Protein 2ZMV (pdb70)

InterPro domains:
  IPR007233 Trafficking protein particle complex subunit [PF04099] (3-207)
  IPR007233 Trafficking protein particle complex subunit [PTHR23249] (1-207)
  IPR007233 Trafficking protein particle complex subunit [SM01399] (3-209)
  IPR011012 Longin-like domain superfamily [SSF64356] (1-206)

Secondary structure (DSSP, 8-state):
-EEEEEEE-TTS-EEEEEE--SPPP-EEEEEESS-SSEEEEETTEEEEEE---TT--TT-EEEEETTEE-BTTB-SSS-BSGGGTS-SS--EEEEEEEPPPPPHHHHHHHHHHHHHHHHH---EEEEE-SS-EEEEEE-TT--EEEEEE-TT---HHHHHHHHHHHHHHHHHH-TT--TTS----HHHHHHHHHHHHHHHH-/-EEEEEEE-TTS-EEEEEE--------EEEEESSPSSEEEEETTEEEEEE---TTPPTTPEEEEETTEE-BTTB-TTS-BHHHHSS-STT-EEEEEEEPPPPPHHHHHHHHTTSS-SS-TT----EEEEE-SS-EEEEEE-TTS-EEEEEE-TT---HHHHHHHHHHHHHHHHHH-TT--TTSPP--HHHHHHHHHHHHHHH-

GO terms:
  GO:0030008 TRAPP complex (C, IMP)
  GO:0006888 endoplasmic reticulum to Golgi vesicle-mediated transport (P, IMP)
  GO:0006914 autophagy (P, IMP)
  GO:0005829 cytosol (C, TAS)
  GO:0005515 protein binding (F, IPI)
  GO:0030008 TRAPP complex (C, IDA)

CATH classification: 3.30.450.70

Structure (mmCIF, N/CA/C/O backbone):
data_2ZMV
#
_entry.id   2ZMV
#
_cell.length_a   124.391
_cell.length_b   124.391
_cell.length_c   124.391
_cell.angle_alpha   90.000
_cell.angle_beta   90.000
_cell.angle_gamma   90.000
#
_symmetry.space_group_name_H-M   'P 21 3'
#
loop_
_atom_site.group_PDB
_atom_site.id
_atom_site.type_symbol
_atom_site.label_atom_id
_atom_site.label_alt_id
_atom_site.label_comp_id
_atom_site.label_asym_id
_atom_site.label_entity_id
_atom_site.label_seq_id
_atom_site.pdbx_PDB_ins_code
_atom_site.Cartn_x
_atom_site.Cartn_y
_atom_site.Cartn_z
_atom_site.occupancy
_atom_site.B_iso_or_equiv
_atom_site.auth_seq_id
_atom_site.auth_comp_id
_atom_site.auth_asym_id
_atom_site.auth_atom_id
_atom_site.pdbx_PDB_model_num
ATOM 1 N N . ALA A 1 2 ? 55.490 33.167 3.059 1.00 58.48 2 ALA A N 1
ATOM 2 C CA . ALA A 1 2 ? 56.169 33.054 4.375 1.00 58.63 2 ALA A CA 1
ATOM 3 C C . ALA A 1 2 ? 55.308 33.658 5.481 1.00 58.47 2 ALA A C 1
ATOM 4 O O . ALA A 1 2 ? 54.489 34.541 5.219 1.00 59.89 2 ALA A O 1
ATOM 6 N N . ILE A 1 3 ? 55.499 33.169 6.705 1.00 56.29 3 ILE A N 1
ATOM 7 C CA . ILE A 1 3 ? 54.830 33.697 7.882 1.00 55.47 3 ILE A CA 1
ATOM 8 C C . ILE A 1 3 ? 55.865 34.296 8.834 1.00 56.71 3 ILE A C 1
ATOM 9 O O . ILE A 1 3 ? 56.792 33.617 9.277 1.00 58.24 3 ILE A O 1
ATOM 14 N N . PHE A 1 4 ? 55.698 35.571 9.156 1.00 57.05 4 PHE A N 1
ATOM 15 C CA . PHE A 1 4 ? 56.713 36.305 9.905 1.00 56.72 4 PHE A CA 1
ATOM 16 C C . PHE A 1 4 ? 56.442 36.349 11.400 1.00 55.46 4 PHE A C 1
ATOM 17 O O . PHE A 1 4 ? 57.371 36.482 12.207 1.00 54.63 4 PHE A O 1
ATOM 25 N N . SER A 1 5 ? 55.169 36.250 11.769 1.00 53.58 5 SER A N 1
ATOM 26 C CA . SER A 1 5 ? 54.784 36.398 13.160 1.00 51.77 5 SER A CA 1
ATOM 27 C C . SER A 1 5 ? 53.374 35.908 13.392 1.00 51.03 5 SER A C 1
ATOM 28 O O . SER A 1 5 ? 52.491 36.091 12.552 1.00 51.17 5 SER A O 1
ATOM 31 N N . VAL A 1 6 ? 53.175 35.275 14.540 1.00 51.13 6 VAL A N 1
ATOM 32 C CA . VAL A 1 6 ? 51.840 34.915 15.018 1.00 50.85 6 VAL A CA 1
ATOM 33 C C . VAL A 1 6 ? 51.709 35.481 16.424 1.00 50.42 6 VAL A C 1
ATOM 34 O O . VAL A 1 6 ? 52.539 35.187 17.303 1.00 50.87 6 VAL A O 1
ATOM 38 N N . TYR A 1 7 ? 50.698 36.313 16.642 1.00 49.29 7 TYR A N 1
ATOM 39 C CA . TYR A 1 7 ? 50.513 36.884 17.975 1.00 49.95 7 TYR A CA 1
ATOM 40 C C . TYR A 1 7 ? 49.063 37.112 18.346 1.00 50.08 7 TYR A C 1
ATOM 41 O O . TYR A 1 7 ? 48.186 37.113 17.474 1.00 50.99 7 TYR A O 1
ATOM 50 N N . VAL A 1 8 ? 48.826 37.264 19.649 1.00 49.80 8 VAL A N 1
ATOM 51 C CA . VAL A 1 8 ? 47.487 37.333 20.200 1.00 50.34 8 VAL A CA 1
ATOM 52 C C . VAL A 1 8 ? 47.396 38.644 20.947 1.00 50.80 8 VAL A C 1
ATOM 53 O O . VAL A 1 8 ? 48.191 38.897 21.857 1.00 52.78 8 VAL A O 1
ATOM 57 N N . VAL A 1 9 ? 46.429 39.471 20.569 1.00 50.29 9 VAL A N 1
ATOM 58 C CA . VAL A 1 9 ? 46.250 40.784 21.184 1.00 51.91 9 VAL A CA 1
ATOM 59 C C . VAL A 1 9 ? 44.971 40.793 22.004 1.00 52.83 9 VAL A C 1
ATOM 60 O O . VAL A 1 9 ? 43.957 40.273 21.560 1.00 53.82 9 VAL A O 1
ATOM 64 N N . ASN A 1 10 ? 45.000 41.376 23.196 1.00 53.19 10 ASN A N 1
ATOM 65 C CA . ASN A 1 10 ? 43.793 41.378 24.020 1.00 53.90 10 ASN A CA 1
ATOM 66 C C . ASN A 1 10 ? 42.836 42.501 23.630 1.00 54.90 10 ASN A C 1
ATOM 67 O O . ASN A 1 10 ? 43.186 43.381 22.838 1.00 55.61 10 ASN A O 1
ATOM 72 N N . LYS A 1 11 ? 41.627 42.466 24.182 1.00 54.58 11 LYS A N 1
ATOM 73 C CA . LYS A 1 11 ? 40.605 43.459 23.862 1.00 53.93 11 LYS A CA 1
ATOM 74 C C . LYS A 1 11 ? 41.111 44.896 23.973 1.00 53.21 11 LYS A C 1
ATOM 75 O O . LYS A 1 11 ? 40.791 45.720 23.1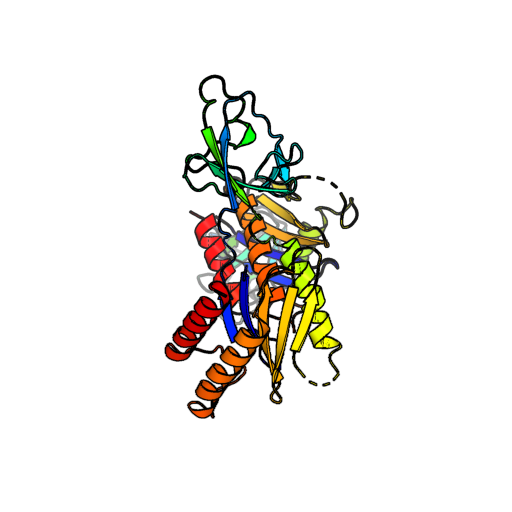29 1.00 55.58 11 LYS A O 1
ATOM 81 N N . ALA A 1 12 ? 41.902 45.192 25.001 1.00 52.50 12 ALA A N 1
ATOM 82 C CA . ALA A 1 12 ? 42.427 46.547 25.203 1.00 52.09 12 ALA A CA 1
ATOM 83 C C . ALA A 1 12 ? 43.547 46.928 24.224 1.00 52.71 12 ALA A C 1
ATOM 84 O O . ALA A 1 12 ? 44.060 48.046 24.287 1.00 55.42 12 ALA A O 1
ATOM 86 N N . GLY A 1 13 ? 43.926 46.011 23.336 1.00 51.11 13 GLY A N 1
ATOM 87 C CA . GLY A 1 13 ? 44.975 46.284 22.357 1.00 50.06 13 GLY A CA 1
ATOM 88 C C . GLY A 1 13 ? 46.406 46.017 22.805 1.00 51.22 13 GLY A C 1
ATOM 89 O O . GLY A 1 13 ? 47.352 46.464 22.154 1.00 51.91 13 GLY A O 1
ATOM 90 N N . GLY A 1 14 ? 46.580 45.275 23.897 1.00 51.42 14 GLY A N 1
ATOM 91 C CA . GLY A 1 14 ? 47.920 44.960 24.398 1.00 52.08 14 GLY A CA 1
ATOM 92 C C . GLY A 1 14 ? 48.316 43.535 24.079 1.00 53.87 14 GLY A C 1
ATOM 93 O O . GLY A 1 14 ? 47.442 42.664 23.986 1.00 56.00 14 GLY A O 1
ATOM 94 N N . LEU A 1 15 ? 49.621 43.294 23.901 1.00 53.62 15 LEU A N 1
ATOM 95 C CA . LEU A 1 15 ? 50.135 41.969 23.507 1.00 52.39 15 LEU A CA 1
ATOM 96 C C . LEU A 1 15 ? 50.023 40.950 24.631 1.00 52.66 15 LEU A C 1
ATOM 97 O O . LEU A 1 15 ? 50.484 41.206 25.747 1.00 53.94 15 LEU A O 1
ATOM 102 N N . ILE A 1 16 ? 49.438 39.789 24.349 1.00 52.09 16 ILE A N 1
ATOM 103 C CA . ILE A 1 16 ? 49.384 38.741 25.381 1.00 51.61 16 ILE A CA 1
ATOM 104 C C . ILE A 1 16 ? 50.096 37.436 25.029 1.00 51.18 16 ILE A C 1
ATOM 105 O O . ILE A 1 16 ? 50.299 36.592 25.896 1.00 53.97 16 ILE A O 1
ATOM 110 N N . TYR A 1 17 ? 50.468 37.270 23.767 1.00 50.65 17 TYR A N 1
ATOM 111 C CA . TYR A 1 17 ? 51.247 36.113 23.322 1.00 49.74 17 TYR A CA 1
ATOM 112 C C . TYR A 1 17 ? 51.875 36.420 21.966 1.00 51.32 17 TYR A C 1
ATOM 113 O O . TYR A 1 17 ? 51.227 37.021 21.109 1.00 53.20 17 TYR A O 1
ATOM 122 N N . GLN A 1 18 ? 53.126 36.012 21.765 1.00 53.03 18 GLN A N 1
ATOM 123 C CA . GLN A 1 18 ? 53.759 36.174 20.454 1.00 55.57 18 GLN A CA 1
ATOM 124 C C . GLN A 1 18 ? 54.663 35.003 20.074 1.00 57.22 18 GLN A C 1
ATOM 125 O O . GLN A 1 18 ? 55.221 34.351 20.940 1.00 57.36 18 GLN A O 1
ATOM 131 N N . LEU A 1 19 ? 54.775 34.742 18.773 1.00 60.54 19 LEU A N 1
ATOM 132 C CA . LEU A 1 19 ? 55.737 33.778 18.224 1.00 62.74 19 LEU A CA 1
ATOM 133 C C . LEU A 1 19 ? 56.349 34.323 16.934 1.00 64.80 19 LEU A C 1
ATOM 134 O O . LEU A 1 19 ? 55.680 34.376 15.899 1.00 64.92 19 LEU A O 1
ATOM 139 N N . ASP A 1 20 ? 57.613 34.737 17.009 1.00 67.56 20 ASP A N 1
ATOM 140 C CA . ASP A 1 20 ? 58.276 35.404 15.891 1.00 71.16 20 ASP A CA 1
ATOM 141 C C . ASP A 1 20 ? 59.102 34.455 15.046 1.00 73.95 20 ASP A C 1
ATOM 142 O O . ASP A 1 20 ? 59.699 33.514 15.559 1.00 73.31 20 ASP A O 1
ATOM 147 N N . SER A 1 21 ? 59.115 34.717 13.742 1.00 79.09 21 SER A N 1
ATOM 148 C CA . SER A 1 21 ? 60.001 34.039 12.799 1.00 83.70 21 SER A CA 1
ATOM 149 C C . SER A 1 21 ? 60.419 35.011 11.695 1.00 86.84 21 SER A C 1
ATOM 150 O O . SER A 1 21 ? 60.171 34.773 10.508 1.00 88.03 21 SER A O 1
ATOM 153 N N . TYR A 1 22 ? 61.058 36.109 12.106 1.00 89.92 22 TYR A N 1
ATOM 154 C CA . TYR A 1 22 ? 61.450 37.192 11.197 1.00 92.67 22 TYR A CA 1
ATOM 155 C C . TYR A 1 22 ? 62.636 36.843 10.292 1.00 95.16 22 TYR A C 1
ATOM 156 O O . TYR A 1 22 ? 62.764 37.394 9.194 1.00 94.79 22 TYR A O 1
ATOM 165 N N . ALA A 1 23 ? 63.505 35.949 10.763 1.00 98.25 23 ALA A N 1
ATOM 166 C CA . ALA A 1 23 ? 64.643 35.489 9.966 1.00 101.77 23 ALA A CA 1
ATOM 167 C C . ALA A 1 23 ? 64.159 34.660 8.772 1.00 103.86 23 ALA A C 1
ATOM 168 O O . ALA A 1 23 ? 63.489 33.636 8.950 1.00 105.07 23 ALA A O 1
ATOM 170 N N . PRO A 1 24 ? 64.493 35.107 7.548 1.00 105.15 24 PRO A N 1
ATOM 171 C CA . PRO A 1 24 ? 63.979 34.465 6.343 1.00 105.80 24 PRO A CA 1
ATOM 172 C C . PRO A 1 24 ? 64.743 33.193 5.986 1.00 106.39 24 PRO A C 1
ATOM 173 O O . PRO A 1 24 ? 65.777 32.893 6.588 1.00 106.88 24 PRO A O 1
ATOM 177 N N . ARG A 1 25 ? 64.213 32.451 5.018 1.00 106.57 25 ARG A N 1
ATOM 178 C CA . ARG A 1 25 ? 64.945 31.373 4.371 1.00 106.42 25 ARG A CA 1
ATOM 179 C C . ARG A 1 25 ? 65.443 31.882 3.020 1.00 107.03 25 ARG A C 1
ATOM 180 O O . ARG A 1 25 ? 64.754 32.660 2.350 1.00 107.02 25 ARG A O 1
ATOM 188 N N . ALA A 1 26 ? 66.643 31.456 2.632 1.00 107.23 26 ALA A N 1
ATOM 189 C CA . ALA A 1 26 ? 67.223 31.846 1.349 1.00 107.32 26 ALA A CA 1
ATOM 190 C C . ALA A 1 26 ? 66.392 31.309 0.184 1.00 107.03 26 ALA A C 1
ATOM 191 O O . ALA A 1 26 ? 65.949 30.156 0.204 1.00 106.81 26 ALA A O 1
ATOM 193 N N . GLU A 1 27 ? 66.174 32.161 -0.817 1.00 106.46 27 GLU A N 1
ATOM 194 C CA . GLU A 1 27 ? 65.382 31.804 -1.994 1.00 106.38 27 GLU A CA 1
ATOM 195 C C . GLU A 1 27 ? 66.253 31.291 -3.144 1.00 106.58 27 GLU A C 1
ATOM 196 O O . GLU A 1 27 ? 65.945 30.262 -3.754 1.00 106.39 27 GLU A O 1
ATOM 202 N N . ALA A 1 28 ? 67.340 32.012 -3.422 1.00 106.47 28 ALA A N 1
ATOM 203 C CA . ALA A 1 28 ? 68.239 31.687 -4.529 1.00 105.87 28 ALA A CA 1
ATOM 204 C C . ALA A 1 28 ? 69.685 31.513 -4.056 1.00 105.98 28 ALA A C 1
ATOM 205 O O . ALA A 1 28 ? 70.125 32.171 -3.109 1.00 106.05 28 ALA A O 1
ATOM 207 N N . GLU A 1 29 ? 70.413 30.618 -4.724 1.00 106.13 29 GLU A N 1
ATOM 208 C CA . GLU A 1 29 ? 71.830 30.393 -4.444 1.00 105.84 29 GLU A CA 1
ATOM 209 C C . GLU A 1 29 ? 72.593 30.135 -5.741 1.00 106.25 29 GLU A C 1
ATOM 210 O O . GLU A 1 29 ? 72.394 29.110 -6.402 1.00 106.41 29 GLU A O 1
ATOM 216 N N . LYS A 1 30 ? 73.458 31.080 -6.103 1.00 106.50 30 LYS A N 1
ATOM 217 C CA . LYS A 1 30 ? 74.238 30.993 -7.338 1.00 107.13 30 LYS A CA 1
ATOM 218 C C . LYS A 1 30 ? 75.724 31.246 -7.094 1.00 107.83 30 LYS A C 1
ATOM 219 O O . LYS A 1 30 ? 76.093 32.154 -6.343 1.00 107.98 30 LYS A O 1
ATOM 225 N N . THR A 1 31 ? 76.602 30.329 -7.793 1.00 108.43 31 THR A N 1
ATOM 226 C CA . THR A 1 31 ? 78.024 30.616 -7.633 1.00 108.62 31 THR A CA 1
ATOM 227 C C . THR A 1 31 ? 78.482 31.622 -8.689 1.00 108.87 31 THR A C 1
ATOM 228 O O . THR A 1 31 ? 78.194 31.460 -9.878 1.00 109.59 31 THR A O 1
ATOM 232 N N . PHE A 1 32 ? 79.288 32.598 -8.220 1.00 108.94 32 PHE A N 1
ATOM 233 C CA . PHE A 1 32 ? 79.729 33.711 -9.062 1.00 109.20 32 PHE A CA 1
ATOM 234 C C . PHE A 1 32 ? 81.232 33.671 -9.343 1.00 109.87 32 PHE A C 1
ATOM 235 O O . PHE A 1 32 ? 82.033 33.337 -8.464 1.00 109.91 32 PHE A O 1
ATOM 243 N N . SER A 1 33 ? 81.597 34.012 -10.577 1.00 110.49 33 SER A N 1
ATOM 244 C CA . SER A 1 33 ? 82.999 34.130 -10.978 1.00 111.29 33 SER A CA 1
ATOM 245 C C . SER A 1 33 ? 83.290 35.567 -11.415 1.00 111.76 33 SER A C 1
ATOM 246 O O . SER A 1 33 ? 83.110 35.927 -12.583 1.00 111.48 33 SER A O 1
ATOM 249 N N . TYR A 1 34 ? 83.735 36.380 -10.456 1.00 112.62 34 TYR A N 1
ATOM 250 C CA . TYR A 1 34 ? 83.971 37.815 -10.658 1.00 113.17 34 TYR A CA 1
ATOM 251 C C . TYR A 1 34 ? 84.997 38.128 -11.761 1.00 114.03 34 TYR A C 1
ATOM 252 O O . TYR A 1 34 ? 85.918 37.336 -11.983 1.00 114.23 34 TYR A O 1
ATOM 261 N N . PRO A 1 35 ? 84.852 39.283 -12.454 1.00 114.78 35 PRO A N 1
ATOM 262 C CA . PRO A 1 35 ? 83.911 40.408 -12.294 1.00 115.09 35 PRO A CA 1
ATOM 263 C C . PRO A 1 35 ? 82.461 39.993 -12.017 1.00 115.00 35 PRO A C 1
ATOM 264 O O . PRO A 1 35 ? 81.858 39.262 -12.811 1.00 115.18 35 PRO A O 1
ATOM 268 N N . LEU A 1 36 ? 81.926 40.471 -10.891 1.00 114.69 36 LEU A N 1
ATOM 269 C CA . LEU A 1 36 ? 80.610 40.062 -10.386 1.00 114.07 36 LEU A CA 1
ATOM 270 C C . LEU A 1 36 ? 79.455 40.613 -11.221 1.00 113.43 36 LEU A C 1
ATOM 271 O O . LEU A 1 36 ? 79.246 41.829 -11.297 1.00 114.05 36 LEU A O 1
ATOM 276 N N . ASP A 1 37 ? 78.698 39.701 -11.830 1.00 112.48 37 ASP A N 1
ATOM 277 C CA . ASP A 1 37 ? 77.611 40.061 -12.739 1.00 111.60 37 ASP A CA 1
ATOM 278 C C . ASP A 1 37 ? 76.328 40.483 -12.010 1.00 110.90 37 ASP A C 1
ATOM 279 O O . ASP A 1 37 ? 75.219 40.241 -12.496 1.00 111.85 37 ASP A O 1
ATOM 284 N N . LEU A 1 38 ? 76.490 41.118 -10.849 1.00 109.39 38 LEU A N 1
ATOM 285 C CA . LEU A 1 38 ? 75.370 41.632 -10.053 1.00 107.20 38 LEU A CA 1
ATOM 286 C C . LEU A 1 38 ? 75.798 42.877 -9.275 1.00 105.69 38 LEU A C 1
ATOM 287 O O . LEU A 1 38 ? 76.860 42.892 -8.647 1.00 105.42 38 LEU A O 1
ATOM 292 N N . LEU A 1 39 ? 74.966 43.915 -9.325 1.00 103.87 39 LEU A N 1
ATOM 293 C CA . LEU A 1 39 ? 75.295 45.206 -8.728 1.00 101.67 39 LEU A CA 1
ATOM 294 C C . LEU A 1 39 ? 74.579 45.407 -7.400 1.00 100.50 39 LEU A C 1
ATOM 295 O O . LEU A 1 39 ? 73.359 45.235 -7.299 1.00 100.37 39 LEU A O 1
ATOM 300 N N . LEU A 1 40 ? 75.348 45.789 -6.386 1.00 99.57 40 LEU A N 1
ATOM 301 C CA . LEU A 1 40 ? 74.848 45.859 -5.019 1.00 99.07 40 LEU A CA 1
ATOM 302 C C . LEU A 1 40 ? 74.977 47.245 -4.407 1.00 99.40 40 LEU A C 1
ATOM 303 O O . LEU A 1 40 ? 75.929 47.974 -4.701 1.00 98.97 40 LEU A O 1
ATOM 308 N N . LYS A 1 41 ? 74.015 47.591 -3.549 1.00 99.87 41 LYS A N 1
ATOM 309 C CA . LYS A 1 41 ? 73.988 48.879 -2.854 1.00 100.29 41 LYS A CA 1
ATOM 310 C C . LYS A 1 41 ? 73.587 48.719 -1.391 1.00 101.15 41 LYS A C 1
ATOM 311 O O . LYS A 1 41 ? 72.747 47.880 -1.059 1.00 101.76 41 LYS A O 1
ATOM 317 N N . LEU A 1 42 ? 74.192 49.530 -0.524 1.00 102.03 42 LEU A N 1
ATOM 318 C CA . LEU A 1 42 ? 73.795 49.602 0.882 1.00 102.82 42 LEU A CA 1
ATOM 319 C C . LEU A 1 42 ? 72.486 50.366 1.055 1.00 103.61 42 LEU A C 1
ATOM 320 O O . LEU A 1 42 ? 72.341 51.484 0.556 1.00 103.03 42 LEU A O 1
ATOM 325 N N . HIS A 1 43 ? 71.542 49.755 1.767 1.00 105.29 43 HIS A N 1
ATOM 326 C CA . HIS A 1 43 ? 70.240 50.362 2.034 1.00 107.77 43 HIS A CA 1
ATOM 327 C C . HIS A 1 43 ? 69.831 50.073 3.478 1.00 108.56 43 HIS A C 1
ATOM 328 O O . HIS A 1 43 ? 69.423 48.952 3.803 1.00 107.87 43 HIS A O 1
ATOM 335 N N . ASP A 1 44 ? 69.973 51.058 4.341 1.00 109.52 44 ASP A N 1
ATOM 336 C CA . ASP A 1 44 ? 69.688 50.809 5.724 1.00 110.24 44 ASP A CA 1
ATOM 337 C C . ASP A 1 44 ? 70.346 49.503 6.087 1.00 110.15 44 ASP A C 1
ATOM 338 O O . ASP A 1 44 ? 69.700 48.499 6.324 1.00 110.47 44 ASP A O 1
ATOM 343 N N . GLU A 1 45 ? 71.662 49.545 6.112 1.00 110.11 45 GLU A N 1
ATOM 344 C CA . GLU A 1 45 ? 72.476 48.415 6.586 1.00 110.54 45 GLU A CA 1
ATOM 345 C C . GLU A 1 45 ? 72.027 47.044 6.060 1.00 110.17 45 GLU A C 1
ATOM 346 O O . GLU A 1 45 ? 72.183 46.023 6.739 1.00 110.15 45 GLU A O 1
ATOM 352 N N . ARG A 1 46 ? 71.466 47.042 4.851 1.00 109.53 46 ARG A N 1
ATOM 353 C CA . ARG A 1 46 ? 71.175 45.815 4.105 1.00 108.97 46 ARG A CA 1
ATOM 354 C C . ARG A 1 46 ? 71.834 45.924 2.738 1.00 108.62 46 ARG A C 1
ATOM 355 O O . ARG A 1 46 ? 71.755 46.970 2.088 1.00 108.70 46 ARG A O 1
ATOM 363 N N . VAL A 1 47 ? 72.484 44.849 2.305 1.00 108.28 47 VAL A N 1
ATOM 364 C CA . VAL A 1 47 ? 73.064 44.797 0.967 1.00 107.75 47 VAL A CA 1
ATOM 365 C C . VAL A 1 47 ? 72.005 44.269 -0.001 1.00 107.86 47 VAL A C 1
ATOM 366 O O . VAL A 1 47 ? 71.683 43.079 0.010 1.00 108.47 47 VAL A O 1
ATOM 370 N N . LEU A 1 48 ? 71.457 45.167 -0.819 1.00 107.99 48 LEU A N 1
ATOM 371 C CA . LEU A 1 48 ? 70.398 44.814 -1.767 1.00 108.45 48 LEU A CA 1
ATOM 372 C C . LEU A 1 48 ? 70.918 44.716 -3.195 1.00 108.73 48 LEU A C 1
ATOM 373 O O . LEU A 1 48 ? 71.876 45.399 -3.568 1.00 108.78 48 LEU A O 1
ATOM 378 N N . VAL A 1 49 ? 70.267 43.872 -3.989 1.00 108.43 49 VAL A N 1
ATOM 379 C CA . VAL A 1 49 ? 70.537 43.781 -5.417 1.00 108.10 49 VAL A CA 1
ATOM 380 C C . VAL A 1 49 ? 69.779 44.894 -6.132 1.00 107.72 49 VAL A C 1
ATOM 381 O O . VAL A 1 49 ? 68.548 44.964 -6.066 1.00 107.64 49 VAL A O 1
ATOM 385 N N . ALA A 1 50 ? 70.521 45.768 -6.806 1.00 108.14 50 ALA A N 1
ATOM 386 C CA . ALA A 1 50 ? 69.922 46.892 -7.514 1.00 108.80 50 ALA A CA 1
ATOM 387 C C . ALA A 1 50 ? 69.550 46.519 -8.948 1.00 109.95 50 ALA A C 1
ATOM 388 O O . ALA A 1 50 ? 68.417 46.744 -9.380 1.00 110.68 50 ALA A O 1
ATOM 390 N N . PHE A 1 51 ? 70.504 45.941 -9.673 1.00 110.99 51 PHE A N 1
ATOM 391 C CA . PHE A 1 51 ? 70.324 45.628 -11.086 1.00 112.17 51 PHE A CA 1
ATOM 392 C C . PHE A 1 51 ? 70.627 44.167 -11.389 1.00 113.36 51 PHE A C 1
ATOM 393 O O . PHE A 1 51 ? 71.060 43.420 -10.510 1.00 113.89 51 PHE A O 1
ATOM 401 N N . GLY A 1 52 ? 70.389 43.773 -12.640 1.00 113.76 52 GLY A N 1
ATOM 402 C CA . GLY A 1 52 ? 70.756 42.450 -13.141 1.00 114.01 52 GLY A CA 1
ATOM 403 C C . GLY A 1 52 ? 69.968 41.310 -12.526 1.00 114.28 52 GLY A C 1
ATOM 404 O O . GLY A 1 52 ? 70.497 40.547 -11.715 1.00 114.31 52 GLY A O 1
ATOM 405 N N . GLN A 1 53 ? 68.701 41.199 -12.915 1.00 113.97 53 GLN A N 1
ATOM 406 C CA . GLN A 1 53 ? 67.856 40.092 -12.487 1.00 113.50 53 GLN A CA 1
ATOM 407 C C . GLN A 1 53 ? 68.174 38.851 -13.331 1.00 112.83 53 GLN A C 1
ATOM 408 O O . GLN A 1 53 ? 67.489 38.561 -14.317 1.00 112.41 53 GLN A O 1
ATOM 414 N N . ARG A 1 54 ? 69.230 38.135 -12.947 1.00 112.98 54 ARG A N 1
ATOM 415 C CA . ARG A 1 54 ? 69.641 36.915 -13.649 1.00 113.22 54 ARG A CA 1
ATOM 416 C C . ARG A 1 54 ? 68.789 35.718 -13.219 1.00 113.21 54 ARG A C 1
ATOM 417 O O . ARG A 1 54 ? 68.139 35.758 -12.170 1.00 113.61 54 ARG A O 1
ATOM 425 N N . ASP A 1 55 ? 68.799 34.666 -14.039 1.00 112.64 55 ASP A N 1
ATOM 426 C CA . ASP A 1 55 ? 67.975 33.476 -13.817 1.00 112.47 55 ASP A CA 1
ATOM 427 C C . ASP A 1 55 ? 68.060 32.944 -12.382 1.00 112.38 55 ASP A C 1
ATOM 428 O O . ASP A 1 55 ? 69.004 32.233 -12.020 1.00 112.21 55 ASP A O 1
ATOM 433 N N . GLY A 1 56 ? 67.064 33.310 -11.576 1.00 112.23 56 GLY A N 1
ATOM 434 C CA . GLY A 1 56 ? 67.001 32.920 -10.171 1.00 110.81 56 GLY A CA 1
ATOM 435 C C . GLY A 1 56 ? 66.764 34.103 -9.251 1.00 110.23 56 GLY A C 1
ATOM 436 O O . GLY A 1 56 ? 65.730 34.180 -8.583 1.00 109.98 56 GLY A O 1
ATOM 437 N N . ILE A 1 57 ? 67.724 35.026 -9.224 1.00 109.52 57 ILE A N 1
ATOM 438 C CA . ILE A 1 57 ? 67.693 36.183 -8.319 1.00 108.81 57 ILE A CA 1
ATOM 439 C C . ILE A 1 57 ? 66.796 37.295 -8.876 1.00 108.68 57 ILE A C 1
ATOM 440 O O . ILE A 1 57 ? 66.477 37.299 -10.069 1.00 108.61 57 ILE A O 1
ATOM 445 N N . ARG A 1 58 ? 66.390 38.222 -8.006 1.00 107.88 58 ARG A N 1
ATOM 446 C CA . ARG A 1 58 ? 65.515 39.333 -8.384 1.00 107.22 58 ARG A CA 1
ATOM 447 C C . ARG A 1 58 ? 65.999 40.673 -7.828 1.00 107.92 58 ARG A C 1
ATOM 448 O O . ARG A 1 58 ? 66.499 40.742 -6.700 1.00 108.80 58 ARG A O 1
ATOM 456 N N . VAL A 1 59 ? 65.842 41.730 -8.629 1.00 107.95 59 VAL A N 1
ATOM 457 C CA . VAL A 1 59 ? 66.170 43.099 -8.211 1.00 107.67 59 VAL A CA 1
ATOM 458 C C . VAL A 1 59 ? 65.332 43.518 -7.002 1.00 107.35 59 VAL A C 1
ATOM 459 O O . VAL A 1 59 ? 64.144 43.823 -7.128 1.00 107.37 59 VAL A O 1
ATOM 463 N N . GLY A 1 60 ? 65.961 43.516 -5.830 1.00 106.48 60 GLY A N 1
ATOM 464 C CA . GLY A 1 60 ? 65.269 43.795 -4.576 1.00 106.10 60 GLY A CA 1
ATOM 465 C C . GLY A 1 60 ? 65.619 42.797 -3.487 1.00 105.96 60 GLY A C 1
ATOM 466 O O . GLY A 1 60 ? 65.448 43.081 -2.301 1.00 105.85 60 GLY A O 1
ATOM 467 N N . HIS A 1 61 ? 66.098 41.621 -3.892 1.00 105.48 61 HIS A N 1
ATOM 468 C CA . HIS A 1 61 ? 66.599 40.622 -2.950 1.00 104.82 61 HIS A CA 1
ATOM 469 C C . HIS A 1 61 ? 67.847 41.138 -2.226 1.00 104.34 61 HIS A C 1
ATOM 470 O O . HIS A 1 61 ? 68.607 41.940 -2.771 1.00 103.81 61 HIS A O 1
ATOM 477 N N . ALA A 1 62 ? 68.041 40.681 -0.992 1.00 104.36 62 ALA A N 1
ATOM 478 C CA . ALA A 1 62 ? 69.212 41.055 -0.205 1.00 104.64 62 ALA A CA 1
ATOM 479 C C . ALA A 1 62 ? 70.225 39.920 -0.143 1.00 105.01 62 ALA A C 1
ATOM 480 O O . ALA A 1 62 ? 69.865 38.749 -0.269 1.00 105.21 62 ALA A O 1
ATOM 482 N N . VAL A 1 63 ? 71.494 40.276 0.048 1.00 105.17 63 VAL A N 1
ATOM 483 C CA . VAL A 1 63 ? 72.548 39.287 0.239 1.00 105.80 63 VAL A CA 1
ATOM 484 C C . VAL A 1 63 ? 72.449 38.746 1.661 1.00 106.81 63 VAL A C 1
ATOM 485 O O . VAL A 1 63 ? 72.742 39.452 2.633 1.00 107.06 63 VAL A O 1
ATOM 489 N N . LEU A 1 64 ? 72.016 37.494 1.772 1.00 108.21 64 LEU A N 1
ATOM 490 C CA . LEU A 1 64 ? 71.741 36.887 3.074 1.00 109.69 64 LEU A CA 1
ATOM 491 C C . LEU A 1 64 ? 72.968 36.200 3.674 1.00 110.76 64 LEU A C 1
ATOM 492 O O . LEU A 1 64 ? 73.289 36.410 4.847 1.00 110.72 64 LEU A O 1
ATOM 497 N N . ALA A 1 65 ? 73.645 35.387 2.864 1.00 111.51 65 ALA A N 1
ATOM 498 C CA . ALA A 1 65 ? 74.820 34.640 3.308 1.00 112.47 65 ALA A CA 1
ATOM 499 C C . ALA A 1 65 ? 75.968 34.758 2.307 1.00 113.06 65 ALA A C 1
ATOM 500 O O . ALA A 1 65 ? 75.745 35.001 1.116 1.00 112.71 65 ALA A O 1
ATOM 502 N N . ILE A 1 66 ? 77.194 34.592 2.803 1.00 113.99 66 ILE A N 1
ATOM 503 C CA . ILE A 1 66 ? 78.389 34.578 1.960 1.00 114.77 66 ILE A CA 1
ATOM 504 C C . ILE A 1 66 ? 79.087 33.223 2.083 1.00 115.10 66 ILE A C 1
ATOM 505 O O . ILE A 1 66 ? 79.518 32.837 3.172 1.00 115.21 66 ILE A O 1
ATOM 510 N N . ASN A 1 67 ? 79.182 32.516 0.952 1.00 115.70 67 ASN A N 1
ATOM 511 C CA . ASN A 1 67 ? 79.669 31.123 0.869 1.00 116.31 67 ASN A CA 1
ATOM 512 C C . ASN A 1 67 ? 79.306 30.200 2.050 1.00 116.89 67 ASN A C 1
ATOM 513 O O . ASN A 1 67 ? 80.142 29.430 2.540 1.00 117.49 67 ASN A O 1
ATOM 518 N N . GLY A 1 68 ? 78.043 30.286 2.484 1.00 117.31 68 GLY A N 1
ATOM 519 C CA . GLY A 1 68 ? 77.505 29.425 3.539 1.00 117.67 68 GLY A CA 1
ATOM 520 C C . GLY A 1 68 ? 77.381 30.079 4.909 1.00 118.20 68 GLY A C 1
ATOM 521 O O . GLY A 1 68 ? 76.462 29.749 5.669 1.00 118.41 68 GLY A O 1
ATOM 522 N N . MET A 1 69 ? 78.331 31.027 5.180 1.00 118.54 69 MET A N 1
ATOM 523 C CA . MET A 1 69 ? 78.380 31.655 6.508 1.00 119.08 69 MET A CA 1
ATOM 524 C C . MET A 1 69 ? 77.413 32.844 6.672 1.00 119.57 69 MET A C 1
ATOM 525 O O . MET A 1 69 ? 77.136 33.593 5.717 1.00 119.75 69 MET A O 1
ATOM 530 N N . ASP A 1 70 ? 76.916 33.006 7.909 1.00 120.05 70 ASP A N 1
ATOM 531 C CA . ASP A 1 70 ? 75.929 34.038 8.248 1.00 120.63 70 ASP A CA 1
ATOM 532 C C . ASP A 1 70 ? 76.556 35.432 8.327 1.00 121.08 70 ASP A C 1
ATOM 533 O O . ASP A 1 70 ? 77.544 35.644 9.041 1.00 121.33 70 ASP A O 1
ATOM 538 N N . VAL A 1 71 ? 75.978 36.375 7.574 1.00 121.32 71 VAL A N 1
ATOM 539 C CA . VAL A 1 71 ? 76.432 37.769 7.601 1.00 121.99 71 VAL A CA 1
ATOM 540 C C . VAL A 1 71 ? 75.351 38.697 8.169 1.00 122.63 71 VAL A C 1
ATOM 541 O O . VAL A 1 71 ? 74.184 38.625 7.773 1.00 122.57 71 VAL A O 1
ATOM 545 N N . ASN A 1 72 ? 75.750 39.554 9.107 1.00 123.28 72 ASN A N 1
ATOM 546 C CA . ASN A 1 72 ? 74.823 40.461 9.782 1.00 123.53 72 ASN A CA 1
ATOM 547 C C . ASN A 1 72 ? 75.107 41.921 9.448 1.00 123.65 72 ASN A C 1
ATOM 548 O O . ASN A 1 72 ? 76.257 42.367 9.503 1.00 123.54 72 ASN A O 1
ATOM 553 N N . GLY A 1 73 ? 74.050 42.657 9.101 1.00 124.07 73 GLY A N 1
ATOM 554 C CA . GLY A 1 73 ? 74.157 44.075 8.758 1.00 124.46 73 GLY A CA 1
ATOM 555 C C . GLY A 1 73 ? 74.841 44.305 7.423 1.00 124.62 73 GLY A C 1
ATOM 556 O O . GLY A 1 73 ? 74.281 44.000 6.367 1.00 124.34 73 GLY A O 1
ATOM 557 N N . ARG A 1 74 ? 76.057 44.846 7.475 1.00 124.87 74 ARG A N 1
ATOM 558 C CA . ARG A 1 74 ? 76.857 45.085 6.272 1.00 125.47 74 ARG A CA 1
ATOM 559 C C . ARG A 1 74 ? 78.249 44.445 6.348 1.00 125.86 74 ARG A C 1
ATOM 560 O O . ARG A 1 74 ? 79.080 44.641 5.455 1.00 125.61 74 ARG A O 1
ATOM 568 N N . TYR A 1 75 ? 78.492 43.682 7.413 1.00 126.41 75 TYR A N 1
ATOM 569 C CA . TYR A 1 75 ? 79.774 43.005 7.619 1.00 126.89 75 TYR A CA 1
ATOM 570 C C . TYR A 1 75 ? 79.625 41.479 7.570 1.00 127.29 75 TYR A C 1
ATOM 571 O O . TYR A 1 75 ? 78.554 40.939 7.866 1.00 127.36 75 TYR A O 1
ATOM 580 N N . THR A 1 76 ? 80.710 40.798 7.197 1.00 127.33 76 THR A N 1
ATOM 581 C CA . THR A 1 76 ? 80.733 39.335 7.070 1.00 126.86 76 THR A CA 1
ATOM 582 C C . THR A 1 76 ? 80.758 38.618 8.421 1.00 126.43 76 THR A C 1
ATOM 583 O O . THR A 1 76 ? 80.776 39.261 9.476 1.00 126.63 76 THR A O 1
ATOM 587 N N . ALA A 1 77 ? 80.754 37.285 8.375 1.00 125.90 77 ALA A N 1
ATOM 588 C CA . ALA A 1 77 ? 80.911 36.450 9.566 1.00 125.55 77 ALA A CA 1
ATOM 589 C C . ALA A 1 77 ? 82.245 36.722 10.260 1.00 125.34 77 ALA A C 1
ATOM 590 O O . ALA A 1 77 ? 82.345 36.632 11.485 1.00 125.08 77 ALA A O 1
ATOM 592 N N . ASP A 1 78 ? 83.259 37.055 9.468 1.00 125.29 78 ASP A N 1
ATOM 593 C CA . ASP A 1 78 ? 84.575 37.431 9.980 1.00 125.26 78 ASP A CA 1
ATOM 594 C C . ASP A 1 78 ? 84.561 38.849 10.557 1.00 125.54 78 ASP A C 1
ATOM 595 O O . ASP A 1 78 ? 84.948 39.058 11.711 1.00 125.54 78 ASP A O 1
ATOM 600 N N . GLY A 1 79 ? 84.120 39.810 9.746 1.00 125.54 79 GLY A N 1
ATOM 601 C CA . GLY A 1 79 ? 84.037 41.207 10.174 1.00 125.06 79 GLY A CA 1
ATOM 602 C C . GLY A 1 79 ? 84.606 42.208 9.184 1.00 124.89 79 GLY A C 1
ATOM 603 O O . GLY A 1 79 ? 85.088 43.273 9.579 1.00 124.98 79 GLY A O 1
ATOM 604 N N . LYS A 1 80 ? 84.556 41.864 7.899 1.00 124.66 80 LYS A N 1
ATOM 605 C CA . LYS A 1 80 ? 84.964 42.772 6.827 1.00 124.64 80 LYS A CA 1
ATOM 606 C C . LYS A 1 80 ? 83.735 43.231 6.047 1.00 124.96 80 LYS A C 1
ATOM 607 O O . LYS A 1 80 ? 82.748 42.498 5.951 1.00 125.00 80 LYS A O 1
ATOM 613 N N . GLU A 1 81 ? 83.798 44.443 5.495 1.00 125.52 81 GLU A N 1
ATOM 614 C CA . GLU A 1 81 ? 82.665 45.023 4.768 1.00 126.41 81 GLU A CA 1
ATOM 615 C C . GLU A 1 81 ? 82.377 44.281 3.464 1.00 126.00 81 GLU A C 1
ATOM 616 O O . GLU A 1 81 ? 83.291 43.994 2.688 1.00 125.88 81 GLU A O 1
ATOM 622 N N . VAL A 1 82 ? 81.095 43.984 3.244 1.00 125.78 82 VAL A N 1
ATOM 623 C CA . VAL A 1 82 ? 80.618 43.242 2.071 1.00 125.33 82 VAL A CA 1
ATOM 624 C C . VAL A 1 82 ? 81.171 43.796 0.754 1.00 125.06 82 VAL A C 1
ATOM 625 O O . VAL A 1 82 ? 81.773 43.061 -0.031 1.00 125.51 82 VAL A O 1
ATOM 629 N N . LEU A 1 83 ? 80.974 45.094 0.534 1.00 124.34 83 LEU A N 1
ATOM 630 C CA . LEU A 1 83 ? 81.420 45.756 -0.690 1.00 123.24 83 LEU A CA 1
ATOM 631 C C . LEU A 1 83 ? 82.946 45.784 -0.800 1.00 122.48 83 LEU A C 1
ATOM 632 O O . LEU A 1 83 ? 83.501 45.569 -1.882 1.00 122.68 83 LEU A O 1
ATOM 637 N N . GLU A 1 84 ? 83.616 46.028 0.327 1.00 121.64 84 GLU A N 1
ATOM 638 C CA . GLU A 1 84 ? 85.079 46.105 0.375 1.00 120.30 84 GLU A CA 1
ATOM 639 C C . GLU A 1 84 ? 85.731 44.719 0.458 1.00 119.42 84 GLU A C 1
ATOM 640 O O . GLU A 1 84 ? 86.825 44.566 1.012 1.00 119.31 84 GLU A O 1
ATOM 646 N N . TYR A 1 85 ? 85.054 43.719 -0.106 1.00 118.11 85 TYR A N 1
ATOM 647 C CA . TYR A 1 85 ? 85.528 42.337 -0.076 1.00 117.04 85 TYR A CA 1
ATOM 648 C C . TYR A 1 85 ? 85.149 41.570 -1.342 1.00 117.02 85 TYR A C 1
ATOM 649 O O . TYR A 1 85 ? 85.529 40.406 -1.503 1.00 117.74 85 TYR A O 1
ATOM 658 N N . LEU A 1 86 ? 84.412 42.226 -2.239 1.00 116.50 86 LEU A N 1
ATOM 659 C CA . LEU A 1 86 ? 83.948 41.586 -3.474 1.00 115.77 86 LEU A CA 1
ATOM 660 C C . LEU A 1 86 ? 84.729 42.027 -4.714 1.00 115.14 86 LEU A C 1
ATOM 661 O O . LEU A 1 86 ? 85.082 41.181 -5.561 1.00 115.84 86 LEU A O 1
ATOM 666 N N . GLY A 1 87 ? 85.175 43.171 -4.711 0.00 200.00 87 GLY A N 1
ATOM 667 C CA . GLY A 1 87 ? 86.109 43.601 -5.753 0.00 200.00 87 GLY A CA 1
ATOM 668 C C . GLY A 1 87 ? 87.546 43.349 -5.327 0.00 200.00 87 GLY A C 1
ATOM 669 O O . GLY A 1 87 ? 88.416 44.210 -5.499 0.00 200.00 87 GLY A O 1
ATOM 670 N N . ASN A 1 88 ? 87.786 42.156 -4.779 0.00 200.00 88 ASN A N 1
ATOM 671 C CA . ASN A 1 88 ? 89.065 41.801 -4.169 0.00 200.00 88 ASN A CA 1
ATOM 672 C C . ASN A 1 88 ? 89.939 40.934 -5.077 0.00 200.00 88 ASN A C 1
ATOM 673 O O . ASN A 1 88 ? 89.511 39.859 -5.502 0.00 200.00 88 ASN A O 1
ATOM 678 N N . PRO A 1 89 ? 91.173 41.400 -5.367 0.00 200.00 89 PRO A N 1
ATOM 679 C CA . PRO A 1 89 ? 92.132 40.672 -6.212 0.00 200.00 89 PRO A CA 1
ATOM 680 C C . PRO A 1 89 ? 92.534 39.302 -5.655 0.00 200.00 89 PRO A C 1
ATOM 681 O O . PRO A 1 89 ? 92.906 38.407 -6.429 0.00 200.00 89 PRO A O 1
ATOM 685 N N . ALA A 1 90 ? 92.462 39.150 -4.329 0.00 200.00 90 ALA A N 1
ATOM 686 C CA . ALA A 1 90 ? 92.783 37.884 -3.673 0.00 200.00 90 ALA A CA 1
ATOM 687 C C . ALA A 1 90 ? 91.551 36.991 -3.517 0.00 200.00 90 ALA A C 1
ATOM 688 O O . ALA A 1 90 ? 91.656 35.764 -3.587 0.00 200.00 90 ALA A O 1
ATOM 690 N N . ASN A 1 91 ? 90.577 37.679 -3.291 1.00 113.84 91 ASN A N 1
ATOM 691 C CA . ASN A 1 91 ? 89.306 36.972 -3.171 1.00 116.66 91 ASN A CA 1
ATOM 692 C C . ASN A 1 91 ? 88.320 37.364 -4.269 1.00 118.32 91 ASN A C 1
ATOM 693 O O . ASN A 1 91 ? 87.878 38.553 -4.346 1.00 119.19 91 ASN A O 1
ATOM 698 N N . TYR A 1 92 ? 87.981 36.348 -5.110 1.00 119.32 92 TYR A N 1
ATOM 699 C CA . TYR A 1 92 ? 87.012 36.555 -6.187 1.00 119.96 92 TYR A CA 1
ATOM 700 C C . TYR A 1 92 ? 85.957 35.440 -6.332 1.00 119.98 92 TYR A C 1
ATOM 701 O O . TYR A 1 92 ? 84.761 35.745 -6.376 1.00 120.30 92 TYR A O 1
ATOM 710 N N . PRO A 1 93 ? 86.384 34.155 -6.409 1.00 119.51 93 PRO A N 1
ATOM 711 C CA . PRO A 1 93 ? 85.379 33.090 -6.546 1.00 119.23 93 PRO A CA 1
ATOM 712 C C . PRO A 1 93 ? 84.593 32.839 -5.252 1.00 119.20 93 PRO A C 1
ATOM 713 O O . PRO A 1 93 ? 85.156 32.341 -4.264 1.00 119.51 93 PRO A O 1
ATOM 717 N N . VAL A 1 94 ? 83.301 33.188 -5.270 1.00 118.69 94 VAL A N 1
ATOM 718 C CA . VAL A 1 94 ? 82.438 33.075 -4.087 1.00 117.74 94 VAL A CA 1
ATOM 719 C C . VAL A 1 94 ? 80.968 32.798 -4.425 1.00 116.86 94 VAL A C 1
ATOM 720 O O . VAL A 1 94 ? 80.421 33.352 -5.398 1.00 116.93 94 VAL A O 1
ATOM 724 N N . SER A 1 95 ? 80.340 31.939 -3.611 1.00 115.56 95 SER A N 1
ATOM 725 C CA . SER A 1 95 ? 78.909 31.644 -3.731 1.00 114.51 95 SER A CA 1
ATOM 726 C C . SER A 1 95 ? 78.090 32.526 -2.781 1.00 113.86 95 SER A C 1
ATOM 727 O O . SER A 1 95 ? 78.532 32.826 -1.668 1.00 113.27 95 SER A O 1
ATOM 730 N N . ILE A 1 96 ? 76.899 32.933 -3.220 1.00 112.55 96 ILE A N 1
ATOM 731 C CA . ILE A 1 96 ? 76.062 33.841 -2.432 1.00 110.88 96 ILE A CA 1
ATOM 732 C C . ILE A 1 96 ? 74.585 33.446 -2.402 1.00 109.74 96 ILE A C 1
ATOM 733 O O . ILE A 1 96 ? 74.011 33.074 -3.430 1.00 109.49 96 ILE A O 1
ATOM 738 N N . ARG A 1 97 ? 73.984 33.537 -1.213 1.00 108.92 97 ARG A N 1
ATOM 739 C CA . ARG A 1 97 ? 72.556 33.264 -1.024 1.00 107.88 97 ARG A CA 1
ATOM 740 C C . ARG A 1 97 ? 71.741 34.562 -1.027 1.00 107.50 97 ARG A C 1
ATOM 741 O O . ARG A 1 97 ? 72.134 35.563 -0.412 1.00 106.45 97 ARG A O 1
ATOM 749 N N . PHE A 1 98 ? 70.605 34.528 -1.729 1.00 107.23 98 PHE A N 1
ATOM 750 C CA . PHE A 1 98 ? 69.739 35.695 -1.874 1.00 107.61 98 PHE A CA 1
ATOM 751 C C . PHE A 1 98 ? 68.283 35.372 -1.548 1.00 107.20 98 PHE A C 1
ATOM 752 O O . PHE A 1 98 ? 67.863 34.213 -1.613 1.00 107.04 98 PHE A O 1
ATOM 760 N N . GLY A 1 99 ? 67.522 36.411 -1.203 1.00 106.86 99 GLY A N 1
ATOM 761 C CA . GLY A 1 99 ? 66.107 36.275 -0.860 1.00 105.32 99 GLY A CA 1
ATOM 762 C C . GLY A 1 99 ? 65.568 37.523 -0.183 1.00 104.35 99 GLY A C 1
ATOM 763 O O . GLY A 1 99 ? 66.265 38.543 -0.098 1.00 105.41 99 GLY A O 1
ATOM 764 N N . ARG A 1 100 ? 64.321 37.445 0.291 1.00 102.37 100 ARG A N 1
ATOM 765 C CA . ARG A 1 100 ? 63.698 38.560 1.005 1.00 99.64 100 ARG A CA 1
ATOM 766 C C . ARG A 1 100 ? 64.548 38.962 2.212 1.00 97.76 100 ARG A C 1
ATOM 767 O O . ARG A 1 100 ? 64.970 38.098 2.986 1.00 98.10 100 ARG A O 1
ATOM 775 N N . PRO A 1 101 ? 64.810 40.279 2.374 1.00 95.15 101 PRO A N 1
ATOM 776 C CA . PRO A 1 101 ? 65.580 40.794 3.515 1.00 93.32 101 PRO A CA 1
ATOM 777 C C . PRO A 1 101 ? 64.806 40.592 4.810 1.00 91.91 101 PRO A C 1
ATOM 778 O O . PRO A 1 101 ? 63.593 40.372 4.760 1.00 92.31 101 PRO A O 1
ATOM 782 N N . ARG A 1 102 ? 65.489 40.661 5.958 1.00 90.12 102 ARG A N 1
ATOM 783 C C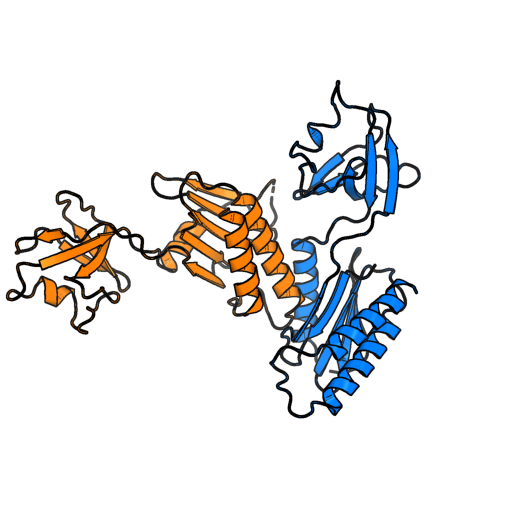A . ARG A 1 102 ? 64.790 40.605 7.251 1.00 87.45 102 ARG A CA 1
ATOM 784 C C . ARG A 1 102 ? 63.868 41.810 7.360 1.00 85.64 102 ARG A C 1
ATOM 785 O O . ARG A 1 102 ? 64.144 42.864 6.784 1.00 86.89 102 ARG A O 1
ATOM 793 N N . LEU A 1 103 ? 62.769 41.642 8.084 1.00 82.96 103 LEU A N 1
ATOM 794 C CA . LEU A 1 103 ? 61.776 42.700 8.285 1.00 80.43 103 LEU A CA 1
ATOM 795 C C . LEU A 1 103 ? 62.394 43.945 8.949 1.00 77.51 103 LEU A C 1
ATOM 796 O O . LEU A 1 103 ? 63.112 43.835 9.947 1.00 76.61 103 LEU A O 1
ATOM 801 N N . THR A 1 104 ? 62.143 45.121 8.375 1.00 74.19 104 THR A N 1
ATOM 802 C CA . THR A 1 104 ? 62.754 46.358 8.879 1.00 71.89 104 THR A CA 1
ATOM 803 C C . THR A 1 104 ? 61.878 47.077 9.908 1.00 70.09 104 THR A C 1
ATOM 804 O O . THR A 1 104 ? 60.714 46.726 10.102 1.00 71.12 104 THR A O 1
ATOM 808 N N . SER A 1 105 ? 62.449 48.083 10.564 1.00 66.75 105 SER A N 1
ATOM 809 C CA . SER A 1 105 ? 61.712 48.889 11.523 1.00 63.70 105 SER A CA 1
ATOM 810 C C . SER A 1 105 ? 60.614 49.699 10.856 1.00 62.71 105 SER A C 1
ATOM 811 O O . SER A 1 105 ? 59.470 49.680 11.315 1.00 63.39 105 SER A O 1
ATOM 814 N N . ASN A 1 106 ? 60.964 50.395 9.775 1.00 60.29 106 ASN A N 1
ATOM 815 C CA . ASN A 1 106 ? 60.020 51.238 9.044 1.00 60.14 106 ASN A CA 1
ATOM 816 C C . ASN A 1 106 ? 58.796 50.459 8.602 1.00 60.87 106 ASN A C 1
ATOM 817 O O . ASN A 1 106 ? 57.655 50.907 8.792 1.00 60.41 106 ASN A O 1
ATOM 822 N N . GLU A 1 107 ? 59.044 49.286 8.025 1.00 61.58 107 GLU A N 1
ATOM 823 C CA . GLU A 1 107 ? 57.980 48.376 7.628 1.00 61.40 107 GLU A CA 1
ATOM 824 C C . GLU A 1 107 ? 57.107 48.010 8.819 1.00 59.38 107 GLU A C 1
ATOM 825 O O . GLU A 1 107 ? 55.890 48.178 8.769 1.00 58.39 107 GLU A O 1
ATOM 831 N N . LYS A 1 108 ? 57.731 47.533 9.892 1.00 57.83 108 LYS A N 1
ATOM 832 C CA . LYS A 1 108 ? 56.997 47.238 11.117 1.00 58.99 108 LYS A CA 1
ATOM 833 C C . LYS A 1 108 ? 56.158 48.446 11.545 1.00 59.19 108 LYS A C 1
ATOM 834 O O . LYS A 1 108 ? 54.962 48.314 11.841 1.00 59.92 108 LYS A O 1
ATOM 840 N N . LEU A 1 109 ? 56.768 49.628 11.516 1.00 58.68 109 LEU A N 1
ATOM 841 C CA . LEU A 1 109 ? 56.085 50.845 11.941 1.00 57.73 109 LEU A CA 1
ATOM 842 C C . LEU A 1 109 ? 54.897 51.178 11.051 1.00 57.66 109 LEU A C 1
ATOM 843 O O . LEU A 1 109 ? 53.865 51.611 11.541 1.00 58.80 109 LEU A O 1
ATOM 848 N N . MET A 1 110 ? 55.060 50.975 9.748 1.00 58.68 110 MET A N 1
ATOM 849 C CA . MET A 1 110 ? 53.999 51.168 8.753 1.00 60.47 110 MET A CA 1
ATOM 850 C C . MET A 1 110 ? 52.765 50.274 9.010 1.00 59.89 110 MET A C 1
ATOM 851 O O . MET A 1 110 ? 51.626 50.748 8.975 1.00 59.55 110 MET A O 1
ATOM 856 N N . LEU A 1 111 ? 53.010 48.990 9.270 1.00 58.57 111 LEU A N 1
ATOM 857 C CA . LEU A 1 111 ? 51.958 48.048 9.588 1.00 57.13 111 LEU A CA 1
ATOM 858 C C . LEU A 1 111 ? 51.315 48.391 10.920 1.00 55.98 111 LEU A C 1
ATOM 859 O O . LEU A 1 111 ? 50.079 48.307 11.071 1.00 55.31 111 LEU A O 1
ATOM 864 N N . ALA A 1 112 ? 52.156 48.772 11.885 1.00 51.71 112 ALA A N 1
ATOM 865 C CA . ALA A 1 112 ? 51.678 49.152 13.209 1.00 49.25 112 ALA A CA 1
ATOM 866 C C . ALA A 1 112 ? 50.691 50.289 13.062 1.00 49.72 112 ALA A C 1
ATOM 867 O O . ALA A 1 112 ? 49.639 50.313 13.706 1.00 50.71 112 ALA A O 1
ATOM 869 N N . SER A 1 113 ? 51.024 51.211 12.175 1.00 50.16 113 SER A N 1
ATOM 870 C CA . SER A 1 113 ? 50.211 52.380 11.952 1.00 50.96 113 SER A CA 1
ATOM 871 C C . SER A 1 113 ? 48.868 52.033 11.313 1.00 51.29 113 SER A C 1
ATOM 872 O O . SER A 1 113 ? 47.859 52.702 11.576 1.00 51.18 113 SER A O 1
ATOM 875 N N . MET A 1 114 ? 48.856 51.001 10.466 1.00 52.55 114 MET A N 1
ATOM 876 C CA . MET A 1 114 ? 47.598 50.502 9.898 1.00 54.39 114 MET A CA 1
ATOM 877 C C . MET A 1 114 ? 46.800 49.750 10.958 1.00 55.58 114 MET A C 1
ATOM 878 O O . MET A 1 114 ? 45.610 50.018 11.151 1.00 56.43 114 MET A O 1
ATOM 883 N N . PHE A 1 115 ? 47.475 48.841 11.660 1.00 54.41 115 PHE A N 1
ATOM 884 C CA . PHE A 1 115 ? 46.820 48.005 12.650 1.00 53.42 115 PHE A CA 1
ATOM 885 C C . PHE A 1 115 ? 46.217 48.823 13.783 1.00 53.35 115 PHE A C 1
ATOM 886 O O . PHE A 1 115 ? 45.043 48.644 14.131 1.00 53.55 115 PHE A O 1
ATOM 894 N N . HIS A 1 116 ? 47.009 49.746 14.325 1.00 52.63 116 HIS A N 1
ATOM 895 C CA . HIS A 1 116 ? 46.521 50.671 15.339 1.00 52.28 116 HIS A CA 1
ATOM 896 C C . HIS A 1 116 ? 45.273 51.407 14.859 1.00 53.71 116 HIS A C 1
ATOM 897 O O . HIS A 1 116 ? 44.297 51.520 15.597 1.00 54.96 116 HIS A O 1
ATOM 904 N N . SER A 1 117 ? 45.303 51.906 13.625 1.00 54.88 117 SER A N 1
ATOM 905 C CA . SER A 1 117 ? 44.148 52.610 13.067 1.00 56.00 117 SER A CA 1
ATOM 906 C C . SER A 1 117 ? 42.919 51.711 12.953 1.00 56.55 117 SER A C 1
ATOM 907 O O . SER A 1 117 ? 41.793 52.155 13.193 1.00 54.89 117 SER A O 1
ATOM 910 N N . LEU A 1 118 ? 43.141 50.452 12.575 1.00 57.74 118 LEU A N 1
ATOM 911 C CA . LEU A 1 118 ? 42.041 49.517 12.464 1.00 59.01 118 LEU A CA 1
ATOM 912 C C . LEU A 1 118 ? 41.436 49.336 13.846 1.00 61.03 118 LEU A C 1
ATOM 913 O O . LEU A 1 118 ? 40.208 49.391 14.007 1.00 60.82 118 LEU A O 1
ATOM 918 N N . PHE A 1 119 ? 42.315 49.156 14.835 1.00 62.45 119 PHE A N 1
ATOM 919 C CA . PHE A 1 119 ? 41.909 48.961 16.213 1.00 63.07 119 PHE A CA 1
ATOM 920 C C . PHE A 1 119 ? 41.051 50.114 16.719 1.00 65.67 119 PHE A C 1
ATOM 921 O O . PHE A 1 119 ? 40.058 49.884 17.398 1.00 68.54 119 PHE A O 1
ATOM 929 N N . ALA A 1 120 ? 41.418 51.342 16.366 1.00 67.28 120 ALA A N 1
ATOM 930 C CA . ALA A 1 120 ? 40.757 52.541 16.888 1.00 67.88 120 ALA A CA 1
ATOM 931 C C . ALA A 1 120 ? 39.464 52.878 16.165 1.00 69.76 120 ALA A C 1
ATOM 932 O O . ALA A 1 120 ? 38.486 53.274 16.796 1.00 70.31 120 ALA A O 1
ATOM 934 N N . ILE A 1 121 ? 39.467 52.740 14.841 1.00 73.68 121 ILE A N 1
ATOM 935 C CA . ILE A 1 121 ? 38.277 53.031 14.031 1.00 76.80 121 ILE A CA 1
ATOM 936 C C . ILE A 1 121 ? 37.240 51.921 14.160 1.00 79.13 121 ILE A C 1
ATOM 937 O O . ILE A 1 121 ? 36.042 52.184 14.058 1.00 79.66 121 ILE A O 1
ATOM 942 N N . GLY A 1 122 ? 37.714 50.696 14.405 1.00 81.87 122 GLY A N 1
ATOM 943 C CA . GLY A 1 122 ? 36.867 49.511 14.581 1.00 84.49 122 GLY A CA 1
ATOM 944 C C . GLY A 1 122 ? 35.574 49.783 15.329 1.00 87.09 122 GLY A C 1
ATOM 945 O O . GLY A 1 122 ? 35.592 50.236 16.483 1.00 87.08 122 GLY A O 1
ATOM 946 N N . SER A 1 123 ? 34.454 49.510 14.657 1.00 88.77 123 SER A N 1
ATOM 947 C CA . SER A 1 123 ? 33.115 49.833 15.160 1.00 89.65 123 SER A CA 1
ATOM 948 C C . SER A 1 123 ? 32.060 48.888 14.562 1.00 90.24 123 SER A C 1
ATOM 949 O O . SER A 1 123 ? 30.975 49.311 14.144 1.00 89.93 123 SER A O 1
ATOM 952 N N . GLY A 1 133 ? 34.423 37.337 12.128 1.00 70.03 133 GLY A N 1
ATOM 953 C CA . GLY A 1 133 ? 35.047 37.857 10.908 1.00 68.68 133 GLY A CA 1
ATOM 954 C C . GLY A 1 133 ? 36.572 37.922 10.936 1.00 67.24 133 GLY A C 1
ATOM 955 O O . GLY A 1 133 ? 37.195 38.059 12.004 1.00 68.04 133 GLY A O 1
ATOM 956 N N . ILE A 1 134 ? 37.164 37.802 9.747 1.00 64.22 134 ILE A N 1
ATOM 957 C CA . ILE A 1 134 ? 38.595 38.014 9.544 1.00 61.76 134 ILE A CA 1
ATOM 958 C C . ILE A 1 134 ? 38.778 39.266 8.692 1.00 61.83 134 ILE A C 1
ATOM 959 O O . ILE A 1 134 ? 38.125 39.428 7.663 1.00 62.93 134 ILE A O 1
ATOM 964 N N . GLU A 1 135 ? 39.649 40.155 9.150 1.00 62.27 135 GLU A N 1
ATOM 965 C CA . GLU A 1 135 ? 39.979 41.375 8.437 1.00 62.40 135 GLU A CA 1
ATOM 966 C C . GLU A 1 135 ? 41.469 41.369 8.143 1.00 62.30 135 GLU A C 1
ATOM 967 O O . GLU A 1 135 ? 42.276 40.949 8.973 1.00 61.79 135 GLU A O 1
ATOM 973 N N . MET A 1 136 ? 41.829 41.853 6.959 1.00 62.40 136 MET A N 1
ATOM 974 C CA . MET A 1 136 ? 43.205 41.790 6.479 1.00 61.38 136 MET A CA 1
ATOM 975 C C . MET A 1 136 ? 43.699 43.152 6.036 1.00 61.14 136 MET A C 1
ATOM 976 O O . MET A 1 136 ? 42.999 43.868 5.317 1.00 62.51 136 MET A O 1
ATOM 981 N N . LEU A 1 137 ? 44.897 43.512 6.482 1.00 60.04 137 LEU A N 1
ATOM 982 C CA . LEU A 1 137 ? 45.559 44.725 6.023 1.00 58.89 137 LEU A CA 1
ATOM 983 C C . LEU A 1 137 ? 46.698 44.299 5.118 1.00 59.68 137 LEU A C 1
ATOM 984 O O . LEU A 1 137 ? 47.449 43.384 5.461 1.00 59.44 137 LEU A O 1
ATOM 989 N N . GLU A 1 138 ? 46.830 44.960 3.972 1.00 60.28 138 GLU A N 1
ATOM 990 C CA . GLU A 1 138 ? 47.824 44.557 2.984 1.00 62.00 138 GLU A CA 1
ATOM 991 C C . GLU A 1 138 ? 48.667 45.707 2.436 1.00 63.40 138 GLU A C 1
ATOM 992 O O . GLU A 1 138 ? 48.197 46.837 2.297 1.00 64.26 138 GLU A O 1
ATOM 998 N N . THR A 1 139 ? 49.924 45.403 2.135 1.00 64.82 139 THR A N 1
ATOM 999 C CA . THR A 1 139 ? 50.807 46.312 1.413 1.00 66.55 139 THR A CA 1
ATOM 1000 C C . THR A 1 139 ? 51.417 45.532 0.244 1.00 68.89 139 THR A C 1
ATOM 1001 O O . THR A 1 139 ? 50.962 44.422 -0.054 1.00 69.27 139 THR A O 1
ATOM 1005 N N . ASP A 1 140 ? 52.427 46.094 -0.424 1.00 71.11 140 ASP A N 1
ATOM 1006 C CA . ASP A 1 140 ? 53.067 45.407 -1.554 1.00 73.13 140 ASP A CA 1
ATOM 1007 C C . ASP A 1 140 ? 53.761 44.137 -1.073 1.00 73.27 140 ASP A C 1
ATOM 1008 O O . ASP A 1 140 ? 53.765 43.110 -1.762 1.00 73.45 140 ASP A O 1
ATOM 1013 N N . THR A 1 141 ? 54.336 44.226 0.125 1.00 72.40 141 THR A N 1
ATOM 1014 C CA . THR A 1 141 ? 55.214 43.187 0.656 1.00 71.24 141 THR A CA 1
ATOM 1015 C C . THR A 1 141 ? 54.671 42.499 1.916 1.00 69.53 141 THR A C 1
ATOM 1016 O O . THR A 1 141 ? 55.257 41.527 2.387 1.00 70.83 141 THR A O 1
ATOM 1020 N N . PHE A 1 142 ? 53.558 42.996 2.454 1.00 66.74 142 PHE A N 1
ATOM 1021 C CA . PHE A 1 142 ? 52.998 42.463 3.697 1.00 63.99 142 PHE A CA 1
ATOM 1022 C C . PHE A 1 142 ? 51.485 42.307 3.667 1.00 62.68 142 PHE A C 1
ATOM 1023 O O . PHE A 1 142 ? 50.786 43.031 2.957 1.00 62.82 142 PHE A O 1
ATOM 1031 N N . LYS A 1 143 ? 50.997 41.331 4.426 1.00 60.73 143 LYS A N 1
ATOM 1032 C CA . LYS A 1 143 ? 49.579 41.136 4.607 1.00 60.15 143 LYS A CA 1
ATOM 1033 C C . LYS A 1 143 ? 49.342 40.688 6.038 1.00 59.63 143 LYS A C 1
ATOM 1034 O O . LYS A 1 143 ? 49.840 39.650 6.468 1.00 59.81 143 LYS A O 1
ATOM 1040 N N . LEU A 1 144 ? 48.601 41.497 6.785 1.00 59.49 144 LEU A N 1
ATOM 1041 C CA . LEU A 1 144 ? 48.330 41.208 8.186 1.00 57.99 144 LEU A CA 1
ATOM 1042 C C . LEU A 1 144 ? 46.907 40.679 8.320 1.00 55.65 144 LEU A C 1
ATOM 1043 O O . LEU A 1 144 ? 45.962 41.333 7.877 1.00 54.96 144 LEU A O 1
ATOM 1048 N N . HIS A 1 145 ? 46.758 39.495 8.911 1.00 54.37 145 HIS A N 1
ATOM 1049 C CA . HIS A 1 145 ? 45.435 38.852 9.034 1.00 54.90 145 HIS A CA 1
ATOM 1050 C C . HIS A 1 145 ? 44.978 38.913 10.488 1.00 52.94 145 HIS A C 1
ATOM 1051 O O . HIS A 1 145 ? 45.725 38.540 11.390 1.00 54.40 145 HIS A O 1
ATOM 1058 N N . CYS A 1 146 ? 43.762 39.389 10.721 1.00 53.62 146 CYS A N 1
ATOM 1059 C CA . CYS A 1 146 ? 43.277 39.591 12.085 1.00 55.68 146 CYS A CA 1
ATOM 1060 C C . CYS A 1 146 ? 41.913 38.960 12.290 1.00 56.73 146 CYS A C 1
ATOM 1061 O O . CYS A 1 146 ? 40.937 39.340 11.640 1.00 56.59 146 CYS A O 1
ATOM 1064 N N . TYR A 1 147 ? 41.851 37.995 13.199 1.00 58.43 147 TYR A N 1
ATOM 1065 C CA . TYR A 1 147 ? 40.592 37.357 13.563 1.00 60.67 147 TYR A CA 1
ATOM 1066 C C . TYR A 1 147 ? 40.195 37.874 14.944 1.00 59.90 147 TYR A C 1
ATOM 1067 O O . TYR A 1 147 ? 40.947 37.731 15.913 1.00 60.27 147 TYR A O 1
ATOM 1076 N N . GLN A 1 148 ? 39.040 38.522 15.030 1.00 59.57 148 GLN A N 1
ATOM 1077 C CA . GLN A 1 148 ? 38.580 39.005 16.323 1.00 60.95 148 GLN A CA 1
ATOM 1078 C C . GLN A 1 148 ? 37.419 38.197 16.844 1.00 61.35 148 GLN A C 1
ATOM 1079 O O . GLN A 1 148 ? 36.450 37.961 16.127 1.00 62.75 148 GLN A O 1
ATOM 1085 N N . THR A 1 149 ? 37.529 37.778 18.101 1.00 61.68 149 THR A N 1
ATOM 1086 C CA . THR A 1 149 ? 36.475 37.004 18.745 1.00 61.85 149 THR A CA 1
ATOM 1087 C C . THR A 1 149 ? 35.380 37.905 19.303 1.00 62.43 149 THR A C 1
ATOM 1088 O O . THR A 1 149 ? 35.553 39.119 19.437 1.00 61.94 149 THR A O 1
ATOM 1092 N N . LEU A 1 150 ? 34.254 37.285 19.636 1.00 62.55 150 LEU A N 1
ATOM 1093 C CA . LEU A 1 150 ? 33.143 37.962 20.289 1.00 62.69 150 LEU A CA 1
ATOM 1094 C C . LEU A 1 150 ? 33.626 38.700 21.533 1.00 61.20 150 LEU A C 1
ATOM 1095 O O . LEU A 1 150 ? 33.181 39.804 21.839 1.00 59.65 150 LEU A O 1
ATOM 1100 N N . THR A 1 151 ? 34.561 38.063 22.222 1.00 60.58 151 THR A N 1
ATOM 1101 C CA . THR A 1 151 ? 35.124 38.537 23.470 1.00 59.03 151 THR A CA 1
ATOM 1102 C C . THR A 1 151 ? 36.200 39.608 23.260 1.00 59.13 151 THR A C 1
ATOM 1103 O O . THR A 1 151 ? 36.667 40.225 24.223 1.00 58.93 151 THR A O 1
ATOM 1107 N N . GLY A 1 152 ? 36.568 39.849 22.001 1.00 58.17 152 GLY A N 1
ATOM 1108 C CA . GLY A 1 152 ? 37.482 40.935 21.667 1.00 58.65 152 GLY A CA 1
ATOM 1109 C C . GLY A 1 152 ? 38.936 40.517 21.588 1.00 58.70 152 GLY A C 1
ATOM 1110 O O . GLY A 1 152 ? 39.813 41.344 21.323 1.00 60.35 152 GLY A O 1
ATOM 1111 N N . ILE A 1 153 ? 39.202 39.235 21.817 1.00 57.52 153 ILE A N 1
ATOM 1112 C CA . ILE A 1 153 ? 40.538 38.692 21.616 1.00 55.28 153 ILE A CA 1
ATOM 1113 C C . ILE A 1 153 ? 40.841 38.653 20.125 1.00 55.25 153 ILE A C 1
ATOM 1114 O O . ILE A 1 153 ? 39.990 38.231 19.325 1.00 57.54 153 ILE A O 1
ATOM 1119 N N . LYS A 1 154 ? 42.042 39.104 19.764 1.00 54.54 154 LYS A N 1
ATOM 1120 C CA . LYS A 1 154 ? 42.481 39.207 18.368 1.00 52.92 154 LYS A CA 1
ATOM 1121 C C . LYS A 1 154 ? 43.615 38.253 18.094 1.00 51.29 154 LYS A C 1
ATOM 1122 O O . LYS A 1 154 ? 44.661 38.327 18.754 1.00 54.44 154 LYS A O 1
ATOM 1128 N N . PHE A 1 155 ? 43.434 37.368 17.119 1.00 48.87 155 PHE A N 1
ATOM 1129 C CA . PHE A 1 155 ? 44.550 36.552 16.668 1.00 50.09 155 PHE A CA 1
ATOM 1130 C C . PHE A 1 155 ? 45.094 37.132 15.382 1.00 50.08 155 PHE A C 1
ATOM 1131 O O . PHE A 1 155 ? 44.348 37.323 14.413 1.00 50.70 155 PHE A O 1
ATOM 1139 N N . VAL A 1 156 ? 46.389 37.428 15.380 1.00 49.55 156 VAL A N 1
ATOM 1140 C CA . VAL A 1 156 ? 47.003 38.128 14.263 1.00 51.51 156 VAL A CA 1
ATOM 1141 C C . VAL A 1 156 ? 48.092 37.280 13.646 1.00 50.56 156 VAL A C 1
ATOM 1142 O O . VAL A 1 156 ? 48.943 36.748 14.361 1.00 52.03 156 VAL A O 1
ATOM 1146 N N . VAL A 1 157 ? 48.077 37.170 12.321 1.00 51.32 157 VAL A N 1
ATOM 1147 C CA . VAL A 1 157 ? 49.167 36.520 11.591 1.00 54.15 157 VAL A CA 1
ATOM 1148 C C . VAL A 1 157 ? 49.764 37.492 10.582 1.00 53.27 157 VAL A C 1
ATOM 1149 O O . VAL A 1 157 ? 49.043 38.026 9.732 1.00 55.26 157 VAL A O 1
ATOM 1153 N N . LEU A 1 158 ? 51.073 37.720 10.686 1.00 53.12 158 LEU A N 1
ATOM 1154 C CA . LEU A 1 158 ? 51.795 38.596 9.759 1.00 55.26 158 LEU A CA 1
ATOM 1155 C C . LEU A 1 158 ? 52.516 37.772 8.696 1.00 55.63 158 LEU A C 1
ATOM 1156 O O . LEU A 1 158 ? 53.294 36.870 9.020 1.00 55.06 158 LEU A O 1
ATOM 1161 N N . ALA A 1 159 ? 52.259 38.088 7.430 1.00 56.19 159 ALA A N 1
ATOM 1162 C CA . ALA A 1 159 ? 52.719 37.259 6.318 1.00 57.93 159 ALA A CA 1
ATOM 1163 C C . ALA A 1 159 ? 52.998 38.095 5.083 1.00 59.51 159 ALA A C 1
ATOM 1164 O O . ALA A 1 159 ? 52.731 39.304 5.069 1.00 58.96 159 ALA A O 1
ATOM 1166 N N . ASP A 1 160 ? 53.534 37.463 4.039 1.00 60.75 160 ASP A N 1
ATOM 1167 C CA . ASP A 1 160 ? 53.616 38.150 2.755 1.00 61.83 160 ASP A CA 1
ATOM 1168 C C . ASP A 1 160 ? 52.279 37.990 2.023 1.00 61.88 160 ASP A C 1
ATOM 1169 O O . ASP A 1 160 ? 51.508 37.087 2.357 1.00 63.18 160 ASP A O 1
ATOM 1174 N N . PRO A 1 161 ? 51.978 38.888 1.065 1.00 60.87 161 PRO A N 1
ATOM 1175 C CA . PRO A 1 161 ? 50.724 38.866 0.301 1.00 60.54 161 PRO A CA 1
ATOM 1176 C C . PRO A 1 161 ? 50.296 37.528 -0.308 1.00 61.25 161 PRO A C 1
ATOM 1177 O O . PRO A 1 161 ? 49.116 37.358 -0.596 1.00 60.08 161 PRO A O 1
ATOM 1181 N N . ARG A 1 162 ? 51.223 36.595 -0.499 1.00 64.33 162 ARG A N 1
ATOM 1182 C CA . ARG A 1 162 ? 50.900 35.375 -1.244 1.00 68.51 162 ARG A CA 1
ATOM 1183 C C . ARG A 1 162 ? 50.700 34.132 -0.391 1.00 68.66 162 ARG A C 1
ATOM 1184 O O . ARG A 1 162 ? 50.224 33.111 -0.896 1.00 68.78 162 ARG A O 1
ATOM 1192 N N . GLN A 1 163 ? 51.061 34.209 0.886 1.00 68.30 163 GLN A N 1
ATOM 1193 C CA . GLN A 1 163 ? 50.974 33.047 1.764 1.00 67.77 163 GLN A CA 1
ATOM 1194 C C . GLN A 1 163 ? 49.536 32.570 1.829 1.00 68.44 163 GLN A C 1
ATOM 1195 O O . GLN A 1 163 ? 48.621 33.365 2.027 1.00 68.83 163 GLN A O 1
ATOM 1201 N N . ALA A 1 164 ? 49.348 31.270 1.631 1.00 69.67 164 ALA A N 1
ATOM 1202 C CA . ALA A 1 164 ? 48.017 30.672 1.621 1.00 70.44 164 ALA A CA 1
ATOM 1203 C C . ALA A 1 164 ? 47.719 29.976 2.948 1.00 70.71 164 ALA A C 1
ATOM 1204 O O . ALA A 1 164 ? 48.632 29.727 3.737 1.00 70.93 164 ALA A O 1
ATOM 1206 N N . GLY A 1 165 ? 46.443 29.681 3.196 1.00 69.66 165 GLY A N 1
ATOM 1207 C CA . GLY A 1 165 ? 46.033 28.890 4.361 1.00 69.79 165 GLY A CA 1
ATOM 1208 C C . GLY A 1 165 ? 46.163 29.548 5.726 1.00 69.87 165 GLY A C 1
ATOM 1209 O O . GLY A 1 165 ? 46.197 28.857 6.744 1.00 71.16 165 GLY A O 1
ATOM 1210 N N . ILE A 1 166 ? 46.240 30.878 5.751 1.00 69.02 166 ILE A N 1
ATOM 1211 C CA . ILE A 1 166 ? 46.233 31.634 7.000 1.00 67.02 166 ILE A CA 1
ATOM 1212 C C . ILE A 1 166 ? 44.840 31.558 7.626 1.00 67.00 166 ILE A C 1
ATOM 1213 O O . ILE A 1 166 ? 44.696 31.466 8.846 1.00 67.39 166 ILE A O 1
ATOM 1218 N N . ASP A 1 167 ? 43.825 31.598 6.769 1.00 67.72 167 ASP A N 1
ATOM 1219 C CA . ASP A 1 167 ? 42.429 31.442 7.155 1.00 68.27 167 ASP A CA 1
ATOM 1220 C C . ASP A 1 167 ? 42.262 30.235 8.090 1.00 67.59 167 ASP A C 1
ATOM 1221 O O . ASP A 1 167 ? 41.715 30.359 9.190 1.00 67.04 167 ASP A O 1
ATOM 1226 N N . SER A 1 168 ? 42.754 29.078 7.655 1.00 66.24 168 SER A N 1
ATOM 1227 C CA . SER A 1 168 ? 42.680 27.860 8.450 1.00 63.84 168 SER A CA 1
ATOM 1228 C C . SER A 1 168 ? 43.579 27.911 9.671 1.00 61.68 168 SER A C 1
ATOM 1229 O O . SER A 1 168 ? 43.215 27.409 10.732 1.00 62.35 168 SER A O 1
ATOM 1232 N N . LEU A 1 169 ? 44.751 28.519 9.534 1.00 59.27 169 LEU A N 1
ATOM 1233 C CA . LEU A 1 169 ? 45.627 28.686 10.685 1.00 56.87 169 LEU A CA 1
ATOM 1234 C C . LEU A 1 169 ? 44.946 29.494 11.790 1.00 57.34 169 LEU A C 1
ATOM 1235 O O . LEU A 1 169 ? 45.055 29.156 12.974 1.00 58.31 169 LEU A O 1
ATOM 1240 N N . LEU A 1 170 ? 44.240 30.554 11.397 1.00 55.93 170 LEU A N 1
ATOM 1241 C CA . LEU A 1 170 ? 43.576 31.430 12.351 1.00 54.22 170 LEU A CA 1
ATOM 1242 C C . LEU A 1 170 ? 42.428 30.731 13.049 1.00 54.78 170 LEU A C 1
ATOM 1243 O O . LEU A 1 170 ? 42.209 30.934 14.243 1.00 55.09 170 LEU A O 1
ATOM 1248 N N . ARG A 1 171 ? 41.707 29.896 12.306 1.00 56.02 171 ARG A N 1
ATOM 1249 C CA . ARG A 1 171 ? 40.635 29.101 12.894 1.00 56.32 171 ARG A CA 1
ATOM 1250 C C . ARG A 1 171 ? 41.174 28.103 13.926 1.00 55.53 171 ARG A C 1
ATOM 1251 O O . ARG A 1 171 ? 40.540 27.872 14.959 1.00 55.45 171 ARG A O 1
ATOM 1259 N N . LYS A 1 172 ? 42.366 27.562 13.669 1.00 54.77 172 LYS A N 1
ATOM 1260 C CA . LYS A 1 172 ? 43.040 26.676 14.616 1.00 55.29 172 LYS A CA 1
ATOM 1261 C C . LYS A 1 172 ? 43.471 27.373 15.900 1.00 56.74 172 LYS A C 1
ATOM 1262 O O . LYS A 1 172 ? 43.244 26.858 17.001 1.00 57.79 172 LYS A O 1
ATOM 1268 N N . ILE A 1 173 ? 44.114 28.528 15.767 1.00 55.36 173 ILE A N 1
ATOM 1269 C CA . ILE A 1 173 ? 44.513 29.283 16.942 1.00 54.99 173 ILE A CA 1
ATOM 1270 C C . ILE A 1 173 ? 43.269 29.599 17.772 1.00 55.79 173 ILE A C 1
ATOM 1271 O O . ILE A 1 173 ? 43.277 29.431 18.987 1.00 57.72 173 ILE A O 1
ATOM 1276 N N . TYR A 1 174 ? 42.186 29.998 17.116 1.00 55.61 174 TYR A N 1
ATOM 1277 C CA . TYR A 1 174 ? 40.925 30.166 17.812 1.00 57.05 174 TYR A CA 1
ATOM 1278 C C . TYR A 1 174 ? 40.526 28.927 18.609 1.00 57.21 174 TYR A C 1
ATOM 1279 O O . TYR A 1 174 ? 40.117 29.051 19.758 1.00 57.52 174 TYR A O 1
ATOM 1288 N N . GLU A 1 175 ? 40.639 27.742 18.009 1.00 57.35 175 GLU A N 1
ATOM 1289 C CA . GLU A 1 175 ? 40.264 26.491 18.698 1.00 56.85 175 GLU A CA 1
ATOM 1290 C C . GLU A 1 175 ? 41.151 26.219 19.901 1.00 56.52 175 GLU A C 1
ATOM 1291 O O . GLU A 1 175 ? 40.663 25.813 20.959 1.00 56.65 175 GLU A O 1
ATOM 1297 N N . ILE A 1 176 ? 42.450 26.449 19.724 1.00 54.63 176 ILE A N 1
ATOM 1298 C CA . ILE A 1 176 ? 43.440 26.215 20.770 1.00 52.77 176 ILE A CA 1
ATOM 1299 C C . ILE A 1 176 ? 43.282 27.217 21.914 1.00 54.60 176 ILE A C 1
ATOM 1300 O O . ILE A 1 176 ? 43.376 26.833 23.088 1.00 55.02 176 ILE A O 1
ATOM 1305 N N . TYR A 1 177 ? 43.035 28.487 21.574 1.00 55.27 177 TYR A N 1
ATOM 1306 C CA . TYR A 1 177 ? 42.790 29.516 22.583 1.00 55.28 177 TYR A CA 1
ATOM 1307 C C . TYR A 1 177 ? 41.519 29.201 23.363 1.00 57.51 177 TYR A C 1
ATOM 1308 O O . TYR A 1 177 ? 41.493 29.351 24.588 1.00 58.71 177 TYR A O 1
ATOM 1317 N N . SER A 1 178 ? 40.479 28.757 22.654 1.00 58.75 178 SER A N 1
ATOM 1318 C CA . SER A 1 178 ? 39.216 28.356 23.284 1.00 60.09 178 SER A CA 1
ATOM 1319 C C . SER A 1 178 ? 39.406 27.228 24.271 1.00 61.12 178 SER A C 1
ATOM 1320 O O . SER A 1 178 ? 38.825 27.255 25.353 1.00 63.49 178 SER A O 1
ATOM 1323 N N . ASP A 1 179 ? 40.214 26.238 23.899 1.00 60.74 179 ASP A N 1
ATOM 1324 C CA . ASP A 1 179 ? 40.532 25.144 24.800 1.00 60.98 179 ASP A CA 1
ATOM 1325 C C . ASP A 1 179 ? 41.234 25.682 26.042 1.00 61.69 179 ASP A C 1
ATOM 1326 O O . ASP A 1 179 ? 40.924 25.266 27.163 1.00 62.83 179 ASP A O 1
ATOM 1331 N N . PHE A 1 180 ? 42.162 26.619 25.834 1.00 60.85 180 PHE A N 1
ATOM 1332 C CA . PHE A 1 180 ? 42.892 27.228 26.932 1.00 59.34 180 PHE A CA 1
ATOM 1333 C C . PHE A 1 180 ? 41.939 28.000 27.839 1.00 59.90 180 PHE A C 1
ATOM 1334 O O . PHE A 1 180 ? 42.019 27.891 29.066 1.00 60.75 180 PHE A O 1
ATOM 1342 N N . ALA A 1 181 ? 41.029 28.763 27.238 1.00 60.51 181 ALA A N 1
ATOM 1343 C CA . ALA A 1 181 ? 40.119 29.616 28.005 1.00 60.68 181 ALA A CA 1
ATOM 1344 C C . ALA A 1 181 ? 39.088 28.817 28.805 1.00 61.44 181 ALA A C 1
ATOM 1345 O O . ALA A 1 181 ? 38.687 29.230 29.895 1.00 62.31 181 ALA A O 1
ATOM 1347 N N . LEU A 1 182 ? 38.671 27.675 28.266 1.00 61.11 182 LEU A N 1
ATOM 1348 C CA . LEU A 1 182 ? 37.738 26.794 28.954 1.00 62.37 182 LEU A CA 1
ATOM 1349 C C . LEU A 1 182 ? 38.366 26.141 30.179 1.00 62.80 182 LEU A C 1
ATOM 1350 O O . LEU A 1 182 ? 37.701 25.922 31.188 1.00 62.42 182 LEU A O 1
ATOM 1355 N N . LYS A 1 183 ? 39.651 25.822 30.067 1.00 63.74 183 LYS A N 1
ATOM 1356 C CA . LYS A 1 183 ? 40.385 25.150 31.123 1.00 64.69 183 LYS A CA 1
ATOM 1357 C C . LYS A 1 183 ? 40.915 26.144 32.139 1.00 67.20 183 LYS A C 1
ATOM 1358 O O . LYS A 1 183 ? 41.204 25.778 33.283 1.00 68.08 183 LYS A O 1
ATOM 1364 N N . ASN A 1 184 ? 41.020 27.403 31.724 1.00 69.74 184 ASN A N 1
ATOM 1365 C CA . ASN A 1 184 ? 41.489 28.472 32.602 1.00 72.56 184 ASN A CA 1
ATOM 1366 C C . ASN A 1 184 ? 40.529 29.662 32.600 1.00 75.65 184 ASN A C 1
ATOM 1367 O O . ASN A 1 184 ? 40.887 30.751 32.143 1.00 76.39 184 ASN A O 1
ATOM 1372 N N . PRO A 1 185 ? 39.305 29.462 33.130 1.00 78.54 185 PRO A N 1
ATOM 1373 C CA . PRO A 1 185 ? 38.246 30.460 32.962 1.00 80.89 185 PRO A CA 1
ATOM 1374 C C . PRO A 1 185 ? 38.495 31.764 33.725 1.00 83.25 185 PRO A C 1
ATOM 1375 O O . PRO A 1 185 ? 38.105 32.835 33.252 1.00 83.68 185 PRO A O 1
ATOM 1379 N N . PHE A 1 186 ? 39.145 31.668 34.885 1.00 85.37 186 PHE A N 1
ATOM 1380 C CA . PHE A 1 186 ? 39.444 32.841 35.701 1.00 87.47 186 PHE A CA 1
ATOM 1381 C C . PHE A 1 186 ? 40.882 33.321 35.466 1.00 89.05 186 PHE A C 1
ATOM 1382 O O . PHE A 1 186 ? 41.668 33.479 36.405 1.00 89.91 186 PHE A O 1
ATOM 1390 N N . TYR A 1 187 ? 41.217 33.554 34.200 1.00 89.74 187 TYR A N 1
ATOM 1391 C CA . TYR A 1 187 ? 42.545 34.018 33.830 1.00 89.93 187 TYR A CA 1
ATOM 1392 C C . TYR A 1 187 ? 42.491 35.481 33.407 1.00 90.90 187 TYR A C 1
ATOM 1393 O O . TYR A 1 187 ? 41.736 35.848 32.497 1.00 90.19 187 TYR A O 1
ATOM 1402 N N . SER A 1 188 ? 43.289 36.306 34.087 1.00 92.40 188 SER A N 1
ATOM 1403 C CA . SER A 1 188 ? 43.391 37.736 33.795 1.00 93.83 188 SER A CA 1
ATOM 1404 C C . SER A 1 188 ? 43.744 37.963 32.326 1.00 94.35 188 SER A C 1
ATOM 1405 O O . SER A 1 188 ? 44.803 37.535 31.855 1.00 93.81 188 SER A O 1
ATOM 1408 N N . LEU A 1 189 ? 42.843 38.635 31.616 1.00 94.93 189 LEU A N 1
ATOM 1409 C CA . LEU A 1 189 ? 42.987 38.846 30.179 1.00 95.67 189 LEU A CA 1
ATOM 1410 C C . LEU A 1 189 ? 43.997 39.945 29.847 1.00 95.06 189 LEU A C 1
ATOM 1411 O O . LEU A 1 189 ? 44.435 40.077 28.703 1.00 95.46 189 LEU A O 1
ATOM 1416 N N . GLU A 1 190 ? 44.364 40.726 30.860 1.00 94.30 190 GLU A N 1
ATOM 1417 C CA . GLU A 1 190 ? 45.431 41.716 30.735 1.00 93.17 190 GLU A CA 1
ATOM 1418 C C . GLU A 1 190 ? 46.803 41.047 30.855 1.00 92.28 190 GLU A C 1
ATOM 1419 O O . GLU A 1 190 ? 47.811 41.601 30.409 1.00 92.27 190 GLU A O 1
ATOM 1425 N N . MET A 1 191 ? 46.831 39.858 31.458 1.00 90.90 191 MET A N 1
ATOM 1426 C CA . MET A 1 191 ? 48.070 39.111 31.639 1.00 88.98 191 MET A CA 1
ATOM 1427 C C . MET A 1 191 ? 48.416 38.310 30.388 1.00 85.88 191 MET A C 1
ATOM 1428 O O . MET A 1 191 ? 47.524 37.790 29.712 1.00 85.35 191 MET A O 1
ATOM 1433 N N . PRO A 1 192 ? 49.717 38.244 30.055 1.00 83.64 192 PRO A N 1
ATOM 1434 C CA . PRO A 1 192 ? 50.243 37.323 29.049 1.00 81.49 192 PRO A CA 1
ATOM 1435 C C . PRO A 1 192 ? 49.820 35.883 29.281 1.00 79.10 192 PRO A C 1
ATOM 1436 O O . PRO A 1 192 ? 49.606 35.479 30.423 1.00 79.18 192 PRO A O 1
ATOM 1440 N N . ILE A 1 193 ? 49.709 35.126 28.192 1.00 76.39 193 ILE A N 1
ATOM 1441 C CA . ILE A 1 193 ? 49.407 33.696 28.242 1.00 73.86 193 ILE A CA 1
ATOM 1442 C C . ILE A 1 193 ? 50.685 32.904 28.527 1.00 74.32 193 ILE A C 1
ATOM 1443 O O . ILE A 1 193 ? 51.556 32.787 27.663 1.00 73.54 193 ILE A O 1
ATOM 1448 N N . ARG A 1 194 ? 50.792 32.384 29.749 1.00 74.91 194 ARG A N 1
ATOM 1449 C CA . ARG A 1 194 ? 51.885 31.484 30.132 1.00 74.86 194 ARG A CA 1
ATOM 1450 C C . ARG A 1 194 ? 51.314 30.072 30.219 1.00 73.59 194 ARG A C 1
ATOM 1451 O O . ARG A 1 194 ? 50.663 29.712 31.210 1.00 75.09 194 ARG A O 1
ATOM 1459 N N . CYS A 1 195 ? 51.536 29.281 29.175 1.00 70.80 195 CYS A N 1
ATOM 1460 C CA . CYS A 1 195 ? 50.954 27.948 29.097 1.00 68.21 195 CYS A CA 1
ATOM 1461 C C . CYS A 1 195 ? 51.690 27.108 28.058 1.00 67.83 195 CYS A C 1
ATOM 1462 O O . CYS A 1 195 ? 51.584 27.367 26.854 1.00 69.08 195 CYS A O 1
ATOM 1465 N N . GLU A 1 196 ? 52.444 26.113 28.529 1.00 67.52 196 GLU A N 1
ATOM 1466 C CA . GLU A 1 196 ? 53.226 25.229 27.656 1.00 67.25 196 GLU A CA 1
ATOM 1467 C C . GLU A 1 196 ? 52.379 24.627 26.522 1.00 67.22 196 GLU A C 1
ATOM 1468 O O . GLU A 1 196 ? 52.695 24.802 25.341 1.00 67.87 196 GLU A O 1
ATOM 1474 N N . LEU A 1 197 ? 51.289 23.952 26.884 1.00 66.49 197 LEU A N 1
ATOM 1475 C CA . LEU A 1 197 ? 50.414 23.329 25.893 1.00 66.19 197 LEU A CA 1
ATOM 1476 C C . LEU A 1 197 ? 49.921 24.309 24.836 1.00 65.85 197 LEU A C 1
ATOM 1477 O O . LEU A 1 197 ? 49.838 23.961 23.655 1.00 66.55 197 LEU A O 1
ATOM 1482 N N . PHE A 1 198 ? 49.596 25.529 25.253 1.00 64.37 198 PHE A N 1
ATOM 1483 C CA . PHE A 1 198 ? 49.197 26.557 24.299 1.00 62.81 198 PHE A CA 1
ATOM 1484 C C . PHE A 1 198 ? 50.343 26.805 23.325 1.00 62.66 198 PHE A C 1
ATOM 1485 O O . PHE A 1 198 ? 50.183 26.701 22.107 1.00 61.35 198 PHE A O 1
ATOM 1493 N N . ASP A 1 199 ? 51.510 27.103 23.879 1.00 62.41 199 ASP A N 1
ATOM 1494 C CA . ASP A 1 199 ? 52.692 27.319 23.065 1.00 64.08 199 ASP A CA 1
ATOM 1495 C C . ASP A 1 199 ? 52.941 26.137 22.135 1.00 63.94 199 ASP A C 1
ATOM 1496 O O . ASP A 1 199 ? 53.264 26.325 20.961 1.00 62.69 199 ASP A O 1
ATOM 1501 N N . GLN A 1 200 ? 52.772 24.928 22.669 1.00 64.96 200 GLN A N 1
ATOM 1502 C CA . GLN A 1 200 ? 53.014 23.704 21.926 1.00 65.32 200 GLN A CA 1
ATOM 1503 C C . GLN A 1 200 ? 52.084 23.596 20.722 1.00 65.61 200 GLN A C 1
ATOM 1504 O O . GLN A 1 200 ? 52.540 23.487 19.578 1.00 66.77 200 GLN A O 1
ATOM 1510 N N . ASN A 1 201 ? 50.783 23.647 20.993 1.00 64.18 201 ASN A N 1
ATOM 1511 C CA . ASN A 1 201 ? 49.769 23.475 19.968 1.00 64.46 201 ASN A CA 1
ATOM 1512 C C . ASN A 1 201 ? 49.775 24.576 18.902 1.00 64.80 201 ASN A C 1
ATOM 1513 O O . ASN A 1 201 ? 49.442 24.334 17.736 1.00 66.35 201 ASN A O 1
ATOM 1518 N N . LEU A 1 202 ? 50.157 25.783 19.292 1.00 63.86 202 LEU A N 1
ATOM 1519 C CA . LEU A 1 202 ? 50.220 26.878 18.334 1.00 63.55 202 LEU A CA 1
ATOM 1520 C C . LEU A 1 202 ? 51.409 26.666 17.394 1.00 63.01 202 LEU A C 1
ATOM 1521 O O . LEU A 1 202 ? 51.306 26.894 16.186 1.00 63.77 202 LEU A O 1
ATOM 1526 N N . LYS A 1 203 ? 52.524 26.201 17.952 1.00 60.97 203 LYS A N 1
ATOM 1527 C CA . LYS A 1 203 ? 53.704 25.892 17.164 1.00 59.47 203 LYS A CA 1
ATOM 1528 C C . LYS A 1 203 ? 53.416 24.817 16.116 1.00 59.64 203 LYS A C 1
ATOM 1529 O O . LYS A 1 203 ? 53.834 24.934 14.964 1.00 61.27 203 LYS A O 1
ATOM 1535 N N . LEU A 1 204 ? 52.683 23.785 16.517 1.00 60.03 204 LEU A N 1
ATOM 1536 C CA . LEU A 1 204 ? 52.304 22.704 15.615 1.00 60.39 204 LEU A CA 1
ATOM 1537 C C . LEU A 1 204 ? 51.363 23.199 14.520 1.00 61.90 204 LEU A C 1
ATOM 1538 O O . LEU A 1 204 ? 51.491 22.801 13.359 1.00 62.63 204 LEU A O 1
ATOM 1543 N N . ALA A 1 205 ? 50.443 24.086 14.899 1.00 63.10 205 ALA A N 1
ATOM 1544 C CA . ALA A 1 205 ? 49.488 24.694 13.972 1.00 64.10 205 ALA A CA 1
ATOM 1545 C C . ALA A 1 205 ? 50.178 25.531 12.905 1.00 65.27 205 ALA A C 1
ATOM 1546 O O . ALA A 1 205 ? 49.760 25.527 11.740 1.00 64.80 205 ALA A O 1
ATOM 1548 N N . LEU A 1 206 ? 51.224 26.252 13.315 1.00 65.65 206 LEU A N 1
ATOM 1549 C CA . LEU A 1 206 ? 52.042 27.059 12.405 1.00 66.45 206 LEU A CA 1
ATOM 1550 C C . LEU A 1 206 ? 52.819 26.175 11.428 1.00 68.37 206 LEU A C 1
ATOM 1551 O O . LEU A 1 206 ? 52.920 26.504 10.246 1.00 69.16 206 LEU A O 1
ATOM 1556 N N . GLU A 1 207 ? 53.353 25.056 11.922 1.00 71.09 207 GLU A N 1
ATOM 1557 C CA . GLU A 1 207 ? 54.037 24.076 11.072 1.00 72.79 207 GLU A CA 1
ATOM 1558 C C . GLU A 1 207 ? 53.149 23.600 9.930 1.00 72.93 207 GLU A C 1
ATOM 1559 O O . GLU A 1 207 ? 53.597 23.537 8.784 1.00 73.41 207 GLU A O 1
ATOM 1565 N N . VAL A 1 208 ? 51.899 23.265 10.246 1.00 73.29 208 VAL A N 1
ATOM 1566 C CA . VAL A 1 208 ? 50.928 22.839 9.233 1.00 75.10 208 VAL A CA 1
ATOM 1567 C C . VAL A 1 208 ? 50.730 23.920 8.170 1.00 77.48 208 VAL A C 1
ATOM 1568 O O . VAL A 1 208 ? 50.778 23.632 6.973 1.00 78.77 208 VAL A O 1
ATOM 1572 N N . ALA A 1 209 ? 50.531 25.160 8.611 1.00 80.04 209 ALA A N 1
ATOM 1573 C CA . ALA A 1 209 ? 50.319 26.281 7.696 1.00 81.76 209 ALA A CA 1
ATOM 1574 C C . ALA A 1 209 ? 51.553 26.574 6.853 1.00 83.16 209 ALA A C 1
ATOM 1575 O O . ALA A 1 209 ? 51.427 27.011 5.712 1.00 84.06 209 ALA A O 1
ATOM 1577 N N . GLU A 1 210 ? 52.735 26.328 7.419 1.00 84.04 210 GLU A N 1
ATOM 1578 C CA . GLU A 1 210 ? 54.002 26.530 6.709 1.00 85.26 210 GLU A CA 1
ATOM 1579 C C . GLU A 1 210 ? 54.291 25.450 5.668 1.00 85.82 210 GLU A C 1
ATOM 1580 O O . GLU A 1 210 ? 55.012 25.697 4.701 1.00 85.81 210 GLU A O 1
ATOM 1586 N N . LYS A 1 211 ? 53.740 24.256 5.877 1.00 86.29 211 LYS A N 1
ATOM 1587 C CA . LYS A 1 211 ? 53.867 23.169 4.910 1.00 87.56 211 LYS A CA 1
ATOM 1588 C C . LYS A 1 211 ? 52.872 23.340 3.758 1.00 88.96 211 LYS A C 1
ATOM 1589 O O . LYS A 1 211 ? 53.161 22.964 2.618 1.00 89.65 211 LYS A O 1
ATOM 1595 N N . ALA A 1 212 ? 51.713 23.921 4.069 1.00 90.33 212 ALA A N 1
ATOM 1596 C CA . ALA A 1 212 ? 50.617 24.097 3.112 1.00 91.86 212 ALA A CA 1
ATOM 1597 C C . ALA A 1 212 ? 51.055 24.694 1.774 1.00 92.60 212 ALA A C 1
ATOM 1598 O O . ALA A 1 212 ? 51.583 25.808 1.722 1.00 92.53 212 ALA A O 1
ATOM 1600 N N . ALA B 1 2 ? 81.066 53.268 29.498 1.00 81.56 2 ALA B N 1
ATOM 1601 C CA . ALA B 1 2 ? 79.728 53.182 30.158 1.00 82.01 2 ALA B CA 1
ATOM 1602 C C . ALA B 1 2 ? 78.689 53.995 29.393 1.00 82.36 2 ALA B C 1
ATOM 1603 O O . ALA B 1 2 ? 79.029 54.939 28.674 1.00 82.83 2 ALA B O 1
ATOM 1605 N N . ILE B 1 3 ? 77.423 53.609 29.554 1.00 81.86 3 ILE B N 1
ATOM 1606 C CA . ILE B 1 3 ? 76.288 54.320 28.967 1.00 79.82 3 ILE B CA 1
ATOM 1607 C C . ILE B 1 3 ? 75.463 54.931 30.096 1.00 80.17 3 ILE B C 1
ATOM 1608 O O . ILE B 1 3 ? 74.962 54.212 30.958 1.00 80.90 3 ILE B O 1
ATOM 1613 N N . PHE B 1 4 ? 75.336 56.256 30.087 1.00 80.46 4 PHE B N 1
ATOM 1614 C CA . PHE B 1 4 ? 74.714 56.993 31.190 1.00 81.26 4 PHE B CA 1
ATOM 1615 C C . PHE B 1 4 ? 73.191 57.025 31.120 1.00 80.22 4 PHE B C 1
ATOM 1616 O O . PHE B 1 4 ? 72.519 56.892 32.146 1.00 80.38 4 PHE B O 1
ATOM 1624 N N . SER B 1 5 ? 72.652 57.215 29.918 1.00 77.99 5 SER B N 1
ATOM 1625 C CA . SER B 1 5 ? 71.223 57.481 29.756 1.00 75.37 5 SER B CA 1
ATOM 1626 C C . SER B 1 5 ? 70.689 57.112 28.364 1.00 72.95 5 SER B C 1
ATOM 1627 O O . SER B 1 5 ? 71.401 57.213 27.363 1.00 73.51 5 SER B O 1
ATOM 1630 N N . VAL B 1 6 ? 69.434 56.670 28.324 1.00 69.87 6 VAL B N 1
ATOM 1631 C CA . VAL B 1 6 ? 68.715 56.409 27.077 1.00 66.89 6 VAL B CA 1
ATOM 1632 C C . VAL B 1 6 ? 67.361 57.095 27.158 1.00 65.51 6 VAL B C 1
ATOM 1633 O O . VAL B 1 6 ? 66.634 56.937 28.149 1.00 65.82 6 VAL B O 1
ATOM 1637 N N . TYR B 1 7 ? 67.026 57.864 26.125 1.00 62.73 7 TYR B N 1
ATOM 1638 C CA . TYR B 1 7 ? 65.681 58.412 26.017 1.00 59.48 7 TYR B CA 1
ATOM 1639 C C . TYR B 1 7 ? 65.167 58.506 24.586 1.00 57.54 7 TYR B C 1
ATOM 1640 O O . TYR B 1 7 ? 65.944 58.443 23.623 1.00 56.90 7 TYR B O 1
ATOM 1649 N N . VAL B 1 8 ? 63.847 58.631 24.469 1.00 56.69 8 VAL B N 1
ATOM 1650 C CA . VAL B 1 8 ? 63.159 58.633 23.184 1.00 57.53 8 VAL B CA 1
ATOM 1651 C C . VAL B 1 8 ? 62.228 59.845 23.111 1.00 57.94 8 VAL B C 1
ATOM 1652 O O . VAL B 1 8 ? 61.447 60.089 24.044 1.00 57.02 8 VAL B O 1
ATOM 1656 N N . VAL B 1 9 ? 62.305 60.591 22.006 1.00 57.93 9 VAL B N 1
ATOM 1657 C CA . VAL B 1 9 ? 61.459 61.766 21.808 1.00 57.97 9 VAL B CA 1
ATOM 1658 C C . VAL B 1 9 ? 60.546 61.571 20.594 1.00 58.80 9 VAL B C 1
ATOM 1659 O O . VAL B 1 9 ? 61.004 61.143 19.534 1.00 59.95 9 VAL B O 1
ATOM 1663 N N . ASN B 1 10 ? 59.260 61.884 20.750 1.00 58.13 10 ASN B N 1
ATOM 1664 C CA . ASN B 1 10 ? 58.310 61.753 19.652 1.00 58.27 10 ASN B CA 1
ATOM 1665 C C . ASN B 1 10 ? 58.497 62.869 18.623 1.00 58.62 10 ASN B C 1
ATOM 1666 O O . ASN B 1 10 ? 59.228 63.825 18.877 1.00 58.82 10 ASN B O 1
ATOM 1671 N N . LYS B 1 11 ? 57.850 62.762 17.465 1.00 59.40 11 LYS B N 1
ATOM 1672 C CA . LYS B 1 11 ? 58.072 63.749 16.408 1.00 60.15 11 LYS B CA 1
ATOM 1673 C C . LYS B 1 11 ? 57.611 65.162 16.781 1.00 60.66 11 LYS B C 1
ATOM 1674 O O . LYS B 1 11 ? 57.925 66.118 16.079 1.00 61.25 11 LYS B O 1
ATOM 1680 N N . ALA B 1 12 ? 56.879 65.296 17.881 1.00 61.89 12 ALA B N 1
ATOM 1681 C CA . ALA B 1 12 ? 56.382 66.608 18.311 1.00 62.85 12 ALA B CA 1
ATOM 1682 C C . ALA B 1 12 ? 57.161 67.162 19.508 1.00 64.05 12 ALA B C 1
ATOM 1683 O O . ALA B 1 12 ? 56.718 68.102 20.171 1.00 66.05 12 ALA B O 1
ATOM 1685 N N . GLY B 1 13 ? 58.323 66.576 19.773 1.00 63.76 13 GLY B N 1
ATOM 1686 C CA . GLY B 1 13 ? 59.184 67.017 20.862 1.00 62.41 13 GLY B CA 1
ATOM 1687 C C . GLY B 1 13 ? 58.737 66.584 22.250 1.00 63.50 13 GLY B C 1
ATOM 1688 O O . GLY B 1 13 ? 59.141 67.182 23.253 1.00 64.38 13 GLY B O 1
ATOM 1689 N N . GLY B 1 14 ? 57.900 65.551 22.313 1.00 62.97 14 GLY B N 1
ATOM 1690 C CA . GLY B 1 14 ? 57.446 65.008 23.585 1.00 62.86 14 GLY B CA 1
ATOM 1691 C C . GLY B 1 14 ? 58.296 63.836 24.035 1.00 64.26 14 GLY B C 1
ATOM 1692 O O . GLY B 1 14 ? 58.557 62.904 23.260 1.00 64.00 14 GLY B O 1
ATOM 1693 N N . LEU B 1 15 ? 58.732 63.886 25.292 1.00 65.65 15 LEU B N 1
ATOM 1694 C CA . LEU B 1 15 ? 59.510 62.803 25.887 1.00 66.64 15 LEU B CA 1
ATOM 1695 C C . LEU B 1 15 ? 58.600 61.607 26.099 1.00 67.66 15 LEU B C 1
ATOM 1696 O O . LEU B 1 15 ? 57.522 61.730 26.689 1.00 69.24 15 LEU B O 1
ATOM 1701 N N . ILE B 1 16 ? 59.044 60.454 25.614 1.00 67.24 16 ILE B N 1
ATOM 1702 C CA . ILE B 1 16 ? 58.168 59.311 25.419 1.00 67.35 16 ILE B CA 1
ATOM 1703 C C . ILE B 1 16 ? 58.700 58.085 26.164 1.00 68.16 16 ILE B C 1
ATOM 1704 O O . ILE B 1 16 ? 57.967 57.121 26.411 1.00 68.66 16 ILE B O 1
ATOM 1709 N N . TYR B 1 17 ? 59.978 58.153 26.534 1.00 68.30 17 TYR B N 1
ATOM 1710 C CA . TYR B 1 17 ? 60.640 57.127 27.326 1.00 69.77 17 TYR B CA 1
ATOM 1711 C C . TYR B 1 17 ? 61.984 57.651 27.806 1.00 71.55 17 TYR B C 1
ATOM 1712 O O . TYR B 1 17 ? 62.710 58.272 27.036 1.00 73.55 17 TYR B O 1
ATOM 1721 N N . GLN B 1 18 ? 62.316 57.410 29.071 1.00 72.87 18 GLN B N 1
ATOM 1722 C CA . GLN B 1 18 ? 63.644 57.755 29.575 1.00 74.60 18 GLN B CA 1
ATOM 1723 C C . GLN B 1 18 ? 64.126 56.750 30.606 1.00 75.24 18 GLN B C 1
ATOM 1724 O O . GLN B 1 18 ? 63.361 56.306 31.456 1.00 74.74 18 GLN B O 1
ATOM 1730 N N . LEU B 1 19 ? 65.395 56.374 30.494 1.00 77.01 19 LEU B N 1
ATOM 1731 C CA . LEU B 1 19 ? 66.027 55.447 31.425 1.00 77.77 19 LEU B CA 1
ATOM 1732 C C . LEU B 1 19 ? 67.425 55.932 31.763 1.00 79.12 19 LEU B C 1
ATOM 1733 O O . LEU B 1 19 ? 68.304 55.978 30.899 1.00 78.68 19 LEU B O 1
ATOM 1738 N N . ASP B 1 20 ? 67.627 56.310 33.019 1.00 81.52 20 ASP B N 1
ATOM 1739 C CA . ASP B 1 20 ? 68.957 56.665 33.478 1.00 83.73 20 ASP B CA 1
ATOM 1740 C C . ASP B 1 20 ? 69.677 55.405 33.934 1.00 86.09 20 ASP B C 1
ATOM 1741 O O . ASP B 1 20 ? 69.321 54.799 34.946 1.00 86.20 20 ASP B O 1
ATOM 1746 N N . SER B 1 21 ? 70.669 55.005 33.141 1.00 88.78 21 SER B N 1
ATOM 1747 C CA . SER B 1 21 ? 71.443 53.793 33.376 1.00 91.55 21 SER B CA 1
ATOM 1748 C C . SER B 1 21 ? 72.407 54.016 34.544 1.00 93.91 21 SER B C 1
ATOM 1749 O O . SER B 1 21 ? 72.121 53.611 35.674 1.00 95.30 21 SER B O 1
ATOM 1752 N N . TYR B 1 22 ? 73.534 54.670 34.275 1.00 96.45 22 TYR B N 1
ATOM 1753 C CA . TYR B 1 22 ? 74.447 55.090 35.335 1.00 99.09 22 TYR B CA 1
ATOM 1754 C C . TYR B 1 22 ? 73.876 56.315 36.050 1.00 101.64 22 TYR B C 1
ATOM 1755 O O . TYR B 1 22 ? 73.439 57.280 35.402 1.00 102.48 22 TYR B O 1
ATOM 1764 N N . ALA B 1 23 ? 73.876 56.266 37.386 1.00 104.38 23 ALA B N 1
ATOM 1765 C CA . ALA B 1 23 ? 73.260 57.319 38.195 1.00 106.97 23 ALA B CA 1
ATOM 1766 C C . ALA B 1 23 ? 74.119 57.848 39.362 1.00 108.66 23 ALA B C 1
ATOM 1767 O O . ALA B 1 23 ? 74.074 59.045 39.657 1.00 108.61 23 ALA B O 1
ATOM 1769 N N . PRO B 1 24 ? 74.901 56.970 40.030 1.00 110.59 24 PRO B N 1
ATOM 1770 C CA . PRO B 1 24 ? 75.722 57.482 41.131 1.00 111.90 24 PRO B CA 1
ATOM 1771 C C . PRO B 1 24 ? 77.039 58.117 40.665 1.00 112.36 24 PRO B C 1
ATOM 1772 O O . PRO B 1 24 ? 78.104 57.818 41.220 1.00 112.70 24 PRO B O 1
ATOM 1776 N N . ARG B 1 25 ? 76.956 58.995 39.664 1.00 112.35 25 ARG B N 1
ATOM 1777 C CA . ARG B 1 25 ? 78.122 59.707 39.139 1.00 111.99 25 ARG B CA 1
ATOM 1778 C C . ARG B 1 25 ? 78.547 60.827 40.092 1.00 112.64 25 ARG B C 1
ATOM 1779 O O . ARG B 1 25 ? 78.288 62.014 39.849 1.00 113.13 25 ARG B O 1
ATOM 1787 N N . ALA B 1 26 ? 79.197 60.426 41.183 1.00 112.76 26 ALA B N 1
ATOM 1788 C CA . ALA B 1 26 ? 79.634 61.349 42.227 1.00 112.50 26 ALA B CA 1
ATOM 1789 C C . ALA B 1 26 ? 81.141 61.575 42.161 1.00 112.09 26 ALA B C 1
ATOM 1790 O O . ALA B 1 26 ? 81.761 61.371 41.113 1.00 111.80 26 ALA B O 1
ATOM 1792 N N . GLU B 1 27 ? 81.722 62.007 43.279 1.00 112.06 27 GLU B N 1
ATOM 1793 C CA . GLU B 1 27 ? 83.170 62.159 43.395 1.00 112.70 27 GLU B CA 1
ATOM 1794 C C . GLU B 1 27 ? 83.676 61.664 44.754 1.00 112.74 27 GLU B C 1
ATOM 1795 O O . GLU B 1 27 ? 83.590 60.488 45.006 1.00 112.98 27 GLU B O 1
ATOM 1801 N N . ALA B 1 28 ? 83.730 62.588 45.796 0.00 200.00 28 ALA B N 1
ATOM 1802 C CA . ALA B 1 28 ? 84.174 62.265 47.157 0.00 200.00 28 ALA B CA 1
ATOM 1803 C C . ALA B 1 28 ? 83.636 63.258 48.197 0.00 200.00 28 ALA B C 1
ATOM 1804 O O . ALA B 1 28 ? 83.353 64.453 47.667 0.00 200.00 28 ALA B O 1
ATOM 1806 N N . GLU B 1 29 ? 83.430 62.828 49.490 1.00 107.28 29 GLU B N 1
ATOM 1807 C CA . GLU B 1 29 ? 82.892 63.699 50.504 1.00 106.84 29 GLU B CA 1
ATOM 1808 C C . GLU B 1 29 ? 84.020 64.597 51.026 1.00 106.18 29 GLU B C 1
ATOM 1809 O O . GLU B 1 29 ? 85.098 64.106 51.379 1.00 106.88 29 GLU B O 1
ATOM 1815 N N . LYS B 1 30 ? 83.769 65.908 51.064 1.00 104.77 30 LYS B N 1
ATOM 1816 C CA . LYS B 1 30 ? 84.792 66.891 51.455 1.00 103.32 30 LYS B CA 1
ATOM 1817 C C . LYS B 1 30 ? 84.350 67.792 52.609 1.00 103.02 30 LYS B C 1
ATOM 1818 O O . LYS B 1 30 ? 83.201 68.235 52.661 1.00 103.30 30 LYS B O 1
ATOM 1824 N N . THR B 1 31 ? 85.281 68.062 53.524 1.00 102.47 31 THR B N 1
ATOM 1825 C CA . THR B 1 31 ? 85.025 68.911 54.689 1.00 101.68 31 THR B CA 1
ATOM 1826 C C . THR B 1 31 ? 85.199 70.390 54.351 1.00 100.91 31 THR B C 1
ATOM 1827 O O . THR B 1 31 ? 86.108 70.763 53.606 1.00 100.75 31 THR B O 1
ATOM 1831 N N . PHE B 1 32 ? 84.323 71.227 54.904 1.00 100.12 32 PHE B N 1
ATOM 1832 C CA . PHE B 1 32 ? 84.360 72.666 54.651 1.00 99.67 32 PHE B CA 1
ATOM 1833 C C . PHE B 1 32 ? 84.109 73.468 55.926 1.00 99.67 32 PHE B C 1
ATOM 1834 O O . PHE B 1 32 ? 83.072 73.313 56.579 1.00 99.24 32 PHE B O 1
ATOM 1842 N N . SER B 1 33 ? 85.074 74.317 56.275 1.00 99.83 33 SER B N 1
ATOM 1843 C CA . SER B 1 33 ? 84.961 75.184 57.443 1.00 99.54 33 SER B CA 1
ATOM 1844 C C . SER B 1 33 ? 84.057 76.370 57.119 1.00 99.13 33 SER B C 1
ATOM 1845 O O . SER B 1 33 ? 84.462 77.304 56.422 1.00 99.96 33 SER B O 1
ATOM 1848 N N . TYR B 1 34 ? 82.642 76.516 57.355 1.00 98.14 34 TYR B N 1
ATOM 1849 C CA . TYR B 1 34 ? 81.605 77.548 57.336 1.00 97.38 34 TYR B CA 1
ATOM 1850 C C . TYR B 1 34 ? 81.932 78.694 58.304 1.00 96.58 34 TYR B C 1
ATOM 1851 O O . TYR B 1 34 ? 82.709 78.495 59.235 1.00 96.76 34 TYR B O 1
ATOM 1860 N N . PRO B 1 35 ? 81.558 79.780 57.809 1.00 95.92 35 PRO B N 1
ATOM 1861 C CA . PRO B 1 35 ? 80.651 80.107 56.690 1.00 94.41 35 PRO B CA 1
ATOM 1862 C C . PRO B 1 35 ? 81.118 79.570 55.342 1.00 93.31 35 PRO B C 1
ATOM 1863 O O . PRO B 1 35 ? 82.267 79.785 54.949 1.00 93.75 35 PRO B O 1
ATOM 1867 N N . LEU B 1 36 ? 80.211 78.880 54.654 1.00 92.04 36 LEU B N 1
ATOM 1868 C CA . LEU B 1 36 ? 80.477 78.265 53.356 1.00 90.15 36 LEU B CA 1
ATOM 1869 C C . LEU B 1 36 ? 80.875 79.290 52.285 1.00 89.07 36 LEU B C 1
ATOM 1870 O O . LEU B 1 36 ? 80.158 80.266 52.041 1.00 88.62 36 LEU B O 1
ATOM 1875 N N . ASP B 1 37 ? 82.025 79.060 51.655 1.00 87.31 37 ASP B N 1
ATOM 1876 C CA . ASP B 1 37 ? 82.543 79.967 50.634 1.00 85.79 37 ASP B CA 1
ATOM 1877 C C . ASP B 1 37 ? 81.953 79.666 49.252 1.00 84.70 37 ASP B C 1
ATOM 1878 O O . ASP B 1 37 ? 82.576 79.950 48.223 1.00 84.72 37 ASP B O 1
ATOM 1883 N N . LEU B 1 38 ? 80.752 79.088 49.237 1.00 81.78 38 LEU B N 1
ATOM 1884 C CA . LEU B 1 38 ? 80.028 78.815 47.991 1.00 78.80 38 LEU B CA 1
ATOM 1885 C C . LEU B 1 38 ? 78.583 79.293 48.070 1.00 77.33 38 LEU B C 1
ATOM 1886 O O . LEU B 1 38 ? 77.963 79.285 49.136 1.00 76.49 38 LEU B O 1
ATOM 1891 N N . LEU B 1 39 ? 78.063 79.718 46.926 1.00 75.80 39 LEU B N 1
ATOM 1892 C CA . LEU B 1 39 ? 76.699 80.196 46.823 1.00 74.34 39 LEU B CA 1
ATOM 1893 C C . LEU B 1 39 ? 75.885 79.146 46.093 1.00 74.81 39 LEU B C 1
ATOM 1894 O O . LEU B 1 39 ? 76.227 78.738 44.975 1.00 75.46 39 LEU B O 1
ATOM 1899 N N . LEU B 1 40 ? 74.815 78.703 46.742 1.00 74.77 40 LEU B N 1
ATOM 1900 C CA . LEU B 1 40 ? 74.026 77.568 46.275 1.00 74.90 40 LEU B CA 1
ATOM 1901 C C . LEU B 1 40 ? 72.625 78.007 45.871 1.00 76.73 40 LEU B C 1
ATOM 1902 O O . LEU B 1 40 ? 72.051 78.924 46.470 1.00 77.24 40 LEU B O 1
ATOM 1907 N N . LYS B 1 41 ? 72.079 77.365 44.843 1.00 78.12 41 LYS B N 1
ATOM 1908 C CA . LYS B 1 41 ? 70.712 77.649 44.427 1.00 78.43 41 LYS B CA 1
ATOM 1909 C C . LYS B 1 41 ? 69.954 76.372 44.155 1.00 80.38 41 LYS B C 1
ATOM 1910 O O . LYS B 1 41 ? 70.528 75.376 43.692 1.00 81.05 41 LYS B O 1
ATOM 1916 N N . LEU B 1 42 ? 68.666 76.401 44.482 1.00 81.74 42 LEU B N 1
ATOM 1917 C CA . LEU B 1 42 ? 67.775 75.317 44.133 1.00 83.00 42 LEU B CA 1
ATOM 1918 C C . LEU B 1 42 ? 67.323 75.527 42.703 1.00 83.98 42 LEU B C 1
ATOM 1919 O O . LEU B 1 42 ? 66.678 76.520 42.384 1.00 84.56 42 LEU B O 1
ATOM 1924 N N . HIS B 1 43 ? 67.695 74.597 41.839 1.00 85.68 43 HIS B N 1
ATOM 1925 C CA . HIS B 1 43 ? 67.250 74.623 40.459 1.00 87.35 43 HIS B CA 1
ATOM 1926 C C . HIS B 1 43 ? 66.607 73.292 40.093 1.00 87.98 43 HIS B C 1
ATOM 1927 O O . HIS B 1 43 ? 67.262 72.246 40.103 1.00 86.93 43 HIS B O 1
ATOM 1934 N N . ASP B 1 44 ? 65.311 73.354 39.792 1.00 90.05 44 ASP B N 1
ATOM 1935 C CA . ASP B 1 44 ? 64.516 72.191 39.393 1.00 92.22 44 ASP B CA 1
ATOM 19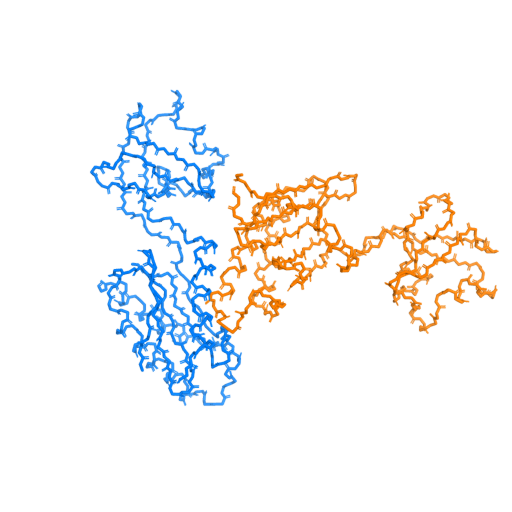36 C C . ASP B 1 44 ? 64.694 71.019 40.363 1.00 92.15 44 ASP B C 1
ATOM 1937 O O . ASP B 1 44 ? 65.103 69.927 39.968 1.00 91.86 44 ASP B O 1
ATOM 1942 N N . GLU B 1 45 ? 64.395 71.275 41.636 1.00 92.93 45 GLU B N 1
ATOM 1943 C CA . GLU B 1 45 ? 64.456 70.272 42.715 1.00 94.21 45 GLU B CA 1
ATOM 1944 C C . GLU B 1 45 ? 65.873 69.771 43.053 1.00 93.19 45 GLU B C 1
ATOM 1945 O O . GLU B 1 45 ? 66.025 68.743 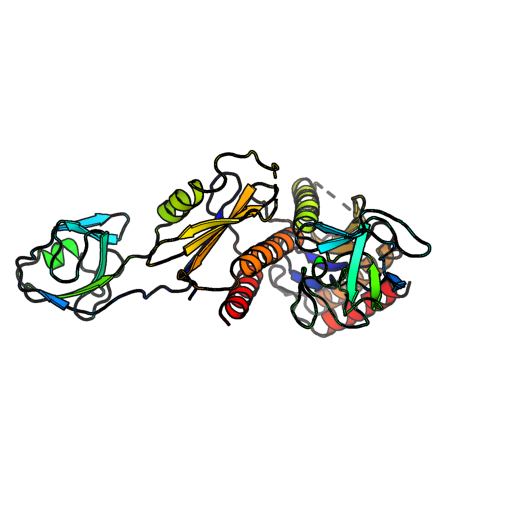43.724 1.00 93.71 45 GLU B O 1
ATOM 1951 N N . ARG B 1 46 ? 66.900 70.494 42.602 1.00 91.15 46 ARG B N 1
ATOM 1952 C CA . ARG B 1 46 ? 68.290 70.086 42.827 1.00 88.83 46 ARG B CA 1
ATOM 1953 C C . ARG B 1 46 ? 69.109 71.244 43.378 1.00 86.23 46 ARG B C 1
ATOM 1954 O O . ARG B 1 46 ? 68.953 72.381 42.930 1.00 86.41 46 ARG B O 1
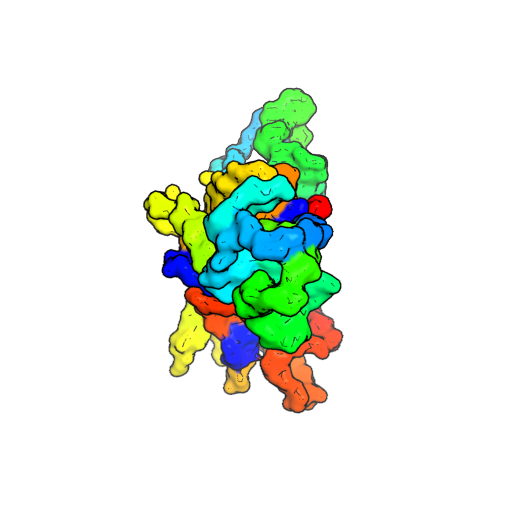ATOM 1962 N N . VAL B 1 47 ? 69.992 70.954 44.334 1.00 82.37 47 VAL B N 1
ATOM 1963 C CA . VAL B 1 47 ? 70.843 71.992 44.929 1.00 78.38 47 VAL B CA 1
ATOM 1964 C C . VAL B 1 47 ? 72.178 72.106 44.187 1.00 75.04 47 VAL B C 1
ATOM 1965 O O . VAL B 1 47 ? 73.064 71.265 44.343 1.00 73.11 47 VAL B O 1
ATOM 1969 N N . LEU B 1 48 ? 72.301 73.161 43.388 1.00 73.24 48 LEU B N 1
ATOM 1970 C CA . LEU B 1 48 ? 73.462 73.379 42.535 1.00 71.39 48 LEU B CA 1
ATOM 1971 C C . LEU B 1 48 ? 74.390 74.447 43.110 1.00 70.65 48 LEU B C 1
ATOM 1972 O O . LEU B 1 48 ? 73.951 75.319 43.878 1.00 69.57 48 LEU B O 1
ATOM 1977 N N . VAL B 1 49 ? 75.668 74.382 42.735 1.00 69.49 49 VAL B N 1
ATOM 1978 C CA . VAL B 1 49 ? 76.635 75.430 43.084 1.00 67.79 49 VAL B CA 1
ATOM 1979 C C . VAL B 1 49 ? 76.413 76.577 42.110 1.00 65.65 49 VAL B C 1
ATOM 1980 O O . VAL B 1 49 ? 76.644 76.434 40.909 1.00 64.60 49 VAL B O 1
ATOM 1984 N N . ALA B 1 50 ? 75.933 77.704 42.625 1.00 64.53 50 ALA B N 1
ATOM 1985 C CA . ALA B 1 50 ? 75.673 78.874 41.784 1.00 62.10 50 ALA B CA 1
ATOM 1986 C C . ALA B 1 50 ? 76.955 79.643 41.510 1.00 61.54 50 ALA B C 1
ATOM 1987 O O . ALA B 1 50 ? 77.245 79.967 40.362 1.00 62.46 50 ALA B O 1
ATOM 1989 N N . PHE B 1 51 ? 77.723 79.921 42.563 1.00 61.39 51 PHE B N 1
ATOM 1990 C CA . PHE B 1 51 ? 78.946 80.714 42.448 1.00 61.88 51 PHE B CA 1
ATOM 1991 C C . PHE B 1 51 ? 80.038 80.248 43.412 1.00 64.91 51 PHE B C 1
ATOM 1992 O O . PHE B 1 51 ? 79.752 79.759 44.506 1.00 65.56 51 PHE B O 1
ATOM 2000 N N . GLY B 1 52 ? 81.288 80.430 43.002 1.00 68.46 52 GLY B N 1
ATOM 2001 C CA . GLY B 1 52 ? 82.437 80.005 43.784 1.00 73.56 52 GLY B CA 1
ATOM 2002 C C . GLY B 1 52 ? 83.085 78.819 43.110 1.00 78.24 52 GLY B C 1
ATOM 2003 O O . GLY B 1 52 ? 82.410 77.869 42.730 1.00 79.52 52 GLY B O 1
ATOM 2004 N N . GLN B 1 53 ? 84.396 78.884 42.932 1.00 82.88 53 GLN B N 1
ATOM 2005 C CA . GLN B 1 53 ? 85.132 77.759 42.383 1.00 87.17 53 GLN B CA 1
ATOM 2006 C C . GLN B 1 53 ? 86.248 77.386 43.355 1.00 89.26 53 GLN B C 1
ATOM 2007 O O . GLN B 1 53 ? 87.437 77.605 43.085 1.00 89.90 53 GLN B O 1
ATOM 2013 N N . ARG B 1 54 ? 85.843 76.839 44.501 1.00 91.29 54 ARG B N 1
ATOM 2014 C CA . ARG B 1 54 ? 86.783 76.337 45.506 1.00 93.04 54 ARG B CA 1
ATOM 2015 C C . ARG B 1 54 ? 87.555 75.131 44.966 1.00 94.88 54 ARG B C 1
ATOM 2016 O O . ARG B 1 54 ? 87.134 74.501 43.990 1.00 94.74 54 ARG B O 1
ATOM 2024 N N . ASP B 1 55 ? 88.683 74.822 45.604 1.00 96.40 55 ASP B N 1
ATOM 2025 C CA . ASP B 1 55 ? 89.572 73.745 45.162 1.00 97.20 55 ASP B CA 1
ATOM 2026 C C . ASP B 1 55 ? 88.826 72.432 44.867 1.00 97.29 55 ASP B C 1
ATOM 2027 O O . ASP B 1 55 ? 88.460 71.682 45.780 1.00 96.94 55 ASP B O 1
ATOM 2032 N N . GLY B 1 56 ? 88.593 72.186 43.577 1.00 97.59 56 GLY B N 1
ATOM 2033 C CA . GLY B 1 56 ? 87.904 70.983 43.103 1.00 97.45 56 GLY B CA 1
ATOM 2034 C C . GLY B 1 56 ? 86.499 71.207 42.556 1.00 97.33 56 GLY B C 1
ATOM 2035 O O . GLY B 1 56 ? 86.057 70.492 41.656 1.00 97.43 56 GLY B O 1
ATOM 2036 N N . ILE B 1 57 ? 85.803 72.209 43.086 1.00 96.80 57 ILE B N 1
ATOM 2037 C CA . ILE B 1 57 ? 84.377 72.383 42.814 1.00 96.56 57 ILE B CA 1
ATOM 2038 C C . ILE B 1 57 ? 84.092 73.467 41.771 1.00 95.87 57 ILE B C 1
ATOM 2039 O O . ILE B 1 57 ? 84.555 74.602 41.899 1.00 96.51 57 ILE B O 1
ATOM 2044 N N . ARG B 1 58 ? 83.325 73.100 40.743 1.00 94.59 58 ARG B N 1
ATOM 2045 C CA . ARG B 1 58 ? 82.857 74.049 39.731 1.00 93.04 58 ARG B CA 1
ATOM 2046 C C . ARG B 1 58 ? 81.434 74.514 40.044 1.00 90.31 58 ARG B C 1
ATOM 2047 O O . ARG B 1 58 ? 80.732 73.889 40.845 1.00 89.95 58 ARG B O 1
ATOM 2055 N N . VAL B 1 59 ? 81.017 75.616 39.423 1.00 86.87 59 VAL B N 1
ATOM 2056 C CA . VAL B 1 59 ? 79.608 75.997 39.441 1.00 83.64 59 VAL B CA 1
ATOM 2057 C C . VAL B 1 59 ? 78.887 75.031 38.502 1.00 82.20 59 VAL B C 1
ATOM 2058 O O . VAL B 1 59 ? 79.440 74.627 37.469 1.00 81.95 59 VAL B O 1
ATOM 2062 N N . GLY B 1 60 ? 77.676 74.636 38.883 1.00 80.69 60 GLY B N 1
ATOM 2063 C CA . GLY B 1 60 ? 76.930 73.624 38.145 1.00 79.96 60 GLY B CA 1
ATOM 2064 C C . GLY B 1 60 ? 76.944 72.269 38.827 1.00 80.23 60 GLY B C 1
ATOM 2065 O O . GLY B 1 60 ? 76.102 71.425 38.540 1.00 81.39 60 GLY B O 1
ATOM 2066 N N . HIS B 1 61 ? 77.913 72.059 39.715 1.00 80.59 61 HIS B N 1
ATOM 2067 C CA . HIS B 1 61 ? 77.968 70.874 40.578 1.00 80.77 61 HIS B CA 1
ATOM 2068 C C . HIS B 1 61 ? 76.771 70.828 41.521 1.00 80.79 61 HIS B C 1
ATOM 2069 O O . HIS B 1 61 ? 76.357 71.858 42.060 1.00 80.62 61 HIS B O 1
ATOM 2076 N N . ALA B 1 62 ? 76.233 69.628 41.727 1.00 80.96 62 ALA B N 1
ATOM 2077 C CA . ALA B 1 62 ? 75.100 69.430 42.626 1.00 81.88 62 ALA B CA 1
ATOM 2078 C C . ALA B 1 62 ? 75.535 68.814 43.946 1.00 82.54 62 ALA B C 1
ATOM 2079 O O . ALA B 1 62 ? 76.566 68.164 44.021 1.00 81.17 62 ALA B O 1
ATOM 2081 N N . VAL B 1 63 ? 74.739 69.025 44.987 1.00 84.89 63 VAL B N 1
ATOM 2082 C CA . VAL B 1 63 ? 74.960 68.373 46.277 1.00 87.78 63 VAL B CA 1
ATOM 2083 C C . VAL B 1 63 ? 74.256 67.026 46.234 1.00 90.07 63 VAL B C 1
ATOM 2084 O O . VAL B 1 63 ? 73.071 66.957 45.898 1.00 89.97 63 VAL B O 1
ATOM 2088 N N . LEU B 1 64 ? 74.986 65.965 46.570 1.00 92.77 64 LEU B N 1
ATOM 2089 C CA . LEU B 1 64 ? 74.478 64.596 46.435 1.00 95.13 64 LEU B CA 1
ATOM 2090 C C . LEU B 1 64 ? 74.340 63.863 47.771 1.00 97.52 64 LEU B C 1
ATOM 2091 O O . LEU B 1 64 ? 73.633 62.850 47.854 1.00 97.25 64 LEU B O 1
ATOM 2096 N N . ALA B 1 65 ? 75.017 64.376 48.802 1.00 100.26 65 ALA B N 1
ATOM 2097 C CA . ALA B 1 65 ? 74.956 63.814 50.159 1.00 102.98 65 ALA B CA 1
ATOM 2098 C C . ALA B 1 65 ? 75.583 64.759 51.180 1.00 104.86 65 ALA B C 1
ATOM 2099 O O . ALA B 1 65 ? 76.432 65.587 50.829 1.00 104.82 65 ALA B O 1
ATOM 2101 N N . ILE B 1 66 ? 75.159 64.624 52.439 1.00 106.97 66 ILE B N 1
ATOM 2102 C CA . ILE B 1 66 ? 75.746 65.373 53.549 1.00 109.38 66 ILE B CA 1
ATOM 2103 C C . ILE B 1 66 ? 76.019 64.429 54.713 1.00 110.85 66 ILE B C 1
ATOM 2104 O O . ILE B 1 66 ? 75.095 63.809 55.239 1.00 111.09 66 ILE B O 1
ATOM 2109 N N . ASN B 1 67 ? 77.292 64.319 55.095 1.00 112.46 67 ASN B N 1
ATOM 2110 C CA . ASN B 1 67 ? 77.728 63.536 56.268 1.00 113.76 67 ASN B CA 1
ATOM 2111 C C . ASN B 1 67 ? 77.329 62.052 56.264 1.00 114.72 67 ASN B C 1
ATOM 2112 O O . ASN B 1 67 ? 77.561 61.336 57.244 1.00 114.91 67 ASN B O 1
ATOM 2117 N N . GLY B 1 68 ? 76.747 61.599 55.157 1.00 115.85 68 GLY B N 1
ATOM 2118 C CA . GLY B 1 68 ? 76.171 60.262 55.066 1.00 117.02 68 GLY B CA 1
ATOM 2119 C C . GLY B 1 68 ? 74.729 60.337 54.603 1.00 118.02 68 GLY B C 1
ATOM 2120 O O . GLY B 1 68 ? 74.308 59.566 53.738 1.00 118.14 68 GLY B O 1
ATOM 2121 N N . MET B 1 69 ? 73.978 61.272 55.184 1.00 119.34 69 MET B N 1
ATOM 2122 C CA . MET B 1 69 ? 72.593 61.534 54.790 1.00 120.56 69 MET B CA 1
ATOM 2123 C C . MET B 1 69 ? 72.542 61.942 53.319 1.00 120.89 69 MET B C 1
ATOM 2124 O O . MET B 1 69 ? 72.728 63.123 52.984 1.00 121.37 69 MET B O 1
ATOM 2129 N N . ASP B 1 70 ? 72.304 60.963 52.447 1.00 120.62 70 ASP B N 1
ATOM 2130 C CA . ASP B 1 70 ? 72.168 61.220 51.013 1.00 120.43 70 ASP B CA 1
ATOM 2131 C C . ASP B 1 70 ? 71.092 62.261 50.738 1.00 120.53 70 ASP B C 1
ATOM 2132 O O . ASP B 1 70 ? 70.012 62.224 51.332 1.00 120.88 70 ASP B O 1
ATOM 2137 N N . VAL B 1 71 ? 71.398 63.193 49.843 1.00 120.46 71 VAL B N 1
ATOM 2138 C CA . VAL B 1 71 ? 70.464 64.260 49.497 1.00 120.72 71 VAL B CA 1
ATOM 2139 C C . VAL B 1 71 ? 69.323 63.738 48.620 1.00 120.96 71 VAL B C 1
ATOM 2140 O O . VAL B 1 71 ? 69.536 63.317 47.474 1.00 121.18 71 VAL B O 1
ATOM 2144 N N . ASN B 1 72 ? 68.116 63.749 49.186 1.00 121.33 72 ASN B N 1
ATOM 2145 C CA . ASN B 1 72 ? 66.911 63.443 48.432 1.00 122.15 72 ASN B CA 1
ATOM 2146 C C . ASN B 1 72 ? 66.446 64.713 47.723 1.00 122.53 72 ASN B C 1
ATOM 2147 O O . ASN B 1 72 ? 65.499 65.382 48.156 1.00 122.61 72 ASN B O 1
ATOM 2152 N N . GLY B 1 73 ? 67.140 65.049 46.637 1.00 122.99 73 GLY B N 1
ATOM 2153 C CA . GLY B 1 73 ? 66.867 66.267 45.884 1.00 123.52 73 GLY B CA 1
ATOM 2154 C C . GLY B 1 73 ? 67.216 67.501 46.693 1.00 123.87 73 GLY B C 1
ATOM 2155 O O . GLY B 1 73 ? 68.394 67.837 46.850 1.00 123.65 73 GLY B O 1
ATOM 2156 N N . ARG B 1 74 ? 66.187 68.167 47.216 1.00 124.29 74 ARG B N 1
ATOM 2157 C CA . ARG B 1 74 ? 66.378 69.371 48.027 1.00 124.86 74 ARG B CA 1
ATOM 2158 C C . ARG B 1 74 ? 66.133 69.132 49.517 1.00 125.61 74 ARG B C 1
ATOM 2159 O O . ARG B 1 74 ? 66.102 70.077 50.308 1.00 125.97 74 ARG B O 1
ATOM 2167 N N . TYR B 1 75 ? 65.959 67.864 49.883 1.00 126.57 75 TYR B N 1
ATOM 2168 C CA . TYR B 1 75 ? 65.808 67.455 51.278 1.00 127.14 75 TYR B CA 1
ATOM 2169 C C . TYR B 1 75 ? 66.962 66.541 51.680 1.00 127.23 75 TYR B C 1
ATOM 2170 O O . TYR B 1 75 ? 67.585 65.903 50.827 1.00 127.04 75 TYR B O 1
ATOM 2179 N N . THR B 1 76 ? 67.247 66.490 52.978 1.00 127.46 76 THR B N 1
ATOM 2180 C CA . THR B 1 76 ? 68.226 65.547 53.513 1.00 127.95 76 THR B CA 1
ATOM 2181 C C . THR B 1 76 ? 67.549 64.206 53.789 1.00 128.39 76 THR B C 1
ATOM 2182 O O . THR B 1 76 ? 66.328 64.071 53.638 1.00 128.42 76 THR B O 1
ATOM 2186 N N . ALA B 1 77 ? 68.344 63.217 54.191 1.00 128.60 77 ALA B N 1
ATOM 2187 C CA . ALA B 1 77 ? 67.807 61.936 54.634 1.00 128.42 77 ALA B CA 1
ATOM 2188 C C . ALA B 1 77 ? 67.111 62.083 55.991 1.00 128.07 77 ALA B C 1
ATOM 2189 O O . ALA B 1 77 ? 66.433 61.160 56.454 1.00 128.68 77 ALA B O 1
ATOM 2191 N N . ASP B 1 78 ? 67.281 63.250 56.616 1.00 127.33 78 ASP B N 1
ATOM 2192 C CA . ASP B 1 78 ? 66.613 63.577 57.875 1.00 126.80 78 ASP B CA 1
ATOM 2193 C C . ASP B 1 78 ? 65.290 64.314 57.633 1.00 126.34 78 ASP B C 1
ATOM 2194 O O . ASP B 1 78 ? 64.584 64.691 58.587 1.00 126.62 78 ASP B O 1
ATOM 2199 N N . GLY B 1 79 ? 64.959 64.514 56.353 1.00 125.68 79 GLY B N 1
ATOM 2200 C CA . GLY B 1 79 ? 63.739 65.225 55.972 1.00 124.48 79 GLY B CA 1
ATOM 2201 C C . GLY B 1 79 ? 63.891 66.740 55.980 1.00 123.30 79 GLY B C 1
ATOM 2202 O O . GLY B 1 79 ? 63.047 67.461 55.433 1.00 123.71 79 GLY B O 1
ATOM 2203 N N . LYS B 1 80 ? 64.969 67.221 56.597 1.00 121.58 80 LYS B N 1
ATOM 2204 C CA . LYS B 1 80 ? 65.226 68.653 56.718 1.00 119.71 80 LYS B CA 1
ATOM 2205 C C . LYS B 1 80 ? 65.675 69.267 55.391 1.00 118.71 80 LYS B C 1
ATOM 2206 O O . LYS B 1 80 ? 66.327 68.605 54.567 1.00 118.93 80 LYS B O 1
ATOM 2212 N N . GLU B 1 81 ? 65.314 70.538 55.199 1.00 117.19 81 GLU B N 1
ATOM 2213 C CA . GLU B 1 81 ? 65.665 71.274 53.986 1.00 115.98 81 GLU B CA 1
ATOM 2214 C C . GLU B 1 81 ? 67.153 71.642 53.978 1.00 115.55 81 GLU B C 1
ATOM 2215 O O . GLU B 1 81 ? 67.684 72.132 54.979 1.00 116.05 81 GLU B O 1
ATOM 2221 N N . VAL B 1 82 ? 67.807 71.414 52.838 1.00 113.69 82 VAL B N 1
ATOM 2222 C CA . VAL B 1 82 ? 69.269 71.515 52.716 1.00 111.63 82 VAL B CA 1
ATOM 2223 C C . VAL B 1 82 ? 69.805 72.953 52.756 1.00 110.32 82 VAL B C 1
ATOM 2224 O O . VAL B 1 82 ? 70.858 73.208 53.348 1.00 109.69 82 VAL B O 1
ATOM 2228 N N . LEU B 1 83 ? 69.088 73.883 52.126 1.00 109.58 83 LEU B N 1
ATOM 2229 C CA . LEU B 1 83 ? 69.524 75.283 52.068 1.00 108.77 83 LEU B CA 1
ATOM 2230 C C . LEU B 1 83 ? 69.471 75.975 53.430 1.00 108.63 83 LEU B C 1
ATOM 2231 O O . LEU B 1 83 ? 70.260 76.885 53.701 1.00 109.99 83 LEU B O 1
ATOM 2236 N N . GLU B 1 84 ? 68.541 75.545 54.279 1.00 107.90 84 GLU B N 1
ATOM 2237 C CA . GLU B 1 84 ? 68.455 76.055 55.644 1.00 107.54 84 GLU B CA 1
ATOM 2238 C C . GLU B 1 84 ? 69.420 75.296 56.548 1.00 107.64 84 GLU B C 1
ATOM 2239 O O . GLU B 1 84 ? 69.807 75.792 57.606 1.00 107.68 84 GLU B O 1
ATOM 2245 N N . TYR B 1 85 ? 69.803 74.097 56.111 1.00 108.34 85 TYR B N 1
ATOM 2246 C CA . TYR B 1 85 ? 70.680 73.210 56.872 1.00 109.40 85 TYR B CA 1
ATOM 2247 C C . TYR B 1 85 ? 72.148 73.609 56.751 1.00 110.48 85 TYR B C 1
ATOM 2248 O O . TYR B 1 85 ? 72.908 73.485 57.711 1.00 110.69 85 TYR B O 1
ATOM 2257 N N . LEU B 1 86 ? 72.547 74.068 55.569 1.00 111.71 86 LEU B N 1
ATOM 2258 C CA . LEU B 1 86 ? 73.920 74.514 55.352 1.00 112.92 86 LEU B CA 1
ATOM 2259 C C . LEU B 1 86 ? 74.074 75.993 55.700 1.00 114.21 86 LEU B C 1
ATOM 2260 O O . LEU B 1 86 ? 75.193 76.497 55.833 1.00 114.19 86 LEU B O 1
ATOM 2265 N N . GLY B 1 87 ? 72.937 76.676 55.842 1.00 115.53 87 GLY B N 1
ATOM 2266 C CA . GLY B 1 87 ? 72.883 78.030 56.396 1.00 117.67 87 GLY B CA 1
ATOM 2267 C C . GLY B 1 87 ? 72.646 77.998 57.898 1.00 118.74 87 GLY B C 1
ATOM 2268 O O . GLY B 1 87 ? 72.723 79.028 58.570 1.00 118.47 87 GLY B O 1
ATOM 2269 N N . ASN B 1 88 ? 72.345 76.803 58.409 1.00 119.94 88 ASN B N 1
ATOM 2270 C CA . ASN B 1 88 ? 72.210 76.536 59.841 1.00 121.04 88 ASN B CA 1
ATOM 2271 C C . ASN B 1 88 ? 73.559 76.692 60.542 1.00 121.26 88 ASN B C 1
ATOM 2272 O O . ASN B 1 88 ? 74.508 75.969 60.225 1.00 120.79 88 ASN B O 1
ATOM 2277 N N . PRO B 1 89 ? 73.653 77.649 61.484 1.00 122.18 89 PRO B N 1
ATOM 2278 C CA . PRO B 1 89 ? 74.913 77.919 62.184 1.00 122.59 89 PRO B CA 1
ATOM 2279 C C . PRO B 1 89 ? 75.449 76.734 62.997 1.00 122.63 89 PRO B C 1
ATOM 2280 O O . PRO B 1 89 ? 76.664 76.526 63.037 1.00 122.46 89 PRO B O 1
ATOM 2284 N N . ALA B 1 90 ? 74.549 75.966 63.615 1.00 122.51 90 ALA B N 1
ATOM 2285 C CA . ALA B 1 90 ? 74.921 74.863 64.511 1.00 122.28 90 ALA B CA 1
ATOM 2286 C C . ALA B 1 90 ? 75.815 73.821 63.840 1.00 122.18 90 ALA B C 1
ATOM 2287 O O . ALA B 1 90 ? 76.910 73.527 64.326 1.00 121.72 90 ALA B O 1
ATOM 2289 N N . ASN B 1 91 ? 75.344 73.273 62.723 1.00 122.38 91 ASN B N 1
ATOM 2290 C CA . ASN B 1 91 ? 76.122 72.314 61.952 1.00 122.32 91 ASN B CA 1
ATOM 2291 C C . ASN B 1 91 ? 76.992 73.022 60.914 1.00 122.40 91 ASN B C 1
ATOM 2292 O O . ASN B 1 91 ? 76.784 72.875 59.707 1.00 123.09 91 ASN B O 1
ATOM 2297 N N . TYR B 1 92 ? 77.961 73.798 61.396 1.00 122.26 92 TYR B N 1
ATOM 2298 C CA . TYR B 1 92 ? 78.871 74.540 60.517 1.00 122.06 92 TYR B CA 1
ATOM 2299 C C . TYR B 1 92 ? 79.997 73.673 59.919 1.00 121.14 92 TYR B C 1
ATOM 2300 O O . TYR B 1 92 ? 80.202 73.706 58.701 1.00 121.35 92 TYR B O 1
ATOM 2309 N N . PRO B 1 93 ? 80.729 72.901 60.758 1.00 119.95 93 PRO B N 1
ATOM 2310 C CA . PRO B 1 93 ? 81.663 71.951 60.145 1.00 118.87 93 PRO B CA 1
ATOM 2311 C C . PRO B 1 93 ? 80.929 70.752 59.526 1.00 117.79 93 PRO B C 1
ATOM 2312 O O . PRO B 1 93 ? 80.385 69.912 60.251 1.00 117.84 93 PRO B O 1
ATOM 2316 N N . VAL B 1 94 ? 80.909 70.690 58.194 1.00 116.63 94 VAL B N 1
ATOM 2317 C CA . VAL B 1 94 ? 80.170 69.646 57.471 1.00 115.16 94 VAL B CA 1
ATOM 2318 C C . VAL B 1 94 ? 80.988 68.935 56.399 1.00 114.01 94 VAL B C 1
ATOM 2319 O O . VAL B 1 94 ? 82.001 69.454 55.924 1.00 114.00 94 VAL B O 1
ATOM 2323 N N . SER B 1 95 ? 80.525 67.742 56.029 1.00 112.75 95 SER B N 1
ATOM 2324 C CA . SER B 1 95 ? 81.040 67.021 54.874 1.00 112.16 95 SER B CA 1
ATOM 2325 C C . SER B 1 95 ? 79.963 66.962 53.794 1.00 110.54 95 SER B C 1
ATOM 2326 O O . SER B 1 95 ? 78.819 66.579 54.059 1.00 109.70 95 SER B O 1
ATOM 2329 N N . ILE B 1 96 ? 80.340 67.354 52.579 1.00 109.50 96 ILE B N 1
ATOM 2330 C CA . ILE B 1 96 ? 79.402 67.446 51.462 1.00 108.89 96 ILE B CA 1
ATOM 2331 C C . ILE B 1 96 ? 79.923 66.716 50.220 1.00 107.66 96 ILE B C 1
ATOM 2332 O O . ILE B 1 96 ? 81.105 66.823 49.877 1.00 106.96 96 ILE B O 1
ATOM 2337 N N . ARG B 1 97 ? 79.030 65.977 49.558 1.00 106.79 97 ARG B N 1
ATOM 2338 C CA . ARG B 1 97 ? 79.343 65.284 48.307 1.00 106.53 97 ARG B CA 1
ATOM 2339 C C . ARG B 1 97 ? 78.741 66.011 47.110 1.00 104.90 97 ARG B C 1
ATOM 2340 O O . ARG B 1 97 ? 77.517 66.078 46.974 1.00 104.44 97 ARG B O 1
ATOM 2348 N N . PHE B 1 98 ? 79.595 66.559 46.248 1.00 102.74 98 PHE B N 1
ATOM 2349 C CA . PHE B 1 98 ? 79.130 67.117 44.975 1.00 101.33 98 PHE B CA 1
ATOM 2350 C C . PHE B 1 98 ? 79.678 66.442 43.719 1.00 99.14 98 PHE B C 1
ATOM 2351 O O . PHE B 1 98 ? 80.854 66.079 43.652 1.00 99.77 98 PHE B O 1
ATOM 2359 N N . GLY B 1 99 ? 78.802 66.295 42.728 1.00 96.27 99 GLY B N 1
ATOM 2360 C CA . GLY B 1 99 ? 79.166 65.789 41.407 1.00 91.94 99 GLY B CA 1
ATOM 2361 C C . GLY B 1 99 ? 78.226 66.326 40.344 1.00 88.72 99 GLY B C 1
ATOM 2362 O O . GLY B 1 99 ? 77.225 66.972 40.663 1.00 87.92 99 GLY B O 1
ATOM 2363 N N . ARG B 1 100 ? 78.547 66.057 39.080 1.00 85.49 100 ARG B N 1
ATOM 2364 C CA . ARG B 1 100 ? 77.721 66.502 37.962 1.00 81.92 100 ARG B CA 1
ATOM 2365 C C . ARG B 1 100 ? 76.349 65.827 38.023 1.00 79.72 100 ARG B C 1
ATOM 2366 O O . ARG B 1 100 ? 76.261 64.599 37.943 1.00 79.53 100 ARG B O 1
ATOM 2374 N N . PRO B 1 101 ? 75.273 66.628 38.179 1.00 77.82 101 PRO B N 1
ATOM 2375 C CA . PRO B 1 101 ? 73.930 66.072 38.361 1.00 76.80 101 PRO B CA 1
ATOM 2376 C C . PRO B 1 101 ? 73.453 65.343 37.124 1.00 77.59 101 PRO B C 1
ATOM 2377 O O . PRO B 1 101 ? 74.008 65.532 36.044 1.00 78.47 101 PRO B O 1
ATOM 2381 N N . ARG B 1 102 ? 72.432 64.508 37.292 1.00 78.14 102 ARG B N 1
ATOM 2382 C CA . ARG B 1 102 ? 71.775 63.847 36.170 1.00 77.34 102 ARG B CA 1
ATOM 2383 C C . ARG B 1 102 ? 70.947 64.867 35.400 1.00 76.47 102 ARG B C 1
ATOM 2384 O O . ARG B 1 102 ? 70.491 65.857 35.966 1.00 76.18 102 ARG B O 1
ATOM 2392 N N . LEU B 1 103 ? 70.757 64.622 34.108 1.00 77.14 103 LEU B N 1
ATOM 2393 C CA . LEU B 1 103 ? 69.996 65.536 33.251 1.00 77.29 103 LEU B CA 1
ATOM 2394 C C . LEU B 1 103 ? 68.512 65.546 33.600 1.00 77.16 103 LEU B C 1
ATOM 2395 O O . LEU B 1 103 ? 67.877 64.490 33.691 1.00 77.48 103 LEU B O 1
ATOM 2400 N N . THR B 1 104 ? 67.969 66.745 33.791 1.00 77.02 104 THR B N 1
ATOM 2401 C CA . THR B 1 104 ? 66.524 66.921 33.921 1.00 76.94 104 THR B CA 1
ATOM 2402 C C . THR B 1 104 ? 65.869 66.554 32.597 1.00 76.95 104 THR B C 1
ATOM 2403 O O . THR B 1 104 ? 66.527 66.544 31.555 1.00 76.12 104 THR B O 1
ATOM 2407 N N . SER B 1 105 ? 64.576 66.254 32.639 1.00 77.53 105 SER B N 1
ATOM 2408 C CA . SER B 1 105 ? 63.838 65.896 31.434 1.00 77.88 105 SER B CA 1
ATOM 2409 C C . SER B 1 105 ? 63.837 67.045 30.418 1.00 78.04 105 SER B C 1
ATOM 2410 O O . SER B 1 105 ? 63.998 66.813 29.212 1.00 79.60 105 SER B O 1
ATOM 2413 N N . ASN B 1 106 ? 63.674 68.273 30.918 1.00 77.42 106 ASN B N 1
ATOM 2414 C CA . ASN B 1 106 ? 63.798 69.490 30.111 1.00 76.37 106 ASN B CA 1
ATOM 2415 C C . ASN B 1 106 ? 65.185 69.605 29.463 1.00 74.33 106 ASN B C 1
ATOM 2416 O O . ASN B 1 106 ? 65.298 70.005 28.308 1.00 72.08 106 ASN B O 1
ATOM 2421 N N . GLU B 1 107 ? 66.229 69.239 30.203 1.00 73.28 107 GLU B N 1
ATOM 2422 C CA . GLU B 1 107 ? 67.594 69.284 29.678 1.00 72.87 107 GLU B CA 1
ATOM 2423 C C . GLU B 1 107 ? 67.778 68.262 28.577 1.00 71.89 107 GLU B C 1
ATOM 2424 O O . GLU B 1 107 ? 68.429 68.544 27.574 1.00 71.05 107 GLU B O 1
ATOM 2430 N N . LYS B 1 108 ? 67.196 67.080 28.779 1.00 72.11 108 LYS B N 1
ATOM 2431 C CA . LYS B 1 108 ? 67.229 66.004 27.793 1.00 71.66 108 LYS B CA 1
ATOM 2432 C C . LYS B 1 108 ? 66.592 66.492 26.500 1.00 71.24 108 LYS B C 1
ATOM 2433 O O . LYS B 1 108 ? 67.158 66.305 25.421 1.00 71.94 108 LYS B O 1
ATOM 2439 N N . LEU B 1 109 ? 65.419 67.121 26.620 1.00 69.43 109 LEU B N 1
ATOM 2440 C CA . LEU B 1 109 ? 64.722 67.707 25.476 1.00 69.63 109 LEU B CA 1
ATOM 2441 C C . LEU B 1 109 ? 65.535 68.818 24.811 1.00 70.00 109 LEU B C 1
ATOM 2442 O O . LEU B 1 109 ? 65.752 68.786 23.598 1.00 69.22 109 LEU B O 1
ATOM 2447 N N . MET B 1 110 ? 65.975 69.792 25.608 1.00 70.66 110 MET B N 1
ATOM 2448 C CA . MET B 1 110 ? 66.824 70.881 25.127 1.00 69.75 110 MET B CA 1
ATOM 2449 C C . MET B 1 110 ? 67.998 70.332 24.319 1.00 67.99 110 MET B C 1
ATOM 2450 O O . MET B 1 110 ? 68.248 70.784 23.200 1.00 67.34 110 MET B O 1
ATOM 2455 N N . LEU B 1 111 ? 68.705 69.348 24.873 1.00 65.73 111 LEU B N 1
ATOM 2456 C CA . LEU B 1 111 ? 69.841 68.760 24.173 1.00 64.31 111 LEU B CA 1
ATOM 2457 C C . LEU B 1 111 ? 69.411 68.100 22.875 1.00 64.13 111 LEU B C 1
ATOM 2458 O O . LEU B 1 111 ? 70.114 68.198 21.870 1.00 63.87 111 LEU B O 1
ATOM 2463 N N . ALA B 1 112 ? 68.256 67.434 22.898 1.00 63.47 112 ALA B N 1
ATOM 2464 C CA . ALA B 1 112 ? 67.756 66.727 21.725 1.00 61.83 112 ALA B CA 1
ATOM 2465 C C . ALA B 1 112 ? 67.358 67.685 20.610 1.00 61.81 112 ALA B C 1
ATOM 2466 O O . ALA B 1 112 ? 67.492 67.363 19.432 1.00 62.04 112 ALA B O 1
ATOM 2468 N N . SER B 1 113 ? 66.889 68.868 20.988 1.00 63.20 113 SER B N 1
ATOM 2469 C CA . SER B 1 113 ? 66.472 69.883 20.027 1.00 64.49 113 SER B CA 1
ATOM 2470 C C . SER B 1 113 ? 67.603 70.431 19.144 1.00 64.92 113 SER B C 1
ATOM 2471 O O . SER B 1 113 ? 67.328 71.058 18.123 1.00 66.97 113 SER B O 1
ATOM 2474 N N . MET B 1 114 ? 68.862 70.209 19.514 1.00 65.00 114 MET B N 1
ATOM 2475 C CA . MET B 1 114 ? 69.957 70.666 18.652 1.00 65.13 114 MET B CA 1
ATOM 2476 C C . MET B 1 114 ? 70.252 69.762 17.441 1.00 65.00 114 MET B C 1
ATOM 2477 O O . MET B 1 114 ? 70.945 70.164 16.506 1.00 65.21 114 MET B O 1
ATOM 2482 N N . PHE B 1 115 ? 69.700 68.557 17.439 1.00 64.52 115 PHE B N 1
ATOM 2483 C CA . PHE B 1 115 ? 69.942 67.627 16.349 1.00 63.29 115 PHE B CA 1
ATOM 2484 C C . PHE B 1 115 ? 68.763 67.538 15.399 1.00 63.36 115 PHE B C 1
ATOM 2485 O O . PHE B 1 115 ? 67.598 67.601 15.812 1.00 63.81 115 PHE B O 1
ATOM 2493 N N . HIS B 1 116 ? 69.093 67.396 14.118 1.00 62.48 116 HIS B N 1
ATOM 2494 C CA . HIS B 1 116 ? 68.127 67.244 13.035 1.00 63.22 116 HIS B CA 1
ATOM 2495 C C . HIS B 1 116 ? 67.100 68.374 12.958 1.00 64.05 116 HIS B C 1
ATOM 2496 O O . HIS B 1 116 ? 66.033 68.195 12.384 1.00 66.02 116 HIS B O 1
ATOM 2503 N N . SER B 1 117 ? 67.433 69.537 13.513 1.00 64.89 117 SER B N 1
ATOM 2504 C CA . SER B 1 117 ? 66.509 70.669 13.544 1.00 67.19 117 SER B CA 1
ATOM 2505 C C . SER B 1 117 ? 66.188 71.205 12.155 1.00 70.22 117 SER B C 1
ATOM 2506 O O . SER B 1 117 ? 65.095 71.723 11.933 1.00 73.70 117 SER B O 1
ATOM 2509 N N . LEU B 1 118 ? 67.127 71.051 11.223 1.00 72.16 118 LEU B N 1
ATOM 2510 C CA . LEU B 1 118 ? 67.002 71.607 9.868 1.00 74.20 118 LEU B CA 1
ATOM 2511 C C . LEU B 1 118 ? 66.126 70.808 8.886 1.00 76.06 118 LEU B C 1
ATOM 2512 O O . LEU B 1 118 ? 65.000 71.209 8.588 1.00 76.97 118 LEU B O 1
ATOM 2517 N N . PHE B 1 119 ? 66.664 69.692 8.387 1.00 78.47 119 PHE B N 1
ATOM 2518 C CA . PHE B 1 119 ? 66.036 68.890 7.330 1.00 79.81 119 PHE B CA 1
ATOM 2519 C C . PHE B 1 119 ? 64.666 68.340 7.728 1.00 81.72 119 PHE B C 1
ATOM 2520 O O . PHE B 1 119 ? 64.499 67.769 8.815 1.00 81.92 119 PHE B O 1
ATOM 2528 N N . ALA B 1 120 ? 63.697 68.531 6.832 1.00 83.69 120 ALA B N 1
ATOM 2529 C CA . ALA B 1 120 ? 62.303 68.130 7.050 1.00 86.23 120 ALA B CA 1
ATOM 2530 C C . ALA B 1 120 ? 62.158 66.624 7.274 1.00 87.78 120 ALA B C 1
ATOM 2531 O O . ALA B 1 120 ? 63.021 65.843 6.866 1.00 88.69 120 ALA B O 1
ATOM 2533 N N . ILE B 1 121 ? 61.066 66.228 7.925 1.00 89.23 121 ILE B N 1
ATOM 2534 C CA . ILE B 1 121 ? 60.777 64.818 8.179 1.00 90.93 121 ILE B CA 1
ATOM 2535 C C . ILE B 1 121 ? 60.730 64.042 6.858 1.00 93.03 121 ILE B C 1
ATOM 2536 O O . ILE B 1 121 ? 59.798 64.200 6.060 1.00 93.28 121 ILE B O 1
ATOM 2541 N N . GLY B 1 122 ? 61.762 63.228 6.632 1.00 95.52 122 GLY B N 1
ATOM 2542 C CA . GLY B 1 122 ? 61.870 62.397 5.428 1.00 98.19 122 GLY B CA 1
ATOM 2543 C C . GLY B 1 122 ? 62.793 62.968 4.364 1.00 100.22 122 GLY B C 1
ATOM 2544 O O . GLY B 1 122 ? 62.450 62.972 3.180 1.00 101.39 122 GLY B O 1
ATOM 2545 N N . SER B 1 123 ? 63.966 63.440 4.786 1.00 101.25 123 SER B N 1
ATOM 2546 C CA . SER B 1 123 ? 64.933 64.082 3.888 1.00 102.05 123 SER B CA 1
ATOM 2547 C C . SER B 1 123 ? 65.694 63.069 3.027 1.00 102.74 123 SER B C 1
ATOM 2548 O O . SER B 1 123 ? 66.756 63.377 2.470 1.00 103.37 123 SER B O 1
ATOM 2551 N N . SER B 1 131 ? 72.687 59.297 5.440 1.00 77.88 131 SER B N 1
ATOM 2552 C CA . SER B 1 131 ? 72.730 57.867 5.144 1.00 78.21 131 SER B CA 1
ATOM 2553 C C . SER B 1 131 ? 72.768 56.989 6.410 1.00 77.92 131 SER B C 1
ATOM 2554 O O . SER B 1 131 ? 72.848 55.759 6.312 1.00 79.51 131 SER B O 1
ATOM 2557 N N . SER B 1 132 ? 72.697 57.618 7.586 1.00 75.95 132 SER B N 1
ATOM 2558 C CA . SER B 1 132 ? 72.715 56.905 8.874 1.00 74.07 132 SER B CA 1
ATOM 2559 C C . SER B 1 132 ? 71.757 57.505 9.900 1.00 72.77 132 SER B C 1
ATOM 2560 O O . SER B 1 132 ? 71.317 56.817 10.824 1.00 72.56 132 SER B O 1
ATOM 2563 N N . GLY B 1 133 ? 71.472 58.795 9.749 1.00 71.38 133 GLY B N 1
ATOM 2564 C CA . GLY B 1 133 ? 70.519 59.491 10.602 1.00 68.38 133 GLY B CA 1
ATOM 2565 C C . GLY B 1 133 ? 71.027 59.780 12.001 1.00 67.41 133 GLY B C 1
ATOM 2566 O O . GLY B 1 133 ? 70.236 60.098 12.894 1.00 68.09 133 GLY B O 1
ATOM 2567 N N . ILE B 1 134 ? 72.341 59.675 12.200 1.00 65.66 134 ILE B N 1
ATOM 2568 C CA . ILE B 1 134 ? 72.932 59.886 13.528 1.00 64.29 134 ILE B CA 1
ATOM 2569 C C . ILE B 1 134 ? 73.765 61.163 13.596 1.00 63.91 134 ILE B C 1
ATOM 2570 O O . ILE B 1 134 ? 74.688 61.362 12.800 1.00 65.55 134 ILE B O 1
ATOM 2575 N N . GLU B 1 135 ? 73.403 62.037 14.533 1.00 62.40 135 GLU B N 1
ATOM 2576 C CA . GLU B 1 135 ? 74.159 63.259 14.809 1.00 62.39 135 GLU B CA 1
ATOM 2577 C C . GLU B 1 135 ? 74.637 63.234 16.254 1.00 63.34 135 GLU B C 1
ATOM 2578 O O . GLU B 1 135 ? 73.949 62.689 17.128 1.00 64.44 135 GLU B O 1
ATOM 2584 N N . MET B 1 136 ? 75.812 63.809 16.511 1.00 62.98 136 MET B N 1
ATOM 2585 C CA . MET B 1 136 ? 76.389 63.724 17.855 1.00 61.44 136 MET B CA 1
ATOM 2586 C C . MET B 1 136 ? 77.153 64.926 18.371 1.00 59.91 136 MET B C 1
ATOM 2587 O O . MET B 1 136 ? 77.719 65.715 17.605 1.00 58.76 136 MET B O 1
ATOM 2592 N N . LEU B 1 137 ? 77.117 65.059 19.696 1.00 58.79 137 LEU B N 1
ATOM 2593 C CA . LEU B 1 137 ? 77.843 66.079 20.431 1.00 58.67 137 LEU B CA 1
ATOM 2594 C C . LEU B 1 137 ? 78.811 65.387 21.387 1.00 60.42 137 LEU B C 1
ATOM 2595 O O . LEU B 1 137 ? 78.417 64.522 22.168 1.00 60.92 137 LEU B O 1
ATOM 2600 N N . GLU B 1 138 ? 80.079 65.760 21.316 1.00 62.05 138 GLU B N 1
ATOM 2601 C CA . GLU B 1 138 ? 81.099 65.110 22.127 1.00 62.97 138 GLU B CA 1
ATOM 2602 C C . GLU B 1 138 ? 81.869 66.116 22.978 1.00 63.95 138 GLU B C 1
ATOM 2603 O O . GLU B 1 138 ? 82.302 67.164 22.494 1.00 64.57 138 GLU B O 1
ATOM 2609 N N . THR B 1 139 ? 82.013 65.801 24.257 1.00 65.84 139 THR B N 1
ATOM 2610 C CA . THR B 1 139 ? 82.796 66.626 25.162 1.00 67.98 139 THR B CA 1
ATOM 2611 C C . THR B 1 139 ? 83.865 65.765 25.816 1.00 69.48 139 THR B C 1
ATOM 2612 O O . THR B 1 139 ? 84.135 64.653 25.361 1.00 70.71 139 THR B O 1
ATOM 2616 N N . ASP B 1 140 ? 84.472 66.282 26.880 1.00 72.31 140 ASP B N 1
ATOM 2617 C CA . ASP B 1 140 ? 85.442 65.532 27.671 1.00 74.80 140 ASP B CA 1
ATOM 2618 C C . ASP B 1 140 ? 84.758 64.398 28.428 1.00 74.87 140 ASP B C 1
ATOM 2619 O O . ASP B 1 140 ? 85.307 63.303 28.559 1.00 74.75 140 ASP B O 1
ATOM 2624 N N . THR B 1 141 ? 83.547 64.679 28.907 1.00 74.38 141 THR B N 1
ATOM 2625 C CA . THR B 1 141 ? 82.896 63.876 29.934 1.00 74.24 141 THR B CA 1
ATOM 2626 C C . THR B 1 141 ? 81.794 62.972 29.412 1.00 73.97 141 THR B C 1
ATOM 2627 O O . THR B 1 141 ? 81.385 62.044 30.109 1.00 75.97 141 THR B O 1
ATOM 2631 N N . PHE B 1 142 ? 81.306 63.244 28.204 1.00 72.42 142 PHE B N 1
ATOM 2632 C CA . PHE B 1 142 ? 80.232 62.442 27.609 1.00 70.24 142 PHE B CA 1
ATOM 2633 C C . PHE B 1 142 ? 80.171 62.584 26.096 1.00 69.42 142 PHE B C 1
ATOM 2634 O O . PHE B 1 142 ? 80.722 63.527 25.534 1.00 71.33 142 PHE B O 1
ATOM 2642 N N . LYS B 1 143 ? 79.502 61.640 25.445 1.00 66.98 143 LYS B N 1
ATOM 2643 C CA . LYS B 1 143 ? 79.162 61.761 24.031 1.00 65.52 143 LYS B CA 1
ATOM 2644 C C . LYS B 1 143 ? 77.676 61.438 23.828 1.00 64.55 143 LYS B C 1
ATOM 2645 O O . LYS B 1 143 ? 77.186 60.397 24.263 1.00 63.84 143 LYS B O 1
ATOM 2651 N N . LEU B 1 144 ? 76.967 62.351 23.176 1.00 64.15 144 LEU B N 1
ATOM 2652 C CA . LEU B 1 144 ? 75.530 62.222 22.986 1.00 63.52 144 LEU B CA 1
ATOM 2653 C C . LEU B 1 144 ? 75.235 61.845 21.544 1.00 62.58 144 LEU B C 1
ATOM 2654 O O . LEU B 1 144 ? 75.670 62.530 20.625 1.00 62.38 144 LEU B O 1
ATOM 2659 N N . HIS B 1 145 ? 74.485 60.761 21.359 1.00 63.01 145 HIS B N 1
ATOM 2660 C CA . HIS B 1 145 ? 74.157 60.249 20.027 1.00 63.24 145 HIS B CA 1
ATOM 2661 C C . HIS B 1 145 ? 72.665 60.377 19.757 1.00 63.19 145 HIS B C 1
ATOM 2662 O O . HIS B 1 145 ? 71.847 59.934 20.561 1.00 64.99 145 HIS B O 1
ATOM 2669 N N . CYS B 1 146 ? 72.305 60.973 18.626 1.00 63.24 146 CYS B N 1
ATOM 2670 C CA . CYS B 1 146 ? 70.897 61.200 18.321 1.00 62.46 146 CYS B CA 1
ATOM 2671 C C . CYS B 1 146 ? 70.507 60.674 16.953 1.00 63.12 146 CYS B C 1
ATOM 2672 O O . CYS B 1 146 ? 70.976 61.173 15.925 1.00 62.73 146 CYS B O 1
ATOM 2675 N N . TYR B 1 147 ? 69.643 59.662 16.956 1.00 63.23 147 TYR B N 1
ATOM 2676 C CA . TYR B 1 147 ? 69.189 59.024 15.735 1.00 62.05 147 TYR B CA 1
ATOM 2677 C C . TYR B 1 147 ? 67.769 59.458 15.449 1.00 62.21 147 TYR B C 1
ATOM 2678 O O . TYR B 1 147 ? 66.873 59.304 16.286 1.00 62.03 147 TYR B O 1
ATOM 2687 N N . GLN B 1 148 ? 67.577 60.031 14.267 1.00 63.20 148 GLN B N 1
ATOM 2688 C CA . GLN B 1 148 ? 66.248 60.386 13.816 1.00 64.07 148 GLN B CA 1
ATOM 2689 C C . GLN B 1 148 ? 65.778 59.417 12.747 1.00 64.07 148 GLN B C 1
ATOM 2690 O O . GLN B 1 148 ? 66.459 59.187 11.743 1.00 65.03 148 GLN B O 1
ATOM 2696 N N . THR B 1 149 ? 64.605 58.850 12.986 1.00 63.24 149 THR B N 1
ATOM 2697 C CA . THR B 1 149 ? 63.994 57.920 12.071 1.00 62.96 149 THR B CA 1
ATOM 2698 C C . THR B 1 149 ? 63.277 58.648 10.954 1.00 61.99 149 THR B C 1
ATOM 2699 O O . THR B 1 149 ? 63.161 59.871 10.957 1.00 60.69 149 THR B O 1
ATOM 2703 N N . LEU B 1 150 ? 62.783 57.865 10.005 1.00 63.80 150 LEU B N 1
ATOM 2704 C CA . LEU B 1 150 ? 62.022 58.372 8.874 1.00 65.34 150 LEU B CA 1
ATOM 2705 C C . LEU B 1 150 ? 60.884 59.297 9.301 1.00 64.92 150 LEU B C 1
ATOM 2706 O O . LEU B 1 150 ? 60.644 60.313 8.656 1.00 66.05 150 LEU B O 1
ATOM 2711 N N . THR B 1 151 ? 60.198 58.943 10.386 1.00 64.59 151 THR B N 1
ATOM 2712 C CA . THR B 1 151 ? 58.992 59.662 10.802 1.00 64.72 151 THR B CA 1
ATOM 2713 C C . THR B 1 151 ? 59.236 60.535 12.026 1.00 64.44 151 THR B C 1
ATOM 2714 O O . THR B 1 151 ? 58.335 60.743 12.841 1.00 64.83 151 THR B O 1
ATOM 2718 N N . GLY B 1 152 ? 60.461 61.025 12.161 1.00 63.62 152 GLY B N 1
ATOM 2719 C CA . GLY B 1 152 ? 60.764 62.057 13.138 1.00 61.04 152 GLY B CA 1
ATOM 2720 C C . GLY B 1 152 ? 60.981 61.625 14.571 1.00 60.55 152 GLY B C 1
ATOM 2721 O O . GLY B 1 152 ? 61.174 62.475 15.441 1.00 62.45 152 GLY B O 1
ATOM 2722 N N . ILE B 1 153 ? 60.962 60.324 14.836 1.00 58.53 153 ILE B N 1
ATOM 2723 C CA . ILE B 1 153 ? 61.230 59.854 16.182 1.00 56.41 153 ILE B CA 1
ATOM 2724 C C . ILE B 1 153 ? 62.714 60.014 16.440 1.00 56.10 153 ILE B C 1
ATOM 2725 O O . ILE B 1 153 ? 63.529 59.644 15.599 1.00 57.00 153 ILE B O 1
ATOM 2730 N N . LYS B 1 154 ? 63.065 60.574 17.594 1.00 55.39 154 LYS B N 1
ATOM 2731 C CA . LYS B 1 154 ? 64.467 60.663 18.007 1.00 56.00 154 LYS B CA 1
ATOM 2732 C C . LYS B 1 154 ? 64.810 59.66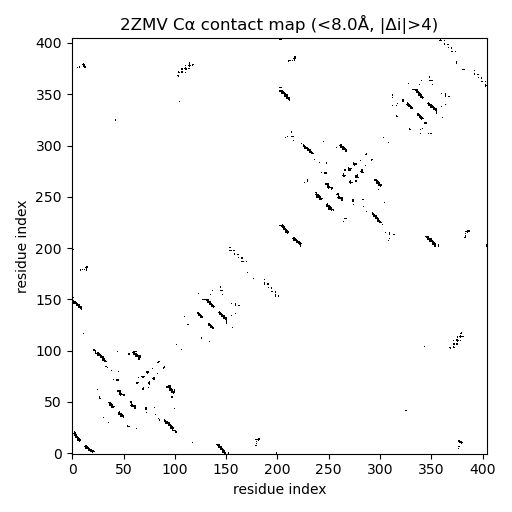0 19.107 1.00 55.81 154 LYS B C 1
ATOM 2733 O O . LYS B 1 154 ? 64.147 59.608 20.153 1.00 57.54 154 LYS B O 1
ATOM 2739 N N . PHE B 1 155 ? 65.847 58.869 18.865 1.00 55.19 155 PHE B N 1
ATOM 2740 C CA . PHE B 1 155 ? 66.401 58.010 19.894 1.00 57.34 155 PHE B CA 1
ATOM 2741 C C . PHE B 1 155 ? 67.732 58.609 20.308 1.00 58.99 155 PHE B C 1
ATOM 2742 O O . PHE B 1 155 ? 68.606 58.844 19.461 1.00 60.14 155 PHE B O 1
ATOM 2750 N N . VAL B 1 156 ? 67.879 58.883 21.602 1.00 60.65 156 VAL B N 1
ATOM 2751 C CA . VAL B 1 156 ? 69.091 59.519 22.107 1.00 63.99 156 VAL B CA 1
ATOM 2752 C C . VAL B 1 156 ? 69.773 58.628 23.134 1.00 65.55 156 VAL B C 1
ATOM 2753 O O . VAL B 1 156 ? 69.098 57.995 23.953 1.00 66.71 156 VAL B O 1
ATOM 2757 N N . VAL B 1 157 ? 71.105 58.578 23.069 1.00 67.32 157 VAL B N 1
ATOM 2758 C CA . VAL B 1 157 ? 71.931 57.797 23.989 1.00 69.33 157 VAL B CA 1
ATOM 2759 C C . VAL B 1 157 ? 73.113 58.627 24.496 1.00 70.06 157 VAL B C 1
ATOM 2760 O O . VAL B 1 157 ? 73.858 59.218 23.706 1.00 69.66 157 VAL B O 1
ATOM 2764 N N . LEU B 1 158 ? 73.272 58.660 25.819 1.00 71.34 158 LEU B N 1
ATOM 2765 C CA . LEU B 1 158 ? 74.374 59.364 26.462 1.00 74.07 158 LEU B CA 1
ATOM 2766 C C . LEU B 1 158 ? 75.401 58.364 26.991 1.00 74.97 158 LEU B C 1
ATOM 2767 O O . LEU B 1 158 ? 75.050 57.444 27.724 1.00 75.57 158 LEU B O 1
ATOM 2772 N N . ALA B 1 159 ? 76.665 58.548 26.621 1.00 75.62 159 ALA B N 1
ATOM 2773 C CA . ALA B 1 159 ? 77.720 57.591 26.954 1.00 76.34 159 ALA B CA 1
ATOM 2774 C C . ALA B 1 159 ? 79.093 58.262 27.013 1.00 77.65 159 ALA B C 1
ATOM 2775 O O . ALA B 1 159 ? 79.300 59.298 26.390 1.00 77.82 159 ALA B O 1
ATOM 2777 N N . ASP B 1 160 ? 80.037 57.677 27.751 1.00 79.32 160 ASP B N 1
ATOM 2778 C CA . ASP B 1 160 ? 81.402 58.223 27.760 1.00 80.44 160 ASP B CA 1
ATOM 2779 C C . ASP B 1 160 ? 81.993 58.243 26.335 1.00 79.59 160 ASP B C 1
ATOM 2780 O O . ASP B 1 160 ? 81.668 57.37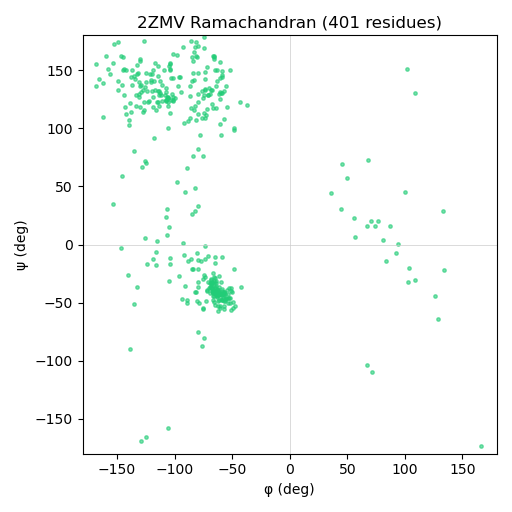1 25.518 1.00 79.89 160 ASP B O 1
ATOM 2785 N N . PRO B 1 161 ? 82.818 59.266 26.024 1.00 78.16 161 PRO B N 1
ATOM 2786 C CA . PRO B 1 161 ? 83.324 59.563 24.680 1.00 77.94 161 PRO B CA 1
ATOM 2787 C C . PRO B 1 161 ? 83.786 58.386 23.807 1.00 78.70 161 PRO B C 1
ATOM 2788 O O . PRO B 1 161 ? 83.575 58.414 22.593 1.00 79.41 161 PRO B O 1
ATOM 2792 N N . ARG B 1 162 ? 84.398 57.370 24.406 1.00 79.92 162 ARG B N 1
ATOM 2793 C CA . ARG B 1 162 ? 85.026 56.301 23.626 1.00 82.00 162 ARG B CA 1
ATOM 2794 C C . ARG B 1 162 ? 84.268 54.969 23.664 1.00 83.31 162 ARG B C 1
ATOM 2795 O O . ARG B 1 162 ? 84.845 53.909 23.419 1.00 83.63 162 ARG B O 1
ATOM 2803 N N . GLN B 1 163 ? 82.969 55.038 23.949 1.00 84.26 163 GLN B N 1
ATOM 2804 C CA . GLN B 1 163 ? 82.108 53.855 23.995 1.00 84.66 163 GLN B CA 1
ATOM 2805 C C . GLN B 1 163 ? 81.686 53.414 22.595 1.00 84.84 163 GLN B C 1
ATOM 2806 O O . GLN B 1 163 ? 81.075 54.180 21.846 1.00 84.90 163 GLN B O 1
ATOM 2812 N N . ALA B 1 164 ? 82.003 52.168 22.256 1.00 85.57 164 ALA B N 1
ATOM 2813 C CA . ALA B 1 164 ? 81.669 51.616 20.944 1.00 85.57 164 ALA B CA 1
ATOM 2814 C C . ALA B 1 164 ? 80.252 51.049 20.899 1.00 84.99 164 ALA B C 1
ATOM 2815 O O . ALA B 1 164 ? 79.646 50.766 21.937 1.00 83.86 164 ALA B O 1
ATOM 2817 N N . GLY B 1 165 ? 79.734 50.894 19.681 1.00 84.74 165 GLY B N 1
ATOM 2818 C CA . GLY B 1 165 ? 78.498 50.151 19.443 1.00 83.95 165 GLY B CA 1
ATOM 2819 C C . GLY B 1 165 ? 77.217 50.955 19.434 1.00 83.20 165 GLY B C 1
ATOM 2820 O O . GLY B 1 165 ? 76.156 50.427 19.092 1.00 84.64 165 GLY B O 1
ATOM 2821 N N . ILE B 1 166 ? 77.308 52.231 19.794 1.00 81.66 166 ILE B N 1
ATOM 2822 C CA . ILE B 1 166 ? 76.117 53.064 19.977 1.00 79.59 166 ILE B CA 1
ATOM 2823 C C . ILE B 1 166 ? 75.235 53.131 18.731 1.00 78.65 166 ILE B C 1
ATOM 2824 O O . ILE B 1 166 ? 74.011 53.050 18.837 1.00 78.46 166 ILE B O 1
ATOM 2829 N N . ASP B 1 167 ? 75.856 53.258 17.559 1.00 78.27 167 ASP B N 1
ATOM 2830 C CA . ASP B 1 167 ? 75.118 53.229 16.292 1.00 79.64 167 ASP B CA 1
ATOM 2831 C C . ASP B 1 167 ? 74.215 51.999 16.176 1.00 79.18 167 ASP B C 1
ATOM 2832 O O . ASP B 1 167 ? 73.022 52.122 15.879 1.00 79.33 167 ASP B O 1
ATOM 2837 N N . SER B 1 168 ? 74.784 50.823 16.431 1.00 77.84 168 SER B N 1
ATOM 2838 C CA . SER B 1 168 ? 74.029 49.580 16.357 1.00 75.87 168 SER B CA 1
ATOM 2839 C C . SER B 1 168 ? 72.960 49.523 17.450 1.00 73.53 168 SER B C 1
ATOM 2840 O O . SER B 1 168 ? 71.827 49.123 17.184 1.00 72.65 168 SER B O 1
ATOM 2843 N N . LEU B 1 169 ? 73.314 49.952 18.662 1.00 70.99 169 LEU B N 1
ATOM 2844 C CA . LEU B 1 169 ? 72.352 50.033 19.759 1.00 69.89 169 LEU B CA 1
ATOM 2845 C C . LEU B 1 169 ? 71.119 50.851 19.376 1.00 70.30 169 LEU B C 1
ATOM 2846 O O . LEU B 1 169 ? 69.987 50.394 19.558 1.00 71.58 169 LEU B O 1
ATOM 2851 N N . LEU B 1 170 ? 71.344 52.051 18.845 1.00 68.89 170 LEU B N 1
ATOM 2852 C CA . LEU B 1 170 ? 70.260 52.946 18.459 1.00 66.74 170 LEU B CA 1
ATOM 2853 C C . LEU B 1 170 ? 69.326 52.323 17.430 1.00 66.94 170 LEU B C 1
ATOM 2854 O O . LEU B 1 170 ? 68.117 52.527 17.490 1.00 67.22 170 LEU B O 1
ATOM 2859 N N . ARG B 1 171 ? 69.884 51.564 16.491 1.00 67.60 171 ARG B N 1
ATOM 2860 C CA . ARG B 1 171 ? 69.072 50.890 15.490 1.00 68.66 171 ARG B CA 1
ATOM 2861 C C . ARG B 1 171 ? 68.230 49.797 16.144 1.00 69.30 171 ARG B C 1
ATOM 2862 O O . ARG B 1 171 ? 67.063 49.588 15.773 1.00 69.94 171 ARG B O 1
ATOM 2870 N N . LYS B 1 172 ? 68.824 49.126 17.131 1.00 68.70 172 LYS B N 1
ATOM 2871 C CA . LYS B 1 172 ? 68.163 48.044 17.855 1.00 68.12 172 LYS B CA 1
ATOM 2872 C C . LYS B 1 172 ? 66.982 48.552 18.673 1.00 67.10 172 LYS B C 1
ATOM 2873 O O . LYS B 1 172 ? 65.940 47.895 18.735 1.00 67.21 172 LYS B O 1
ATOM 2879 N N . ILE B 1 173 ? 67.146 49.720 19.294 1.00 65.04 173 ILE B N 1
ATOM 2880 C CA . ILE B 1 173 ? 66.070 50.315 20.078 1.00 62.31 173 ILE B CA 1
ATOM 2881 C C . ILE B 1 173 ? 64.902 50.612 19.147 1.00 60.55 173 ILE B C 1
ATOM 2882 O O . ILE B 1 173 ? 63.742 50.314 19.458 1.00 59.51 173 ILE B O 1
ATOM 2887 N N . TYR B 1 174 ? 65.219 51.156 17.982 1.00 57.93 174 TYR B N 1
ATOM 2888 C CA . TYR B 1 174 ? 64.213 51.333 16.957 1.00 56.68 174 TYR B CA 1
ATOM 2889 C C . TYR B 1 174 ? 63.549 49.991 16.600 1.00 58.36 174 TYR B C 1
ATOM 2890 O O . TYR B 1 174 ? 62.327 49.915 16.479 1.00 59.42 174 TYR B O 1
ATOM 2899 N N . GLU B 1 175 ? 64.343 48.931 16.459 1.00 59.53 175 GLU B N 1
ATOM 2900 C CA . GLU B 1 175 ? 63.781 47.618 16.137 1.00 58.39 175 GLU B CA 1
ATOM 2901 C C . GLU B 1 175 ? 62.839 47.160 17.251 1.00 57.38 175 GLU B C 1
ATOM 2902 O O . GLU B 1 175 ? 61.755 46.664 16.980 1.00 57.40 175 GLU B O 1
ATOM 2908 N N . ILE B 1 176 ? 63.246 47.361 18.499 1.00 55.92 176 ILE B N 1
ATOM 2909 C CA . ILE B 1 176 ? 62.396 47.058 19.642 1.00 56.19 176 ILE B CA 1
ATOM 2910 C C . ILE B 1 176 ? 61.150 47.952 19.639 1.00 58.61 176 ILE B C 1
ATOM 2911 O O . ILE B 1 176 ? 60.031 47.479 19.873 1.00 60.97 176 ILE B O 1
ATOM 2916 N N . TYR B 1 177 ? 61.341 49.237 19.352 1.00 58.66 177 TYR B N 1
ATOM 2917 C CA . TYR B 1 177 ? 60.230 50.175 19.334 1.00 56.69 177 TYR B CA 1
ATOM 2918 C C . TYR B 1 177 ? 59.179 49.779 18.304 1.00 56.76 177 TYR B C 1
ATOM 2919 O O . TYR B 1 177 ? 57.992 49.641 18.641 1.00 59.67 177 TYR B O 1
ATOM 2928 N N . SER B 1 178 ? 59.614 49.578 17.061 1.00 54.21 178 SER B N 1
ATOM 2929 C CA . SER B 1 178 ? 58.685 49.313 15.970 1.00 53.40 178 SER B CA 1
ATOM 2930 C C . SER B 1 178 ? 57.952 47.995 16.177 1.00 52.70 178 SER B C 1
ATOM 2931 O O . SER B 1 178 ? 56.759 47.888 15.870 1.00 51.77 178 SER B O 1
ATOM 2934 N N . ASP B 1 179 ? 58.650 46.996 16.711 1.00 52.66 179 ASP B N 1
ATOM 2935 C CA . ASP B 1 179 ? 58.003 45.723 17.050 1.00 53.64 179 ASP B CA 1
ATOM 2936 C C . ASP B 1 179 ? 56.948 45.903 18.155 1.00 53.63 179 ASP B C 1
ATOM 2937 O O . ASP B 1 179 ? 55.855 45.339 18.073 1.00 53.33 179 ASP B O 1
ATOM 2942 N N . PHE B 1 180 ? 57.277 46.690 19.180 1.00 51.52 180 PHE B N 1
ATOM 2943 C CA . PHE B 1 180 ? 56.325 46.986 20.243 1.00 51.61 180 PHE B CA 1
ATOM 2944 C C . PHE B 1 180 ? 55.045 47.603 19.681 1.00 52.78 180 PHE B C 1
ATOM 2945 O O . PHE B 1 180 ? 53.945 47.195 20.044 1.00 52.29 180 PHE B O 1
ATOM 2953 N N . ALA B 1 181 ? 55.202 48.586 18.796 1.00 53.13 181 ALA B N 1
ATOM 2954 C CA . ALA B 1 181 ? 54.065 49.237 18.157 1.00 54.32 181 ALA B CA 1
ATOM 2955 C C . ALA B 1 181 ? 53.209 48.226 17.389 1.00 54.02 181 ALA B C 1
ATOM 2956 O O . ALA B 1 181 ? 51.988 48.244 17.486 1.00 55.35 181 ALA B O 1
ATOM 2958 N N . LEU B 1 182 ? 53.852 47.326 16.655 1.00 54.88 182 LEU B N 1
ATOM 2959 C CA . LEU B 1 182 ? 53.126 46.337 15.858 1.00 54.13 182 LEU B CA 1
ATOM 2960 C C . LEU B 1 182 ? 52.354 45.302 16.687 1.00 53.36 182 LEU B C 1
ATOM 2961 O O . LEU B 1 182 ? 51.292 44.853 16.271 1.00 52.97 182 LEU B O 1
ATOM 2966 N N . LYS B 1 183 ? 52.893 44.929 17.846 1.00 52.73 183 LYS B N 1
ATOM 2967 C CA . LYS B 1 183 ? 52.241 43.952 18.720 1.00 51.90 183 LYS B CA 1
ATOM 2968 C C . LYS B 1 183 ? 51.221 44.583 19.659 1.00 52.48 183 LYS B C 1
ATOM 2969 O O . LYS B 1 183 ? 50.423 43.883 20.280 1.00 52.55 183 LYS B O 1
ATOM 2975 N N . ASN B 1 184 ? 51.234 45.906 19.745 1.00 53.05 184 ASN B N 1
ATOM 2976 C CA . ASN B 1 184 ? 50.376 46.607 20.683 1.00 53.47 184 ASN B CA 1
ATOM 2977 C C . ASN B 1 184 ? 49.507 47.679 20.030 1.00 54.05 184 ASN B C 1
ATOM 2978 O O . ASN B 1 184 ? 49.753 48.863 20.227 1.00 55.91 184 ASN B O 1
ATOM 2983 N N . PRO B 1 185 ? 48.478 47.269 19.262 1.00 53.55 185 PRO B N 1
ATOM 2984 C CA . PRO B 1 185 ? 47.680 48.228 18.491 1.00 53.05 185 PRO B CA 1
ATOM 2985 C C . PRO B 1 185 ? 46.992 49.328 19.297 1.00 54.52 185 PRO B C 1
ATOM 2986 O O . PRO B 1 185 ? 46.472 50.270 18.701 1.00 57.23 185 PRO B O 1
ATOM 2990 N N . PHE B 1 186 ? 46.982 49.223 20.625 1.00 54.24 186 PHE B N 1
ATOM 2991 C CA . PHE B 1 186 ? 46.410 50.287 21.455 1.00 54.64 186 PHE B CA 1
ATOM 2992 C C . PHE B 1 186 ? 47.348 51.485 21.385 1.00 55.80 186 PHE B C 1
ATOM 2993 O O . PHE B 1 186 ? 46.915 52.641 21.467 1.00 57.80 186 PHE B O 1
ATOM 3001 N N . TYR B 1 187 ? 48.638 51.188 21.251 1.00 54.95 187 TYR B N 1
ATOM 3002 C CA . TYR B 1 187 ? 49.676 52.197 21.311 1.00 55.16 187 TYR B CA 1
ATOM 3003 C C . TYR B 1 187 ? 49.640 53.140 20.106 1.00 56.46 187 TYR B C 1
ATOM 3004 O O . TYR B 1 187 ? 49.508 52.712 18.959 1.00 56.74 187 TYR B O 1
ATOM 3013 N N . SER B 1 188 ? 49.723 54.430 20.404 1.00 57.53 188 SER B N 1
ATOM 3014 C CA . SER B 1 188 ? 49.812 55.463 19.401 1.00 58.43 188 SER B CA 1
ATOM 3015 C C . SER B 1 188 ? 51.144 56.185 19.620 1.00 59.72 188 SER B C 1
ATOM 3016 O O . SER B 1 188 ? 51.638 56.263 20.756 1.00 58.97 188 SER B O 1
ATOM 3019 N N . LEU B 1 189 ? 51.723 56.708 18.542 1.00 59.04 189 LEU B N 1
ATOM 3020 C CA . LEU B 1 189 ? 53.115 57.140 18.567 1.00 58.69 189 LEU B CA 1
ATOM 3021 C C . LEU B 1 189 ? 53.450 58.347 19.467 1.00 59.89 189 LEU B C 1
ATOM 3022 O O . LEU B 1 189 ? 54.598 58.478 19.911 1.00 60.60 189 LEU B O 1
ATOM 3027 N N . GLU B 1 190 ? 52.472 59.211 19.750 1.00 60.85 190 GLU B N 1
ATOM 3028 C CA . GLU B 1 190 ? 52.674 60.282 20.745 1.00 62.98 190 GLU B CA 1
ATOM 3029 C C . GLU B 1 190 ? 52.690 59.825 22.210 1.00 64.33 190 GLU B C 1
ATOM 3030 O O . GLU B 1 190 ? 53.061 60.603 23.093 1.00 65.48 190 GLU B O 1
ATOM 3036 N N . MET B 1 191 ? 52.282 58.584 22.467 1.00 64.00 191 MET B N 1
ATOM 3037 C CA . MET B 1 191 ? 52.104 58.104 23.838 1.00 63.58 191 MET B CA 1
ATOM 3038 C C . MET B 1 191 ? 53.426 57.716 24.481 1.00 63.09 191 MET B C 1
ATOM 3039 O O . MET B 1 191 ? 54.335 57.265 23.791 1.00 63.08 191 MET B O 1
ATOM 3044 N N . PRO B 1 192 ? 53.540 57.902 25.810 1.00 64.12 192 PRO B N 1
ATOM 3045 C CA . PRO B 1 192 ? 54.657 57.365 26.573 1.00 64.67 192 PRO B CA 1
ATOM 3046 C C . PRO B 1 192 ? 54.694 55.858 26.466 1.00 64.79 192 PRO B C 1
ATOM 3047 O O . PRO B 1 192 ? 53.648 55.228 26.419 1.00 64.85 192 PRO B O 1
ATOM 3051 N N . ILE B 1 193 ? 55.890 55.292 26.408 1.00 65.09 193 ILE B N 1
ATOM 3052 C CA . ILE B 1 193 ? 56.047 53.854 26.335 1.00 65.95 193 ILE B CA 1
ATOM 3053 C C . ILE B 1 193 ? 56.035 53.309 27.747 1.00 68.07 193 ILE B C 1
ATOM 3054 O O . ILE B 1 193 ? 56.901 53.653 28.547 1.00 69.39 193 ILE B O 1
ATOM 3059 N N . ARG B 1 194 ? 55.044 52.471 28.048 1.00 70.63 194 ARG B N 1
ATOM 3060 C CA . ARG B 1 194 ? 54.932 51.820 29.357 1.00 72.68 194 ARG B CA 1
ATOM 3061 C C . ARG B 1 194 ? 54.597 50.332 29.190 1.00 74.53 194 ARG B C 1
ATOM 3062 O O . ARG B 1 194 ? 53.445 49.918 29.321 1.00 75.62 194 ARG B O 1
ATOM 3070 N N . CYS B 1 195 ? 55.617 49.531 28.895 1.00 75.89 195 CYS B N 1
ATOM 3071 C CA . CYS B 1 195 ? 55.432 48.114 28.600 1.00 77.02 195 CYS B CA 1
ATOM 3072 C C . CYS B 1 195 ? 56.592 47.297 29.153 1.00 78.07 195 CYS B C 1
ATOM 3073 O O . CYS B 1 195 ? 57.754 47.607 28.886 1.00 77.99 195 CYS B O 1
ATOM 3076 N N . GLU B 1 196 ? 56.275 46.251 29.911 1.00 79.02 196 GLU B N 1
ATOM 3077 C CA . GLU B 1 196 ? 57.298 45.425 30.558 1.00 78.27 196 GLU B CA 1
ATOM 3078 C C . GLU B 1 196 ? 58.288 44.819 29.562 1.00 77.71 196 GLU B C 1
ATOM 3079 O O . GLU B 1 196 ? 59.499 44.877 29.780 1.00 78.05 196 GLU B O 1
ATOM 3085 N N . LEU B 1 197 ? 57.772 44.263 28.467 1.00 77.67 197 LEU B N 1
ATOM 3086 C CA . LEU B 1 197 ? 58.609 43.586 27.474 1.00 77.94 197 LEU B CA 1
ATOM 3087 C C . LEU B 1 197 ? 59.547 44.546 26.763 1.00 78.52 197 LEU B C 1
ATOM 3088 O O . LEU B 1 197 ? 60.622 44.145 26.308 1.00 78.64 197 LEU B O 1
ATOM 3093 N N . PHE B 1 198 ? 59.130 45.808 26.664 1.00 78.12 198 PHE B N 1
ATOM 3094 C CA . PHE B 1 198 ? 59.978 46.855 26.116 1.00 76.15 198 PHE B CA 1
ATOM 3095 C C . PHE B 1 198 ? 61.172 47.070 27.022 1.00 75.77 198 PHE B C 1
ATOM 3096 O O . PHE B 1 198 ? 62.310 47.032 26.565 1.00 76.63 198 PHE B O 1
ATOM 3104 N N . ASP B 1 199 ? 60.904 47.282 28.308 1.00 75.93 199 ASP B N 1
ATOM 3105 C CA . ASP B 1 199 ? 61.952 47.475 29.305 1.00 76.72 199 ASP B CA 1
ATOM 3106 C C . ASP B 1 199 ? 62.926 46.307 29.311 1.00 78.39 199 ASP B C 1
ATOM 3107 O O . ASP B 1 199 ? 64.138 46.506 29.392 1.00 78.79 199 ASP B O 1
ATOM 3112 N N . GLN B 1 200 ? 62.388 45.093 29.219 1.00 79.03 200 GLN B N 1
ATOM 3113 C CA . GLN B 1 200 ? 63.206 43.887 29.185 1.00 79.25 200 GLN B CA 1
ATOM 3114 C C . GLN B 1 200 ? 64.112 43.876 27.962 1.00 78.96 200 GLN B C 1
ATOM 3115 O O . GLN B 1 200 ? 65.314 43.645 28.079 1.00 80.13 200 GLN B O 1
ATOM 3121 N N . ASN B 1 201 ? 63.529 44.146 26.797 1.00 78.84 201 ASN B N 1
ATOM 3122 C CA . ASN B 1 201 ? 64.250 44.082 25.530 1.00 78.68 201 ASN B CA 1
ATOM 3123 C C . ASN B 1 201 ? 65.312 45.157 25.370 1.00 77.49 201 ASN B C 1
ATOM 3124 O O . ASN B 1 201 ? 66.316 44.945 24.690 1.00 76.14 201 ASN B O 1
ATOM 3129 N N . LEU B 1 202 ? 65.076 46.305 25.997 1.00 76.82 202 LEU B N 1
ATOM 3130 C CA . LEU B 1 202 ? 66.008 47.423 25.974 1.00 76.25 202 LEU B CA 1
ATOM 3131 C C . LEU B 1 202 ? 67.197 47.144 26.897 1.00 77.04 202 LEU B C 1
ATOM 3132 O O . LEU B 1 202 ? 68.342 47.178 26.455 1.00 76.38 202 LEU B O 1
ATOM 3137 N N . LYS B 1 203 ? 66.913 46.855 28.170 1.00 78.59 203 LYS B N 1
ATOM 3138 C CA . LYS B 1 203 ? 67.947 46.524 29.159 1.00 79.87 203 LYS B CA 1
ATOM 3139 C C . LYS B 1 203 ? 68.891 45.437 28.651 1.00 79.71 203 LYS B C 1
ATOM 3140 O O . LYS B 1 203 ? 70.095 45.491 28.909 1.00 79.38 203 LYS B O 1
ATOM 3146 N N . LEU B 1 204 ? 68.335 44.465 27.927 1.00 79.71 204 LEU B N 1
ATOM 3147 C CA . LEU B 1 204 ? 69.133 43.448 27.247 1.00 79.80 204 LEU B CA 1
ATOM 3148 C C . LEU B 1 204 ? 69.994 44.029 26.124 1.00 79.28 204 LEU B C 1
ATOM 3149 O O . LEU B 1 204 ? 71.176 43.691 26.005 1.00 79.03 204 LEU B O 1
ATOM 3154 N N . ALA B 1 205 ? 69.403 44.906 25.314 1.00 79.08 205 ALA B N 1
ATOM 3155 C CA . ALA B 1 205 ? 70.119 45.534 24.206 1.00 79.13 205 ALA B CA 1
ATOM 3156 C C . ALA B 1 205 ? 71.265 46.415 24.719 1.00 79.25 205 ALA B C 1
ATOM 3157 O O . ALA B 1 205 ? 72.315 46.535 24.070 1.00 78.04 205 ALA B O 1
ATOM 3159 N N . LEU B 1 206 ? 71.050 47.024 25.885 1.00 79.59 206 LEU B N 1
ATOM 3160 C CA . LEU B 1 206 ? 72.077 47.795 26.568 1.00 80.74 206 LEU B CA 1
ATOM 3161 C C . LEU B 1 206 ? 73.203 46.890 27.043 1.00 83.06 206 LEU B C 1
ATOM 3162 O O . LEU B 1 206 ? 74.377 47.223 26.885 1.00 84.03 206 LEU B O 1
ATOM 3167 N N . GLU B 1 207 ? 72.833 45.747 27.623 1.00 85.31 207 GLU B N 1
ATOM 3168 C CA . GLU B 1 207 ? 73.796 44.761 28.110 1.00 86.20 207 GLU B CA 1
ATOM 3169 C C . GLU B 1 207 ? 74.726 44.300 26.988 1.00 87.43 207 GLU B C 1
ATOM 3170 O O . GLU B 1 207 ? 75.947 44.296 27.158 1.00 88.56 207 GLU B O 1
ATOM 3176 N N . VAL B 1 208 ? 74.146 43.938 25.842 1.00 88.60 208 VAL B N 1
ATOM 3177 C CA . VAL B 1 208 ? 74.919 43.569 24.655 1.00 90.45 208 VAL B CA 1
ATOM 3178 C C . VAL B 1 208 ? 75.875 44.687 24.244 1.00 91.99 208 VAL B C 1
ATOM 3179 O O . VAL B 1 208 ? 77.063 44.449 24.027 1.00 93.02 208 VAL B O 1
ATOM 3183 N N . ALA B 1 209 ? 75.349 45.908 24.167 1.00 93.20 209 ALA B N 1
ATOM 3184 C CA . ALA B 1 209 ? 76.118 47.065 23.720 1.00 94.19 209 ALA B CA 1
ATOM 3185 C C . ALA B 1 209 ? 77.257 47.431 24.669 1.00 94.89 209 ALA B C 1
ATOM 3186 O O . ALA B 1 209 ? 78.298 47.900 24.221 1.00 95.68 209 ALA B O 1
ATOM 3188 N N . GLU B 1 210 ? 77.060 47.216 25.969 1.00 95.29 210 GLU B N 1
ATOM 3189 C CA . GLU B 1 210 ? 78.095 47.503 26.966 1.00 96.01 210 GLU B CA 1
ATOM 3190 C C . GLU B 1 210 ? 79.356 46.665 26.733 1.00 95.83 210 GLU B C 1
ATOM 3191 O O . GLU B 1 210 ? 80.475 47.181 26.807 1.00 95.30 210 GLU B O 1
ATOM 3197 N N . LYS B 1 211 ? 79.159 45.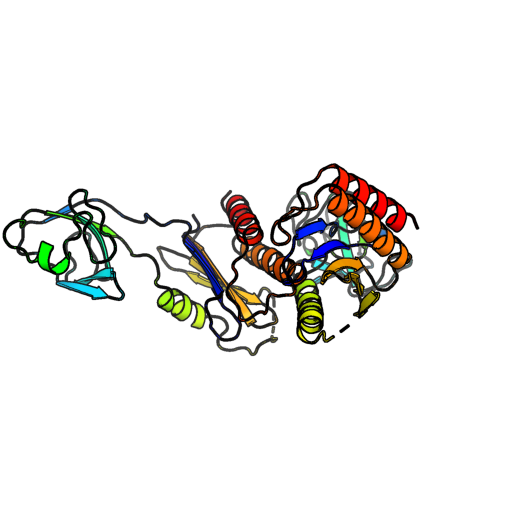378 26.444 1.00 95.95 211 LYS B N 1
ATOM 3198 C CA . LYS B 1 211 ? 80.257 44.424 26.268 1.00 96.42 211 LYS B CA 1
ATOM 3199 C C . LYS B 1 211 ? 81.000 44.616 24.942 1.00 96.95 211 LYS B C 1
ATOM 3200 O O . LYS B 1 211 ? 80.719 45.559 24.194 1.00 96.83 211 LYS B O 1
#

B-factor: mean 91.88, std 40.64, range [43.71, 200.0]

Radius of gyration: 27.14 Å; Cα contacts (8 Å, |Δi|>4): 710; chains: 2; bounding box: 60×58×78 Å

Nearest PDB structures (foldseek):
  2zmv-assembly1_A  TM=1.005E+00  e=1.705E-38  Homo sapiens
  2zmv-assembly1_B  TM=6.679E-01  e=1.444E-31  Homo sapiens
  2j3t-assembly1_D  TM=6.845E-01  e=6.960E-31  Homo sapiens
  7b70-assembly1_D  TM=7.092E-01  e=3.184E-19  Drosophila melanogaster
  2jsn-assembly1_A  TM=7.931E-01  e=1.300E-11  Homo sapiens

Organism: Homo sapiens (NCBI:txid9606)

Solvent-accessible surface area: 22530 Å² total; per-residue (Å²): 46,7,20,1,1,0,0,0,11,140,73,0,16,33,6,23,59,33,55,52,43,70,41,211,43,92,14,115,74,108,5,93,25,133,39,65,6,108,33,100,62,78,99,48,53,5,18,2,18,136,31,124,135,150,57,2,148,79,38,17,5,13,36,6,8,76,37,117,118,20,98,50,73,98,22,57,140,50,129,32,2,70,139,58,13,64,45,116,98,26,78,111,9,49,3,97,2,0,90,37,139,22,30,12,44,44,15,8,73,0,3,63,52,2,44,47,46,63,69,133,53,160,90,50,99,101,34,94,28,140,77,10,44,0,14,6,39,92,15,192,75,6,1,7,1,0,0,0,0,16,44,221,38,66,33,3,74,58,6,0,114,96,0,84,94,21,17,38,64,15,37,151,144,58,100,205,50,62,95,148,88,44,14,179,44,157,114,4,42,90,52,0,88,92,10,13,83,107,6,86,174,90,64,8,26,4,1,0,0,6,20,150,90,41,25,40,8,26,84,44,47,53,85,40,107,59,30,102,56,90,62,110,16,107,19,105,33,96,8,110,39,93,68,86,93,106,39,1,14,2,39,142,13,139,83,136,57,2,131,87,34,6,3,6,52,2,0,70,52,43,81,21,99,36,100,98,2,66,81,49,113,81,0,68,125,28,10,54,47,99,90,36,72,106,4,29,1,78,4,1,70,38,140,48,18,55,89,54,1,57,116,33,2,70,107,12,30,93,142,136,80,97,53,122,168,59,31,30,70,106,56,102,51,136,41,28,38,0,14,0,34,32,6,107,52,4,7,31,1,0,0,15,0,51,34,236,36,79,29,5,71,60,4,0,74,99,1,8,70,14,2,0,25,10,3,0,1,7,0,71,3,27,58,105,71,62,9,200,32,134,66,3,42,95,57,0,112,111,9,7,85,113,14,97,196

Sequence (405 aa):
AIFSVYVVNKAGGLIYQLDSYAPRAEAEKTFSYPLDLLLKLHDERVLVAFGQRDGIRVGHAVLAINGMDVNGRYTADGKEVLEYLGNPANYPVSIRFGRPRLTSNEKLMLASMFHSLFAIGSGIEMLETDTFKLHCYQTLTGIKFVVLADPRQAGIDSLLRKIYEIYSDFALKNPFYSLEMPIRCELFDQNLKLALEVAEKAAIFSVYVVNKAGGLIYQLDSYAPRAEAEKTFSYPLDLLLKLHDERVLVAFGQRDGIRVGHAVLAINGMDVNGRYTADGKEVLEYLGNPANYPVSIRFGRPRLTSNEKLMLASMFHSLFAIGSSSGIEMLETDTFKLHCYQTLTGIKFVVLADPRQAGIDSLLRKIYEIYSDFALKNPFYSLEMPIRCELFDQNLKLALEVAEK

Foldseek 3Di:
DWAKKFKAFLVGHTFDIDGDQDDDFFFKDKAAPVGQWDWDQDQLWTFTCDDQPDGRDRGKTFQAKQPAGDPRQAHPVGHGPVVQDVDPVDHTIMTTIDHDGDDPVNVVVVVVVVVVCSVVPPPWDWDADQFKIKIWDADPNRMIIIIIDGPPQPDVVVLSVQLVVLVVVVCVVVVPDDSVHHDDDPSSVVSNVVSVVVSVVD/DWAWKWKAFLVLHTFDIDGDDAPQWDDWDKDQPVDPFDWDQDPLWIFTCDDDPDPDDGQKTWQAKPHQGDPRQATVVRHGDVVVCVPPVPRTIITIIDRHDDDPVRVSVVQCVPPVPDDQQGPQQWDWDDDQAWIKIWHADNGRMIIIIIGHRPQPDVSVLSVQLVVLVVVCCVVDVVDDRSHHDDDPVSVVSSVVSVVVSRD